Protein AF-0000000065900270 (afdb_homodimer)

InterPro domains:
  IPR000672 Tetrahydrofolate dehydrogenase/cyclohydrolase [MF_01576] (2-292)
  IPR000672 Tetrahydrofolate dehydrogenase/cyclohydrolase [PR00085] (33-55)
  IPR000672 Tetrahydrofolate dehydrogenase/cyclohydrolase [PR00085] (74-101)
  IPR000672 Tetrahydrofolate dehydrogenase/cyclohydrolase [PR00085] (109-130)
  IPR000672 Tetrahydrofolate dehydrogenase/cyclohydrolase [PR00085] (157-177)
  IPR000672 Tetrahydrofolate dehydrogenase/cyclohydrolase [PR00085] (206-235)
  IPR000672 Tetrahydrofolate dehydrogenase/cyclohydrolase [PR00085] (248-264)
  IPR000672 Tetrahydrofolate dehydrogenase/cyclohydrolase [PR00085] (265-283)
  IPR020630 Tetrahydrofolate dehydrogenase/cyclohydrolase, catalytic domain [PF00763] (5-120)
  IPR020631 Tetrahydrofolate dehydrogenase/cyclohydrolase, NAD(P)-binding domain [PF02882] (141-290)
  IPR020631 Tetrahydrofolate dehydrogenase/cyclohydrolase, NAD(P)-binding domain [cd01080] (115-288)
  IPR020867 Tetrahydrofolate dehydrogenase/cyclohydrolase, conserved site [PS00766] (75-100)
  IPR020867 Tetrahydrofolate dehydrogenase/cyclohydrolase, conserved site [PS00767] (269-277)
  IPR036291 NAD(P)-binding domain superfamily [SSF51735] (122-290)
  IPR046346 Aminoacid dehydrogenase-like, N-terminal domain superfamily [SSF53223] (1-121)

Organism: Brucella anthropi (strain ATCC 49188 / DSM 6882 / CCUG 24695 / JCM 21032 / LMG 3331 / NBRC 15819 / NCTC 12168 / Alc 37) (NCBI:txid439375)

Solvent-accessible surface area (backbone atoms only — not comparable to full-atom values): 29314 Å² total; per-residue (Å²): 122,32,43,73,45,57,17,49,62,54,18,50,52,44,40,52,50,43,30,55,52,40,52,51,42,28,74,75,68,67,54,58,33,8,37,36,40,36,38,53,38,78,56,64,71,55,49,52,54,51,49,51,51,46,52,50,32,46,71,37,62,32,49,62,46,78,43,83,39,58,62,80,58,48,54,65,60,52,50,52,50,42,50,53,47,64,70,32,88,64,42,23,13,47,42,72,53,74,76,59,52,88,91,37,61,59,69,61,54,45,61,60,40,43,65,74,24,23,24,54,17,71,19,35,48,21,36,11,27,32,63,61,58,38,57,89,80,24,40,59,27,20,50,33,50,30,45,48,53,56,49,27,74,76,64,43,74,64,34,59,54,36,35,32,29,32,37,18,72,41,74,68,40,25,41,52,36,50,38,54,43,41,66,28,35,25,23,36,31,43,34,47,94,49,36,72,58,57,52,67,57,42,39,64,14,47,33,35,36,35,45,68,70,42,69,40,65,46,47,28,88,23,49,20,76,55,13,36,37,42,32,61,14,77,31,82,39,84,26,62,91,80,31,87,90,31,68,42,61,34,16,15,41,28,58,80,52,28,36,71,35,23,40,26,34,37,42,49,72,49,8,40,65,48,14,25,57,30,32,36,52,46,35,19,45,37,28,31,23,55,75,69,73,43,84,58,84,86,124,121,31,44,72,45,58,17,50,61,52,19,50,52,45,41,50,49,42,28,54,51,39,53,51,43,28,74,75,69,67,55,58,35,8,37,37,40,36,37,53,39,78,56,64,70,55,48,54,53,50,50,50,50,46,52,51,34,46,71,37,62,32,49,62,45,78,44,84,38,57,64,81,56,50,54,64,59,52,50,52,51,44,50,52,46,64,70,31,87,65,42,23,15,47,42,72,54,74,76,58,52,88,90,36,61,60,69,62,53,45,60,59,41,43,66,74,24,24,26,53,18,74,18,36,48,22,37,10,26,33,62,61,58,38,56,90,80,23,39,58,26,20,50,32,50,31,46,48,53,56,48,27,74,76,63,43,74,65,34,56,53,36,34,32,28,32,36,18,70,42,71,66,39,25,42,52,35,50,36,54,43,42,65,28,36,24,25,37,32,43,35,47,93,48,36,74,58,57,52,67,56,41,40,63,14,47,32,34,36,36,46,69,70,41,68,40,64,46,47,29,88,23,50,20,77,56,12,36,36,43,33,61,15,77,30,83,38,82,26,62,92,79,31,87,89,30,68,42,60,34,17,16,43,29,58,79,51,27,37,72,36,24,39,24,34,37,42,49,72,49,8,42,64,48,15,24,58,30,32,37,52,45,35,19,46,36,28,30,24,56,75,68,73,43,84,58,84,84,127

Structure (mmCIF, N/CA/C/O backbone):
data_AF-0000000065900270-model_v1
#
loop_
_entity.id
_entity.type
_entity.pdbx_description
1 polymer 'Bifunctional protein FolD'
#
loop_
_atom_site.group_PDB
_atom_site.id
_atom_site.type_symbol
_atom_site.label_atom_id
_atom_site.label_alt_id
_atom_site.label_comp_id
_atom_site.label_asym_id
_atom_site.label_entity_id
_atom_site.label_seq_id
_atom_site.pdbx_PDB_ins_code
_atom_site.Cartn_x
_atom_site.Cartn_y
_atom_site.Cartn_z
_atom_site.occupancy
_atom_site.B_iso_or_equiv
_atom_site.auth_seq_id
_atom_site.auth_comp_id
_atom_site.auth_asym_id
_atom_site.auth_atom_id
_atom_site.pdbx_PDB_model_num
ATOM 1 N N . MET A 1 1 ? 25.969 22.781 11.133 1 85.12 1 MET A N 1
ATOM 2 C CA . MET A 1 1 ? 24.641 22.734 11.727 1 85.12 1 MET A CA 1
ATOM 3 C C . MET A 1 1 ? 23.578 22.422 10.672 1 85.12 1 MET A C 1
ATOM 5 O O . MET A 1 1 ? 23.703 22.859 9.523 1 85.12 1 MET A O 1
ATOM 9 N N . ALA A 1 2 ? 22.562 21.562 11.07 1 94.44 2 ALA A N 1
ATOM 10 C CA . ALA A 1 2 ? 21.562 21.125 10.102 1 94.44 2 ALA A CA 1
ATOM 11 C C . ALA A 1 2 ? 20.641 22.281 9.695 1 94.44 2 ALA A C 1
ATOM 13 O O . ALA A 1 2 ? 20.406 23.188 10.484 1 94.44 2 ALA A O 1
ATOM 14 N N . GLN A 1 3 ? 20.281 22.391 8.477 1 97.62 3 GLN A N 1
ATOM 15 C CA . GLN A 1 3 ? 19.203 23.266 8.055 1 97.62 3 GLN A CA 1
ATOM 16 C C . GLN A 1 3 ? 17.875 22.875 8.711 1 97.62 3 GLN A C 1
ATOM 18 O O . GLN A 1 3 ? 17.453 21.734 8.625 1 97.62 3 GLN A O 1
ATOM 23 N N . LEU A 1 4 ? 17.312 23.828 9.375 1 98 4 LEU A N 1
ATOM 24 C CA . LEU A 1 4 ? 16.016 23.578 10 1 98 4 LEU A CA 1
ATOM 25 C C . LEU A 1 4 ? 14.898 23.641 8.969 1 98 4 LEU A C 1
ATOM 27 O O . LEU A 1 4 ? 14.805 24.625 8.219 1 98 4 LEU A O 1
ATOM 31 N N . ILE A 1 5 ? 14.102 22.625 8.859 1 98.31 5 ILE A N 1
ATOM 32 C CA . ILE A 1 5 ? 12.914 22.641 8.016 1 98.31 5 ILE A CA 1
ATOM 33 C C . ILE A 1 5 ? 11.727 23.203 8.789 1 98.31 5 ILE A C 1
ATOM 35 O O . ILE A 1 5 ? 11.141 22.516 9.633 1 98.31 5 ILE A O 1
ATOM 39 N N . ASP A 1 6 ? 11.352 24.375 8.484 1 97.69 6 ASP A N 1
ATOM 40 C CA . ASP A 1 6 ? 10.344 25.125 9.227 1 97.69 6 ASP A CA 1
ATOM 41 C C . ASP A 1 6 ? 8.938 24.75 8.781 1 97.69 6 ASP A C 1
ATOM 43 O O . ASP A 1 6 ? 8.391 25.344 7.848 1 97.69 6 ASP A O 1
ATOM 47 N N . GLY A 1 7 ? 8.336 23.812 9.516 1 97.81 7 GLY A N 1
ATOM 48 C CA . GLY A 1 7 ? 7.016 23.328 9.156 1 97.81 7 GLY A CA 1
ATOM 49 C C . GLY A 1 7 ? 5.93 24.375 9.336 1 97.81 7 GLY A C 1
ATOM 50 O O . GLY A 1 7 ? 4.906 24.344 8.648 1 97.81 7 GLY A O 1
ATOM 51 N N . LYS A 1 8 ? 6.156 25.312 10.234 1 97.5 8 LYS A N 1
ATOM 52 C CA . LYS A 1 8 ? 5.191 26.375 10.445 1 97.5 8 LYS A CA 1
ATOM 53 C C . LYS A 1 8 ? 5.094 27.281 9.227 1 97.5 8 LYS A C 1
ATOM 55 O O . LYS A 1 8 ? 3.994 27.594 8.758 1 97.5 8 LYS A O 1
ATOM 60 N N . LYS A 1 9 ? 6.254 27.656 8.766 1 97.81 9 LYS A N 1
ATOM 61 C CA . LYS A 1 9 ? 6.285 28.516 7.586 1 97.81 9 LYS A CA 1
ATOM 62 C C . LYS A 1 9 ? 5.68 27.797 6.375 1 97.81 9 LYS A C 1
ATOM 64 O O . LYS A 1 9 ? 4.891 28.391 5.637 1 97.81 9 LYS A O 1
ATOM 69 N N . LEU A 1 10 ? 6.051 26.562 6.172 1 97.94 10 LEU A N 1
ATOM 70 C CA . LEU A 1 10 ? 5.527 25.797 5.047 1 97.94 10 LEU A CA 1
ATOM 71 C C . LEU A 1 10 ? 4.016 25.625 5.16 1 97.94 10 LEU A C 1
ATOM 73 O O . LEU A 1 10 ? 3.299 25.734 4.16 1 97.94 10 LEU A O 1
ATOM 77 N N . ALA A 1 11 ? 3.527 25.344 6.348 1 98 11 ALA A N 1
ATOM 78 C CA . ALA A 1 11 ? 2.092 25.219 6.59 1 98 11 ALA A CA 1
ATOM 79 C C . ALA A 1 11 ? 1.355 26.5 6.246 1 98 11 ALA A C 1
ATOM 81 O O . ALA A 1 11 ? 0.287 26.469 5.629 1 98 11 ALA A O 1
ATOM 82 N N . GLU A 1 12 ? 1.939 27.594 6.656 1 97.62 12 GLU A N 1
ATOM 83 C CA . GLU A 1 12 ? 1.35 28.891 6.355 1 97.62 12 GLU A CA 1
ATOM 84 C C . GLU A 1 12 ? 1.255 29.125 4.848 1 97.62 12 GLU A C 1
ATOM 86 O O . GLU A 1 12 ? 0.271 29.672 4.359 1 97.62 12 GLU A O 1
ATOM 91 N N . ASP A 1 13 ? 2.305 28.703 4.168 1 97.81 13 ASP A N 1
ATOM 92 C CA . ASP A 1 13 ? 2.293 28.828 2.715 1 97.81 13 ASP A CA 1
ATOM 93 C C . ASP A 1 13 ? 1.155 28 2.107 1 97.81 13 ASP A C 1
ATOM 95 O O . ASP A 1 13 ? 0.45 28.484 1.215 1 97.81 13 ASP A O 1
ATOM 99 N N . VAL A 1 14 ? 0.961 26.781 2.586 1 98 14 VAL A N 1
ATOM 100 C CA . VAL A 1 14 ? -0.102 25.906 2.086 1 98 14 VAL A CA 1
ATOM 101 C C . VAL A 1 14 ? -1.462 26.531 2.389 1 98 14 VAL A C 1
ATOM 103 O O . VAL A 1 14 ? -2.322 26.625 1.51 1 98 14 VAL A O 1
ATOM 106 N N . VAL A 1 15 ? -1.616 27.047 3.582 1 98.12 15 VAL A N 1
ATOM 107 C CA . VAL A 1 15 ? -2.889 27.609 4.012 1 98.12 15 VAL A CA 1
ATOM 108 C C . VAL A 1 15 ? -3.199 28.859 3.188 1 98.12 15 VAL A C 1
ATOM 110 O O . VAL A 1 15 ? -4.348 29.094 2.799 1 98.12 15 VAL A O 1
ATOM 113 N N . SER A 1 16 ? -2.172 29.641 2.938 1 98.19 16 SER A N 1
ATOM 114 C CA . SER A 1 16 ? -2.352 30.828 2.105 1 98.19 16 SER A CA 1
ATOM 115 C C . SER A 1 16 ? -2.844 30.453 0.711 1 98.19 16 SER A C 1
ATOM 117 O O . SER A 1 16 ? -3.752 31.094 0.175 1 98.19 16 SER A O 1
ATOM 119 N N . THR A 1 17 ? -2.254 29.438 0.19 1 98.31 17 THR A N 1
ATOM 120 C CA . THR A 1 17 ? -2.688 28.953 -1.114 1 98.31 17 THR A CA 1
ATOM 121 C C . THR A 1 17 ? -4.125 28.453 -1.052 1 98.31 17 THR A C 1
ATOM 123 O O . THR A 1 17 ? -4.93 28.734 -1.941 1 98.31 17 THR A O 1
ATOM 126 N N . VAL A 1 18 ? -4.465 27.703 -0.024 1 98.62 18 VAL A N 1
ATOM 127 C CA . VAL A 1 18 ? -5.816 27.172 0.154 1 98.62 18 VAL A CA 1
ATOM 128 C C . VAL A 1 18 ? -6.816 28.328 0.195 1 98.62 18 VAL A C 1
ATOM 130 O O . VAL A 1 18 ? -7.852 28.281 -0.474 1 98.62 18 VAL A O 1
ATOM 133 N N . LYS A 1 19 ? -6.492 29.391 0.938 1 98.38 19 LYS A N 1
ATOM 134 C CA . LYS A 1 19 ? -7.367 30.562 1.063 1 98.38 19 LYS A CA 1
ATOM 135 C C . LYS A 1 19 ? -7.621 31.203 -0.295 1 98.38 19 LYS A C 1
ATOM 137 O O . LYS A 1 19 ? -8.773 31.422 -0.676 1 98.38 19 LYS A O 1
ATOM 142 N N . THR A 1 20 ? -6.551 31.422 -0.982 1 98.44 20 THR A N 1
ATOM 143 C CA . THR A 1 20 ? -6.633 32.094 -2.279 1 98.44 20 THR A CA 1
ATOM 144 C C . THR A 1 20 ? -7.441 31.234 -3.264 1 98.44 20 THR A C 1
ATOM 146 O O . THR A 1 20 ? -8.328 31.766 -3.949 1 98.44 20 THR A O 1
ATOM 149 N N . GLU A 1 21 ? -7.133 29.969 -3.301 1 98.44 21 GLU A N 1
ATOM 150 C CA . GLU A 1 21 ? -7.793 29.078 -4.25 1 98.44 21 GLU A CA 1
ATOM 151 C C . GLU A 1 21 ? -9.25 28.844 -3.861 1 98.44 21 GLU A C 1
ATOM 153 O O . GLU A 1 21 ? -10.102 28.625 -4.727 1 98.44 21 GLU A O 1
ATOM 158 N N . THR A 1 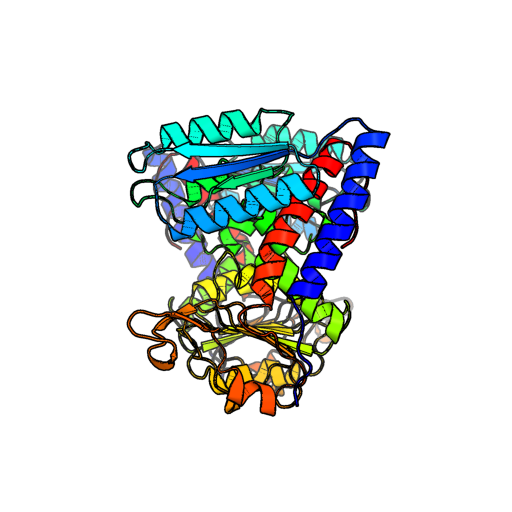22 ? -9.57 28.875 -2.559 1 98.62 22 THR A N 1
ATOM 159 C CA . THR A 1 22 ? -10.953 28.781 -2.098 1 98.62 22 THR A CA 1
ATOM 160 C C . THR A 1 22 ? -11.766 29.969 -2.6 1 98.62 22 THR A C 1
ATOM 162 O O . THR A 1 22 ? -12.875 29.797 -3.115 1 98.62 22 THR A O 1
ATOM 165 N N . GLU A 1 23 ? -11.211 31.141 -2.467 1 98.38 23 GLU A N 1
ATOM 166 C CA . GLU A 1 23 ? -11.883 32.344 -2.951 1 98.38 23 GLU A CA 1
ATOM 167 C C . GLU A 1 23 ? -12.188 32.25 -4.445 1 98.38 23 GLU A C 1
ATOM 169 O O . GLU A 1 23 ? -13.289 32.562 -4.887 1 98.38 23 GLU A O 1
ATOM 174 N N . LYS A 1 24 ? -11.203 31.781 -5.172 1 98.25 24 LYS A N 1
ATOM 175 C CA . LYS A 1 24 ? -11.375 31.625 -6.613 1 98.25 24 LYS A CA 1
ATOM 176 C C . LYS A 1 24 ? -12.477 30.625 -6.934 1 98.25 24 LYS A C 1
ATOM 178 O O . LYS A 1 24 ? -13.305 30.859 -7.816 1 98.25 24 LYS A O 1
ATOM 183 N N . LEU A 1 25 ? -12.461 29.5 -6.227 1 98.44 25 LEU A N 1
ATOM 184 C CA . LEU A 1 25 ? -13.461 28.453 -6.441 1 98.44 25 LEU A CA 1
ATOM 185 C C . LEU A 1 25 ? -14.867 28.984 -6.188 1 98.44 25 LEU A C 1
ATOM 187 O O . LEU A 1 25 ? -15.766 28.797 -7.012 1 98.44 25 LEU A O 1
ATOM 191 N N . VAL A 1 26 ? -15.008 29.688 -5.055 1 98.31 26 VAL A N 1
ATOM 192 C CA . VAL A 1 26 ? -16.312 30.203 -4.66 1 98.31 26 VAL A CA 1
ATOM 193 C C . VAL A 1 26 ? -16.781 31.234 -5.68 1 98.31 26 VAL A C 1
ATOM 195 O O . VAL A 1 26 ? -17.953 31.219 -6.09 1 98.31 26 VAL A O 1
ATOM 198 N N . ALA A 1 27 ? -15.93 32.094 -6.098 1 98.19 27 ALA A N 1
ATOM 199 C CA . ALA A 1 27 ? -16.281 33.125 -7.066 1 98.19 27 ALA A CA 1
ATOM 200 C C . ALA A 1 27 ? -16.719 32.5 -8.391 1 98.19 27 ALA A C 1
ATOM 202 O O . ALA A 1 27 ? -17.656 33 -9.023 1 98.19 27 ALA A O 1
ATOM 203 N N . ALA A 1 28 ? -16.062 31.438 -8.773 1 97.88 28 ALA A N 1
ATOM 204 C CA . ALA A 1 28 ? -16.266 30.844 -10.094 1 97.88 28 ALA A CA 1
ATOM 205 C C . ALA A 1 28 ? -17.484 29.922 -10.102 1 97.88 28 ALA A C 1
ATOM 207 O O . ALA A 1 28 ? -18.172 29.797 -11.117 1 97.88 28 ALA A O 1
ATOM 208 N N . THR A 1 29 ? -17.75 29.25 -8.953 1 97.62 29 THR A N 1
ATOM 209 C CA . THR A 1 29 ? -18.703 28.141 -9.016 1 97.62 29 THR A CA 1
ATOM 210 C C . THR A 1 29 ? -19.812 28.312 -7.98 1 97.62 29 THR A C 1
ATOM 212 O O . THR A 1 29 ? -20.844 27.641 -8.055 1 97.62 29 THR A O 1
ATOM 215 N N . GLY A 1 30 ? -19.547 29.125 -6.965 1 97.81 30 GLY A N 1
ATOM 216 C CA . GLY A 1 30 ? -20.469 29.25 -5.848 1 97.81 30 GLY A CA 1
ATOM 217 C C . GLY A 1 30 ? -20.312 28.141 -4.824 1 97.81 30 GLY A C 1
ATOM 218 O O . GLY A 1 30 ? -20.969 28.172 -3.775 1 97.81 30 GLY A O 1
ATOM 219 N N . ILE A 1 31 ? -19.438 27.219 -5.078 1 98.19 31 ILE A N 1
ATOM 220 C CA . ILE A 1 31 ? -19.25 26.094 -4.184 1 98.19 31 ILE A CA 1
ATOM 221 C C . ILE A 1 31 ? -18.266 26.469 -3.07 1 98.19 31 ILE A C 1
ATOM 223 O O . ILE A 1 31 ? -17.141 26.875 -3.342 1 98.19 31 ILE A O 1
ATOM 227 N N . VAL A 1 32 ? -18.734 26.391 -1.825 1 98.75 32 VAL A N 1
ATOM 228 C CA . VAL A 1 32 ? -17.906 26.609 -0.641 1 98.75 32 VAL A CA 1
ATOM 229 C C . VAL A 1 32 ? -17.422 25.266 -0.101 1 98.75 32 VAL A C 1
ATOM 231 O O . VAL A 1 32 ? -18.219 24.391 0.224 1 98.75 32 VAL A O 1
ATOM 234 N N . PRO A 1 33 ? -16.109 25.031 -0.039 1 98.88 33 PRO A N 1
ATOM 235 C CA . PRO A 1 33 ? -15.656 23.766 0.546 1 98.88 33 PRO A CA 1
ATOM 236 C C . PRO A 1 33 ? -16.234 23.516 1.937 1 98.88 33 PRO A C 1
ATOM 238 O O . PRO A 1 33 ? -16.266 24.438 2.766 1 98.88 33 PRO A O 1
ATOM 241 N N . GLY A 1 34 ? -16.719 22.359 2.158 1 98.81 34 GLY A N 1
ATOM 242 C CA . GLY A 1 34 ? -17.312 21.984 3.432 1 98.81 34 GLY A CA 1
ATOM 243 C C . GLY A 1 34 ? -16.578 20.828 4.109 1 98.81 34 GLY A C 1
ATOM 244 O O . GLY A 1 34 ? -16.234 19.844 3.467 1 98.81 34 GLY A O 1
ATOM 245 N N . ILE A 1 35 ? -16.312 21 5.418 1 98.75 35 ILE A N 1
ATOM 246 C CA . ILE A 1 35 ? -15.664 19.953 6.18 1 98.75 35 ILE A CA 1
ATOM 247 C C . ILE A 1 35 ? -16.453 19.672 7.461 1 98.75 35 ILE A C 1
ATOM 249 O O . ILE A 1 35 ? -16.891 20.609 8.141 1 98.75 35 ILE A O 1
ATOM 253 N N . ALA A 1 36 ? -16.719 18.406 7.688 1 98.56 36 ALA A N 1
ATOM 254 C CA . ALA A 1 36 ? -17.344 17.969 8.938 1 98.56 36 ALA A CA 1
ATOM 255 C C . ALA A 1 36 ? -16.344 17.203 9.805 1 98.56 36 ALA A C 1
ATOM 257 O O . ALA A 1 36 ? -15.703 16.25 9.352 1 98.56 36 ALA A O 1
ATOM 258 N N . VAL A 1 37 ? -16.203 17.641 11.023 1 97.38 37 VAL A N 1
ATOM 259 C CA . VAL A 1 37 ? -15.359 16.953 12 1 97.38 37 VAL A CA 1
ATOM 260 C C . VAL A 1 37 ? -16.234 16.312 13.078 1 97.38 37 VAL A C 1
ATOM 262 O O . VAL A 1 37 ? -17.062 16.984 13.688 1 97.38 37 VAL A O 1
ATOM 265 N N . VAL A 1 38 ? -16.031 15.031 13.258 1 97.12 38 VAL A N 1
ATOM 266 C CA . VAL A 1 38 ? -16.812 14.281 14.234 1 97.12 38 VAL A CA 1
ATOM 267 C C . VAL A 1 38 ? -15.914 13.836 15.383 1 97.12 38 VAL A C 1
ATOM 269 O O . VAL A 1 38 ? -14.852 13.25 15.156 1 97.12 38 VAL A O 1
ATOM 272 N N . ILE A 1 39 ? -16.312 14.109 16.547 1 96.31 39 ILE A N 1
ATOM 273 C CA . ILE A 1 39 ? -15.578 13.688 17.75 1 96.31 39 ILE A CA 1
ATOM 274 C C . ILE A 1 39 ? -16.5 12.875 18.656 1 96.31 39 ILE A C 1
ATOM 276 O O . ILE A 1 39 ? -17.672 13.203 18.812 1 96.31 39 ILE A O 1
ATOM 280 N N . VAL A 1 40 ? -15.984 11.758 19.094 1 96.06 40 VAL A N 1
ATOM 281 C CA . VAL A 1 40 ? -16.719 10.914 20.031 1 96.06 40 VAL A CA 1
ATOM 282 C C . VAL A 1 40 ? -16.016 10.93 21.391 1 96.06 40 VAL A C 1
ATOM 284 O O . VAL A 1 40 ? -14.883 10.453 21.516 1 96.06 40 VAL A O 1
ATOM 287 N N . GLY A 1 41 ? -16.703 11.406 22.359 1 91.81 41 GLY A N 1
ATOM 288 C CA . GLY A 1 41 ? -16.141 11.5 23.688 1 91.81 41 GLY A CA 1
ATOM 289 C C . GLY A 1 41 ? -15.523 12.852 23.984 1 91.81 41 GLY A C 1
ATOM 290 O O . GLY A 1 41 ? -15.609 13.773 23.172 1 91.81 41 GLY A O 1
ATOM 291 N N . GLU A 1 42 ? -14.898 12.969 25.203 1 84.31 42 GLU A N 1
ATOM 292 C CA . GLU A 1 42 ? -14.477 14.289 25.656 1 84.31 42 GLU A CA 1
ATOM 293 C C . GLU A 1 42 ? -12.984 14.312 25.969 1 84.31 42 GLU A C 1
ATOM 295 O O . GLU A 1 42 ? -12.531 15.086 26.828 1 84.31 42 GLU A O 1
ATOM 300 N N . ASP A 1 43 ? -12.258 13.461 25.266 1 83.69 43 ASP A N 1
ATOM 301 C CA . ASP A 1 43 ? -10.82 13.492 25.484 1 83.69 43 ASP A CA 1
ATOM 302 C C . ASP A 1 43 ? -10.25 14.891 25.219 1 83.69 43 ASP A C 1
ATOM 304 O O . ASP A 1 43 ? -10.398 15.43 24.125 1 83.69 43 ASP A O 1
ATOM 308 N N . PRO A 1 44 ? -9.625 15.492 26.25 1 79.88 44 PRO A N 1
ATOM 309 C CA . PRO A 1 44 ? -9.172 16.875 26.125 1 79.88 44 PRO A CA 1
ATOM 310 C C . PRO A 1 44 ? -8.203 17.078 24.969 1 79.88 44 PRO A C 1
ATOM 312 O O . PRO A 1 44 ? -8.266 18.094 24.281 1 79.88 44 PRO A O 1
ATOM 315 N N . ALA A 1 45 ? -7.254 16.219 24.781 1 76.75 45 ALA A N 1
ATOM 316 C CA . ALA A 1 45 ? -6.301 16.328 23.688 1 76.75 45 ALA A CA 1
ATOM 317 C C . ALA A 1 45 ? -7.02 16.344 22.328 1 76.75 45 ALA A C 1
ATOM 319 O O . ALA A 1 45 ? -6.707 17.172 21.469 1 76.75 45 ALA A O 1
ATOM 320 N N . SER A 1 46 ? -7.965 15.516 22.156 1 81.81 46 SER 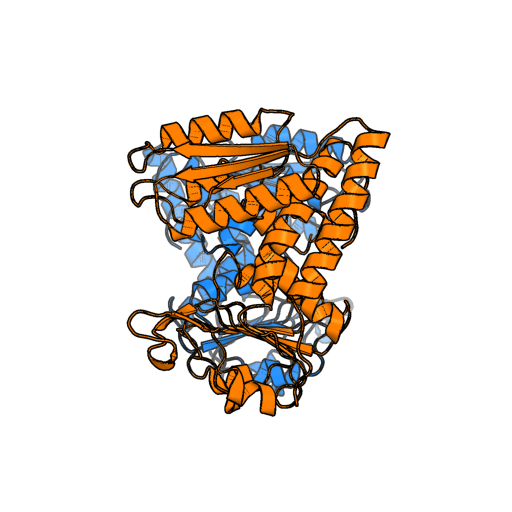A N 1
ATOM 321 C CA . SER A 1 46 ? -8.75 15.438 20.922 1 81.81 46 SER A CA 1
ATOM 322 C C . SER A 1 46 ? -9.547 16.719 20.703 1 81.81 46 SER A C 1
ATOM 324 O O . SER A 1 46 ? -9.641 17.203 19.578 1 81.81 46 SER A O 1
ATOM 326 N N . GLN A 1 47 ? -9.992 17.234 21.812 1 84.38 47 GLN A N 1
ATOM 327 C CA . GLN A 1 47 ? -10.789 18.453 21.703 1 84.38 47 GLN A CA 1
ATOM 328 C C . GLN A 1 47 ? -9.953 19.625 21.203 1 84.38 47 GLN A C 1
ATOM 330 O O . GLN A 1 47 ? -10.422 20.422 20.391 1 84.38 47 GLN A O 1
ATOM 335 N N . VAL A 1 48 ? -8.828 19.703 21.688 1 81.5 48 VAL A N 1
ATOM 336 C CA . VAL A 1 48 ? -7.934 20.781 21.266 1 81.5 48 VAL A CA 1
ATOM 337 C C . VAL A 1 48 ? -7.625 20.641 19.766 1 81.5 48 VAL A C 1
ATOM 339 O O . VAL A 1 48 ? -7.664 21.625 19.031 1 81.5 48 VAL A O 1
ATOM 342 N N . TYR A 1 49 ? -7.348 19.438 19.375 1 83.19 49 TYR A N 1
ATOM 343 C CA . TYR A 1 49 ? -7.004 19.203 17.969 1 83.19 49 TYR A CA 1
ATOM 344 C C . TYR A 1 49 ? -8.18 19.516 17.062 1 83.19 49 TYR A C 1
ATOM 346 O O . TYR A 1 49 ? -8.016 20.109 16 1 83.19 49 TYR A O 1
ATOM 354 N N . VAL A 1 50 ? -9.328 19.125 17.484 1 88.06 50 VAL A N 1
ATOM 355 C CA . VAL A 1 50 ? -10.539 19.359 16.703 1 88.06 50 VAL A CA 1
ATOM 356 C C . VAL A 1 50 ? -10.812 20.859 16.609 1 88.06 50 VAL A C 1
ATOM 358 O O . VAL A 1 50 ? -11.172 21.359 15.547 1 88.06 50 VAL A O 1
ATOM 361 N N . ALA A 1 51 ? -10.602 21.516 17.719 1 87.81 51 ALA A N 1
ATOM 362 C CA . ALA A 1 51 ? -10.797 22.953 17.734 1 87.81 51 ALA A CA 1
ATOM 363 C C . ALA A 1 51 ? -9.844 23.656 16.766 1 87.81 51 ALA A C 1
ATOM 365 O O . ALA A 1 51 ? -10.227 24.578 16.062 1 87.81 51 ALA A O 1
ATOM 366 N N . SER A 1 52 ? -8.688 23.203 16.75 1 89.19 52 SER A N 1
ATOM 367 C CA . SER A 1 52 ? -7.688 23.75 15.852 1 89.19 52 SER A CA 1
ATOM 368 C C . SER A 1 52 ? -8.078 23.547 14.391 1 89.19 52 SER A C 1
ATOM 370 O O . SER A 1 52 ? -7.941 24.453 13.57 1 89.19 52 SER A O 1
ATOM 372 N N . LYS A 1 53 ? -8.57 22.406 14.086 1 92 53 LYS A N 1
ATOM 373 C CA . LYS A 1 53 ? -9.016 22.094 12.727 1 92 53 LYS A CA 1
ATOM 374 C C . LYS A 1 53 ? -10.164 22.984 12.297 1 92 53 LYS A C 1
ATOM 376 O O . LYS A 1 53 ? -10.164 23.516 11.188 1 92 53 LYS A O 1
ATOM 381 N N . SER A 1 54 ? -11.062 23.172 13.227 1 93.38 54 SER A N 1
ATOM 382 C CA . SER A 1 54 ? -12.227 24 12.93 1 93.38 54 SER A CA 1
ATOM 383 C C . SER A 1 54 ? -11.82 25.453 12.703 1 93.38 54 SER A C 1
ATOM 385 O O . SER A 1 54 ? -12.312 26.109 11.773 1 93.38 54 SER A O 1
ATOM 387 N N . LYS A 1 55 ? -11.016 25.891 13.555 1 94.81 55 LYS A N 1
ATOM 388 C CA . LYS A 1 55 ? -10.531 27.266 13.422 1 94.81 55 LYS A CA 1
ATOM 389 C C . LYS A 1 55 ? -9.82 27.484 12.094 1 94.81 55 LYS A C 1
ATOM 391 O O . LYS A 1 55 ? -10.07 28.469 11.406 1 94.81 55 LYS A O 1
ATOM 396 N N . LYS A 1 56 ? -9 26.594 11.711 1 96.19 56 LYS A N 1
ATOM 397 C CA . LYS A 1 56 ? -8.258 26.703 10.461 1 96.19 56 LYS A CA 1
ATOM 398 C C . LYS A 1 56 ? -9.188 26.625 9.258 1 96.19 56 LYS A C 1
ATOM 400 O O . LYS A 1 56 ? -9 27.328 8.266 1 96.19 56 LYS A O 1
ATOM 405 N N . ALA A 1 57 ? -10.18 25.766 9.344 1 97.62 57 ALA A N 1
ATOM 406 C CA . ALA A 1 57 ? -11.156 25.625 8.273 1 97.62 57 ALA A CA 1
ATOM 407 C C . ALA A 1 57 ? -11.891 26.953 8.031 1 97.62 57 ALA A C 1
ATOM 409 O O . ALA A 1 57 ? -12.039 27.391 6.891 1 97.62 57 ALA A O 1
ATOM 410 N N . LYS A 1 58 ? -12.25 27.578 9.102 1 96.75 58 LYS A N 1
ATOM 411 C CA . LYS A 1 58 ? -12.938 28.859 8.992 1 96.75 58 LYS A CA 1
ATOM 412 C C . LYS A 1 58 ? -12.023 29.938 8.422 1 96.75 58 LYS A C 1
ATOM 414 O O . LYS A 1 58 ? -12.445 30.734 7.594 1 96.75 58 LYS A O 1
ATOM 419 N N . GLU A 1 59 ? -10.836 29.844 8.867 1 97.06 59 GLU A N 1
ATOM 420 C CA . GLU A 1 59 ? -9.836 30.766 8.336 1 97.06 59 GLU A CA 1
ATOM 421 C C . GLU A 1 59 ? -9.68 30.609 6.828 1 97.06 59 GLU A C 1
ATOM 423 O O . GLU A 1 59 ? -9.406 31.594 6.125 1 97.06 59 GLU A O 1
ATOM 428 N N . CYS A 1 60 ? -9.852 29.469 6.285 1 98.31 60 CYS A N 1
ATOM 429 C CA . CYS A 1 60 ? -9.688 29.156 4.871 1 98.31 60 CYS A CA 1
ATOM 430 C C . CYS A 1 60 ? -10.945 29.484 4.086 1 98.31 60 CYS A C 1
ATOM 432 O O . CYS A 1 60 ? -10.992 29.297 2.867 1 98.31 60 CYS A O 1
ATOM 434 N N . GLY A 1 61 ? -12.008 29.891 4.805 1 98.38 61 GLY A N 1
ATOM 435 C CA . GLY A 1 61 ? -13.266 30.219 4.141 1 98.38 61 GLY A CA 1
ATOM 436 C C . GLY A 1 61 ? -14.164 29.016 3.947 1 98.38 61 GLY A C 1
ATOM 437 O O . GLY A 1 61 ? -15.039 29.016 3.084 1 98.38 61 GLY A O 1
ATOM 438 N N . PHE A 1 62 ? -13.922 27.938 4.719 1 98.81 62 PHE A N 1
ATOM 439 C CA . PHE A 1 62 ? -14.695 26.719 4.57 1 98.81 62 PHE A CA 1
ATOM 440 C C . PHE A 1 62 ? -15.984 26.781 5.379 1 98.81 62 PHE A C 1
ATOM 442 O O . PHE A 1 62 ? -16.078 27.531 6.352 1 98.81 62 PHE A O 1
ATOM 449 N N . HIS A 1 63 ? -17.016 26.094 4.922 1 98.5 63 HIS A N 1
ATOM 450 C CA . HIS A 1 63 ? -18.109 25.688 5.789 1 98.5 63 HIS A CA 1
ATOM 451 C C . HIS A 1 63 ? -17.672 24.578 6.738 1 98.5 63 HIS A C 1
ATOM 453 O O . HIS A 1 63 ? -17.422 23.438 6.305 1 98.5 63 HIS A O 1
ATOM 459 N N . SER A 1 64 ? -17.484 24.891 7.996 1 97.94 64 SER A N 1
ATOM 460 C CA . SER A 1 64 ? -16.969 23.938 8.977 1 97.94 64 SER A CA 1
ATOM 461 C C . SER A 1 64 ? -18.047 23.562 9.984 1 97.94 64 SER A C 1
ATOM 463 O O . SER A 1 64 ? -18.656 24.422 10.625 1 97.94 64 SER A O 1
ATOM 465 N N . VAL A 1 65 ? -18.312 22.281 10.094 1 97.25 65 VAL A N 1
ATOM 466 C CA . VAL A 1 65 ? -19.297 21.766 11.047 1 97.25 65 VAL A CA 1
ATOM 467 C C . VAL A 1 65 ? -18.625 20.781 11.992 1 97.25 65 VAL A C 1
ATOM 469 O O . VAL A 1 65 ? -17.797 19.969 11.57 1 97.25 65 VAL A O 1
ATOM 472 N N . GLN A 1 66 ? -18.922 20.906 13.234 1 96.19 66 GLN A N 1
ATOM 473 C CA . GLN A 1 66 ? -18.422 19.984 14.242 1 96.19 66 GLN A CA 1
ATOM 474 C C . GLN A 1 66 ? -19.547 19.203 14.883 1 96.19 66 GLN A C 1
ATOM 476 O O . GLN A 1 66 ? -20.594 19.766 15.219 1 96.19 66 GLN A O 1
ATOM 481 N N . HIS A 1 67 ? -19.391 17.906 14.938 1 96.56 67 HIS A N 1
ATOM 482 C CA . HIS A 1 67 ? -20.344 17.031 15.602 1 96.56 67 HIS A CA 1
ATOM 483 C C . HIS A 1 67 ? -19.703 16.359 16.828 1 96.56 67 HIS A C 1
ATOM 485 O O . HIS A 1 67 ? -18.719 15.641 16.703 1 96.56 67 HIS A O 1
ATOM 491 N N . ASP A 1 68 ? -20.375 16.594 17.938 1 95.62 68 ASP A N 1
ATOM 492 C CA . ASP A 1 68 ? -19.922 15.977 19.188 1 95.62 68 ASP A CA 1
ATOM 493 C C . ASP A 1 68 ? -20.891 14.883 19.641 1 95.62 68 ASP A C 1
ATOM 495 O O . ASP A 1 68 ? -22.062 15.141 19.875 1 95.62 68 ASP A O 1
ATOM 499 N N . LEU A 1 69 ? -20.359 13.711 19.688 1 97.19 69 LEU A N 1
ATOM 500 C CA . LEU A 1 69 ? -21.125 12.594 20.234 1 97.19 69 LEU A CA 1
ATOM 501 C C . LEU A 1 69 ? -20.578 12.172 21.594 1 97.19 69 LEU A C 1
ATOM 503 O O . LEU A 1 69 ? -19.375 12.273 21.844 1 97.19 69 LEU A O 1
ATOM 507 N N . PRO A 1 70 ? -21.484 11.797 22.5 1 96.5 70 PRO A N 1
ATOM 508 C CA . PRO A 1 70 ? -21 11.32 23.797 1 96.5 70 PRO A CA 1
ATOM 509 C C . PRO A 1 70 ? -20.188 10.031 23.672 1 96.5 70 PRO A C 1
ATOM 511 O O . PRO A 1 70 ? -20.312 9.297 22.688 1 96.5 70 PRO A O 1
ATOM 514 N N . GLU A 1 71 ? -19.344 9.781 24.625 1 95.62 71 GLU A N 1
ATOM 515 C CA . GLU A 1 71 ? -18.5 8.586 24.656 1 95.62 71 GLU A CA 1
ATOM 516 C C . GLU A 1 71 ? -19.359 7.316 24.594 1 95.62 71 GLU A C 1
ATOM 518 O O . GLU A 1 71 ? -18.891 6.273 24.141 1 95.62 71 GLU A O 1
ATOM 523 N N . THR A 1 72 ? -20.625 7.457 25.016 1 96.75 72 THR A N 1
ATOM 524 C CA . THR A 1 72 ? -21.516 6.312 25.109 1 96.75 72 THR A CA 1
ATOM 525 C C . THR A 1 72 ? -22.25 6.082 23.781 1 96.75 72 THR A C 1
ATOM 527 O O . THR A 1 72 ? -23.016 5.125 23.641 1 96.75 72 THR A O 1
ATOM 530 N N . ALA A 1 73 ? -21.969 6.957 22.859 1 97.44 73 ALA A N 1
ATOM 531 C CA . ALA A 1 73 ? -22.641 6.801 21.562 1 97.44 73 ALA A CA 1
ATOM 532 C C . ALA A 1 73 ? -22.375 5.418 20.984 1 97.44 73 ALA A C 1
ATOM 534 O O . ALA A 1 73 ? -21.266 4.895 21.094 1 97.44 73 ALA A O 1
ATOM 535 N N . SER A 1 74 ? -23.391 4.852 20.344 1 98 74 SER A N 1
ATOM 536 C CA . SER A 1 74 ? -23.234 3.551 19.703 1 98 74 SER A CA 1
ATOM 537 C C . SER A 1 74 ? -22.516 3.678 18.359 1 98 74 SER A C 1
ATOM 539 O O . SER A 1 74 ? -22.516 4.754 17.766 1 98 74 SER A O 1
ATOM 541 N N . GLU A 1 75 ? -21.938 2.596 17.953 1 98.12 75 GLU A N 1
ATOM 542 C CA . GLU A 1 75 ? -21.344 2.562 16.625 1 98.12 75 GLU A CA 1
ATOM 543 C C . GLU A 1 75 ? -22.359 2.941 15.555 1 98.12 75 GLU A C 1
ATOM 545 O O . GLU A 1 75 ? -22.062 3.707 14.641 1 98.12 75 GLU A O 1
ATOM 550 N N . GLN A 1 76 ? -23.578 2.393 15.703 1 98.5 76 GLN A N 1
ATOM 551 C CA . GLN A 1 76 ? -24.625 2.648 14.719 1 98.5 76 GLN A CA 1
ATOM 552 C C . GLN A 1 76 ? -24.969 4.133 14.656 1 98.5 76 GLN A C 1
ATOM 554 O O . GLN A 1 76 ? -25.203 4.68 13.57 1 98.5 76 GLN A O 1
ATOM 559 N N . GLU A 1 77 ? -25.047 4.793 15.789 1 98.5 77 GLU A N 1
ATOM 560 C CA . GLU A 1 77 ? -25.297 6.23 15.828 1 98.5 77 GLU A CA 1
ATOM 561 C C . GLU A 1 77 ? -24.234 6.996 15.047 1 98.5 77 GLU A C 1
ATOM 563 O O . GLU A 1 77 ? -24.547 7.91 14.289 1 98.5 77 GLU A O 1
ATOM 568 N N . LEU A 1 78 ? -23.016 6.598 15.273 1 98.5 78 LEU A N 1
ATOM 569 C CA . LEU A 1 78 ? -21.906 7.23 14.562 1 98.5 78 LEU A CA 1
ATOM 570 C C . LEU A 1 78 ? -21.984 6.953 13.07 1 98.5 78 LEU A C 1
ATOM 572 O O . LEU A 1 78 ? -21.812 7.863 12.25 1 98.5 78 LEU A O 1
ATOM 576 N N . LEU A 1 79 ? -22.281 5.711 12.664 1 98.75 79 LEU A N 1
ATOM 577 C CA . LEU A 1 79 ? -22.391 5.344 11.258 1 98.75 79 LEU A CA 1
ATOM 578 C C . LEU A 1 79 ? -23.516 6.113 10.578 1 98.75 79 LEU A C 1
ATOM 580 O O . LEU A 1 79 ? -23.375 6.57 9.445 1 98.75 79 LEU A O 1
ATOM 584 N N . ASP A 1 80 ? -24.641 6.301 11.281 1 98.75 80 ASP A N 1
ATOM 585 C CA . ASP A 1 80 ? -25.766 7.051 10.742 1 98.75 80 ASP A CA 1
ATOM 586 C C . ASP A 1 80 ? -25.391 8.508 10.492 1 98.75 80 ASP A C 1
ATOM 588 O O . ASP A 1 80 ? -25.781 9.086 9.469 1 98.75 80 ASP A O 1
ATOM 592 N N . LEU A 1 81 ? -24.688 9.031 11.43 1 98.75 81 LEU A N 1
ATOM 593 C CA . LEU A 1 81 ? -24.219 10.406 11.266 1 98.75 81 LEU A CA 1
ATOM 594 C C . LEU A 1 81 ? -23.297 10.531 10.047 1 98.75 81 LEU A C 1
ATOM 596 O O . LEU A 1 81 ? -23.469 11.43 9.227 1 98.75 81 LEU A O 1
ATOM 600 N N . ILE A 1 82 ? -22.359 9.625 9.883 1 98.81 82 ILE A N 1
ATOM 601 C CA . ILE A 1 82 ? -21.422 9.648 8.766 1 98.81 82 ILE A CA 1
ATOM 602 C C . ILE A 1 82 ? -22.172 9.508 7.449 1 98.81 82 ILE A C 1
ATOM 604 O O . ILE A 1 82 ? -21.875 10.203 6.48 1 98.81 82 ILE A O 1
ATOM 608 N N . GLU A 1 83 ? -23.156 8.625 7.43 1 98.81 83 GLU A N 1
ATOM 609 C CA . GLU A 1 83 ? -23.953 8.445 6.223 1 98.81 83 GLU A CA 1
ATOM 610 C C . GLU A 1 83 ? -24.688 9.727 5.852 1 98.81 83 GLU A C 1
ATOM 612 O O . GLU A 1 83 ? -24.781 10.078 4.672 1 98.81 83 GLU A O 1
ATOM 617 N N . SER A 1 84 ? -25.219 10.375 6.922 1 98.75 84 SER A N 1
ATOM 618 C CA . SER A 1 84 ? -25.859 11.656 6.672 1 98.75 84 SER A CA 1
ATOM 619 C C . SER A 1 84 ? -24.891 12.664 6.078 1 98.75 84 SER A C 1
ATOM 621 O O . SER A 1 84 ? -25.234 13.414 5.164 1 98.75 84 SER A O 1
ATOM 623 N N . LEU A 1 85 ? -23.688 12.664 6.535 1 98.81 85 LEU A N 1
ATOM 624 C CA . LEU A 1 85 ? -22.656 13.578 6.059 1 98.81 85 LEU A CA 1
ATOM 625 C C . LEU A 1 85 ? -22.203 13.195 4.652 1 98.81 85 LEU A C 1
ATOM 627 O O . LEU A 1 85 ? -21.938 14.07 3.824 1 98.81 85 LEU A O 1
ATOM 631 N N . ASN A 1 86 ? -22.109 11.93 4.355 1 98.81 86 ASN A N 1
ATOM 632 C CA . ASN A 1 86 ? -21.812 11.453 3.012 1 98.81 86 ASN A CA 1
ATOM 633 C C . ASN A 1 86 ? -22.781 12.016 1.983 1 98.81 86 ASN A C 1
ATOM 635 O O . ASN A 1 86 ? -22.391 12.32 0.853 1 98.81 86 ASN A O 1
ATOM 639 N N . ASN A 1 87 ? -23.984 12.188 2.396 1 98.56 87 ASN A N 1
ATOM 640 C CA . ASN A 1 87 ? -25.047 12.562 1.474 1 98.56 87 ASN A CA 1
ATOM 641 C C . ASN A 1 87 ? -25.312 14.062 1.502 1 98.56 87 ASN A C 1
ATOM 643 O O . ASN A 1 87 ? -26.188 14.555 0.797 1 98.56 87 ASN A O 1
ATOM 647 N N . ASP A 1 88 ? -24.625 14.812 2.35 1 98.56 88 ASP A N 1
ATOM 648 C CA . ASP A 1 88 ? -24.781 16.266 2.438 1 98.56 88 ASP A CA 1
ATOM 649 C C . ASP A 1 88 ? -23.953 16.969 1.377 1 98.56 88 ASP A C 1
ATOM 651 O O . ASP A 1 88 ? -22.719 16.953 1.438 1 98.56 88 ASP A O 1
ATOM 655 N N . PRO A 1 89 ? -24.547 17.609 0.422 1 98.06 89 PRO A N 1
ATOM 656 C CA . PRO A 1 89 ? -23.797 18.25 -0.667 1 98.06 89 PRO A CA 1
ATOM 657 C C . PRO A 1 89 ? -22.953 19.422 -0.193 1 98.06 89 PRO A C 1
ATOM 659 O O . PRO A 1 89 ? -22.078 19.891 -0.922 1 98.06 89 PRO A O 1
ATOM 662 N N . ALA A 1 90 ? -23.25 19.891 1.033 1 98.38 90 ALA A N 1
ATOM 663 C CA . ALA A 1 90 ? -22.5 21.016 1.563 1 98.38 90 ALA A CA 1
ATOM 664 C C . ALA A 1 90 ? -21.188 20.547 2.211 1 98.38 90 ALA A C 1
ATOM 666 O O . ALA A 1 90 ? -20.328 21.359 2.547 1 98.38 90 ALA A O 1
ATOM 667 N N . ILE A 1 91 ? -21.047 19.219 2.336 1 98.81 91 ILE A N 1
ATOM 668 C CA . ILE A 1 91 ? -19.859 18.641 2.971 1 98.81 91 ILE A CA 1
ATOM 669 C C . ILE A 1 91 ? -19 17.938 1.919 1 98.81 91 ILE A C 1
ATOM 671 O O . ILE A 1 91 ? -19.5 17.094 1.168 1 98.81 91 ILE A O 1
ATOM 675 N N . HIS A 1 92 ? -17.734 18.312 1.896 1 98.88 92 HIS A N 1
ATOM 676 C CA . HIS A 1 92 ? -16.812 17.734 0.922 1 98.88 92 HIS A CA 1
ATOM 677 C C . HIS A 1 92 ? -15.766 16.859 1.604 1 98.88 92 HIS A C 1
ATOM 679 O O . HIS A 1 92 ? -15.188 15.977 0.974 1 98.88 92 HIS A O 1
ATOM 685 N N . GLY A 1 93 ? -15.469 17.141 2.791 1 98.75 93 GLY A N 1
ATOM 686 C CA . GLY A 1 93 ? -14.547 16.359 3.594 1 98.75 93 GLY A CA 1
ATOM 687 C C . GLY A 1 93 ? -15.125 15.93 4.926 1 98.75 93 GLY A C 1
ATOM 688 O O . GLY A 1 93 ? -15.844 16.703 5.574 1 98.75 93 GLY A O 1
ATOM 689 N N . ILE A 1 94 ? -14.875 14.727 5.316 1 98.75 94 ILE A N 1
ATOM 690 C CA . ILE A 1 94 ? -15.312 14.195 6.602 1 98.75 94 ILE A CA 1
ATOM 691 C C . ILE A 1 94 ? -14.109 13.672 7.383 1 98.75 94 ILE A C 1
ATOM 693 O O . ILE A 1 94 ? -13.297 12.914 6.848 1 98.75 94 ILE A O 1
ATOM 697 N N . LEU A 1 95 ? -13.977 14.133 8.562 1 97 95 LEU A N 1
ATOM 698 C CA . LEU A 1 95 ? -12.93 13.664 9.461 1 97 95 LEU A CA 1
ATOM 699 C C . LEU A 1 95 ? -13.523 13.164 10.773 1 97 95 LEU A C 1
ATOM 701 O O . LEU A 1 95 ? -14.281 13.875 11.438 1 97 95 LEU A O 1
ATOM 705 N N . VAL A 1 96 ? -13.273 11.922 11.086 1 96.38 96 VAL A N 1
ATOM 706 C CA . VAL A 1 96 ? -13.594 11.391 12.398 1 96.38 96 VAL A CA 1
ATOM 707 C C . VAL A 1 96 ? -12.344 11.336 13.266 1 96.38 96 VAL A C 1
ATOM 709 O O . VAL A 1 96 ? -11.367 10.664 12.922 1 96.38 96 VAL A O 1
ATOM 712 N N . GLN A 1 97 ? -12.398 12.07 14.305 1 93.62 97 GLN A N 1
ATOM 713 C CA . GLN A 1 97 ? -11.234 12.172 15.18 1 93.62 97 GLN A CA 1
ATOM 714 C C . GLN A 1 97 ? -10.969 10.852 15.891 1 93.62 97 GLN A C 1
ATOM 716 O O . GLN A 1 97 ? -11.875 10.266 16.484 1 93.62 97 GLN A O 1
ATOM 721 N N . LEU A 1 98 ? -9.758 10.398 15.789 1 89.62 98 LEU A N 1
ATOM 722 C CA . LEU A 1 98 ? -9.312 9.195 16.484 1 89.62 98 LEU A CA 1
ATOM 723 C C . LEU A 1 98 ? -8.508 9.562 17.734 1 89.62 98 LEU A C 1
ATOM 725 O O . LEU A 1 98 ? -7.91 10.641 17.797 1 89.62 98 LEU A O 1
ATOM 729 N N . PRO A 1 99 ? -8.461 8.648 18.75 1 89.81 99 PRO A N 1
ATOM 730 C CA . PRO A 1 99 ? -9.07 7.316 18.766 1 89.81 99 PRO A CA 1
ATOM 731 C C . PRO A 1 99 ? -10.555 7.352 19.109 1 89.81 99 PRO A C 1
ATOM 733 O O . PRO A 1 99 ? -11.039 8.32 19.703 1 89.81 99 PRO A O 1
ATOM 736 N N . LEU A 1 100 ? -11.242 6.355 18.734 1 95.06 100 LEU A N 1
ATOM 737 C CA . LEU A 1 100 ? -12.641 6.148 19.094 1 95.06 100 LEU A CA 1
ATOM 738 C C . LEU A 1 100 ? -12.758 5.277 20.344 1 95.06 100 LEU A C 1
ATOM 740 O O . LEU A 1 100 ? -11.805 4.586 20.719 1 95.06 100 LEU A O 1
ATOM 744 N N . PRO A 1 101 ? -13.875 5.461 21.016 1 95 101 PRO A N 1
ATOM 745 C CA . PRO A 1 101 ? -14.094 4.547 22.141 1 95 101 PRO A CA 1
ATOM 746 C C . PRO A 1 101 ? -13.922 3.078 21.734 1 95 101 PRO A C 1
ATOM 748 O O . PRO A 1 101 ? -14.156 2.713 20.594 1 95 101 PRO A O 1
ATOM 751 N N . LYS A 1 102 ? -13.578 2.182 22.703 1 94.75 102 LYS A N 1
ATOM 752 C CA . LYS A 1 102 ? -13.164 0.798 22.484 1 94.75 102 LYS A CA 1
ATOM 753 C C . LYS A 1 102 ? -14.281 -0.011 21.828 1 94.75 102 LYS A C 1
ATOM 755 O O . LYS A 1 102 ? -14.023 -0.956 21.078 1 94.75 102 LYS A O 1
ATOM 760 N N . HIS A 1 103 ? -15.523 0.376 22.188 1 96.88 103 HIS A N 1
ATOM 761 C CA . HIS A 1 103 ? -16.641 -0.435 21.719 1 96.88 103 HIS A CA 1
ATOM 762 C C . HIS A 1 103 ? -17 -0.108 20.281 1 96.88 103 HIS A C 1
ATOM 764 O O . HIS A 1 103 ? -17.875 -0.747 19.688 1 96.88 103 HIS A O 1
ATOM 770 N N . ILE A 1 104 ? -16.328 0.892 19.672 1 97.5 104 ILE A N 1
ATOM 771 C CA . ILE A 1 104 ? -16.578 1.288 18.297 1 97.5 104 ILE A CA 1
ATOM 772 C C . ILE A 1 104 ? -15.414 0.844 17.406 1 97.5 104 ILE A C 1
ATOM 774 O O . ILE A 1 104 ? -14.25 1.11 17.719 1 97.5 104 ILE A O 1
ATOM 778 N N . ASP A 1 105 ? -15.719 0.167 16.312 1 97.06 105 ASP A N 1
ATOM 779 C CA . ASP A 1 105 ? -14.711 -0.287 15.359 1 97.06 105 ASP A CA 1
ATOM 780 C C . ASP A 1 105 ? -14.25 0.856 14.453 1 97.06 105 ASP A C 1
ATOM 782 O O . ASP A 1 105 ? -14.945 1.22 13.508 1 97.06 105 ASP A O 1
ATOM 786 N N . SER A 1 106 ? -13.086 1.385 14.688 1 96.38 106 SER A N 1
ATOM 787 C CA . SER A 1 106 ? -12.555 2.514 13.922 1 96.38 106 SER A CA 1
ATOM 788 C C . SER A 1 106 ? -12.445 2.176 12.445 1 96.38 106 SER A C 1
ATOM 790 O O . SER A 1 106 ? -12.68 3.033 11.586 1 96.38 106 SER A O 1
ATOM 792 N N . GLY A 1 107 ? -12.016 0.941 12.172 1 96.44 107 GLY A N 1
ATOM 793 C CA . GLY A 1 107 ? -11.906 0.525 10.781 1 96.44 107 GLY A CA 1
ATOM 794 C C . GLY A 1 107 ? -13.219 0.63 10.031 1 96.44 107 GLY A C 1
ATOM 795 O O . GLY A 1 107 ? -13.266 1.164 8.922 1 96.44 107 GLY A O 1
ATOM 796 N N . ARG A 1 108 ? -14.289 0.067 10.648 1 96.69 108 ARG A N 1
ATOM 797 C CA . ARG A 1 108 ? -15.617 0.133 10.039 1 96.69 108 ARG A CA 1
ATOM 798 C C . ARG A 1 108 ? -16.047 1.58 9.836 1 96.69 108 ARG A C 1
ATOM 800 O O . ARG A 1 108 ? -16.609 1.921 8.789 1 96.69 108 ARG A O 1
ATOM 807 N N . VAL A 1 109 ? -15.773 2.426 10.797 1 98.12 109 VAL A N 1
ATOM 808 C CA . VAL A 1 109 ? -16.141 3.836 10.734 1 98.12 109 VAL A CA 1
ATOM 809 C C . VAL A 1 109 ? -15.43 4.504 9.562 1 98.12 109 VAL A C 1
ATOM 811 O O . VAL A 1 109 ? -16.062 5.18 8.742 1 98.12 109 VAL A O 1
ATOM 814 N N . ILE A 1 110 ? -14.164 4.305 9.406 1 97.62 110 ILE A N 1
ATOM 815 C CA . ILE A 1 110 ? -13.352 4.887 8.344 1 97.62 110 ILE A CA 1
ATOM 816 C C . ILE A 1 110 ? -13.875 4.438 6.98 1 97.62 110 ILE A C 1
ATOM 818 O O . ILE A 1 110 ? -14 5.246 6.059 1 97.62 110 ILE A O 1
ATOM 822 N N . GLN A 1 111 ? -14.258 3.18 6.887 1 98.19 111 GLN A N 1
ATOM 823 C CA . GLN A 1 111 ? -14.695 2.619 5.613 1 98.19 111 GLN A CA 1
ATOM 824 C C . GLN A 1 111 ? -16.125 3.049 5.281 1 98.19 111 GLN A C 1
ATOM 826 O O . GLN A 1 111 ? -16.578 2.857 4.152 1 98.19 111 GLN A O 1
ATOM 831 N N . THR A 1 112 ? -16.844 3.625 6.25 1 98.56 112 THR A N 1
ATOM 832 C CA . THR A 1 112 ? -18.172 4.16 6.012 1 98.56 112 THR A CA 1
ATOM 833 C C . THR A 1 112 ? -18.094 5.535 5.348 1 98.56 112 THR A C 1
ATOM 835 O O . THR A 1 112 ? -19.016 5.941 4.637 1 98.56 112 THR A O 1
ATOM 838 N N . ILE A 1 113 ? -16.984 6.219 5.594 1 98.81 113 ILE A N 1
ATOM 839 C CA . ILE A 1 113 ? -16.797 7.516 4.957 1 98.81 113 ILE A CA 1
ATOM 840 C C . ILE A 1 113 ? -16.625 7.332 3.451 1 98.81 113 ILE A C 1
ATOM 842 O O . ILE A 1 113 ? -15.844 6.492 3.004 1 98.81 113 ILE A O 1
ATOM 846 N N . SER A 1 114 ? -17.391 8.109 2.67 1 98.75 114 SER A N 1
ATOM 847 C CA . SER A 1 114 ? -17.203 8.07 1.223 1 98.75 114 SER A CA 1
ATOM 848 C C . SER A 1 114 ? -15.75 8.305 0.84 1 98.75 114 SER A C 1
ATOM 850 O O . SER A 1 114 ? -15.117 9.242 1.341 1 98.75 114 SER A O 1
ATOM 852 N N . PRO A 1 115 ? -15.211 7.477 -0.082 1 98.62 115 PRO A N 1
ATOM 853 C CA . PRO A 1 115 ? -13.828 7.707 -0.506 1 98.62 115 PRO A CA 1
ATOM 854 C C . PRO A 1 115 ? -13.609 9.117 -1.049 1 98.62 115 PRO A C 1
ATOM 856 O O . PRO A 1 115 ? -12.508 9.664 -0.934 1 98.62 115 PRO A O 1
ATOM 859 N N . ASP A 1 116 ? -14.633 9.695 -1.599 1 98.44 116 ASP A N 1
ATOM 860 C CA . ASP A 1 116 ? -14.531 11.023 -2.201 1 98.44 116 ASP A CA 1
ATOM 861 C C . ASP A 1 116 ? -14.555 12.117 -1.135 1 98.44 116 ASP A C 1
ATOM 863 O O . ASP A 1 116 ? -14.266 13.273 -1.424 1 98.44 116 ASP A O 1
ATOM 867 N N . LYS A 1 117 ? -14.867 11.758 0.113 1 98.81 117 LYS A N 1
ATOM 868 C CA . LYS A 1 117 ? -14.906 12.727 1.205 1 98.81 117 LYS A CA 1
ATOM 869 C C . LYS A 1 117 ? -13.898 12.359 2.293 1 98.81 117 LYS A C 1
ATOM 871 O O . LYS A 1 117 ? -13.859 13 3.346 1 98.81 117 LYS A O 1
ATOM 876 N N . ASP A 1 118 ? -13.148 11.336 2.061 1 98.75 118 ASP A N 1
ATOM 877 C CA . ASP A 1 118 ? -12.125 10.844 2.979 1 98.75 118 ASP A CA 1
ATOM 878 C C . ASP A 1 118 ? -10.875 11.727 2.938 1 98.75 118 ASP A C 1
ATOM 880 O O . ASP A 1 118 ? -9.82 11.289 2.475 1 98.75 118 ASP A O 1
ATOM 884 N N . VAL A 1 119 ? -10.906 12.836 3.52 1 98.44 119 VAL A N 1
ATOM 885 C CA . VAL A 1 119 ? -9.875 13.844 3.336 1 98.44 119 VAL A CA 1
ATOM 886 C C . VAL A 1 119 ? -8.68 13.539 4.242 1 98.44 119 VAL A C 1
ATOM 888 O O . VAL A 1 119 ? -7.633 14.172 4.133 1 98.44 119 VAL A O 1
ATOM 891 N N . ASP A 1 120 ? -8.844 12.484 5.07 1 96.69 120 ASP A N 1
ATOM 892 C CA . ASP A 1 120 ? -7.691 11.992 5.82 1 96.69 120 ASP A CA 1
ATOM 893 C C . ASP A 1 120 ? -6.953 10.898 5.043 1 96.69 120 ASP A C 1
ATOM 895 O O . ASP A 1 120 ? -5.82 10.555 5.371 1 96.69 120 ASP A O 1
ATOM 899 N N . GLY A 1 121 ? -7.586 10.32 4.078 1 97.94 121 GLY A N 1
ATOM 900 C CA . GLY A 1 121 ? -6.965 9.391 3.15 1 97.94 121 GLY A CA 1
ATOM 901 C C . GLY A 1 121 ? -6.836 7.988 3.711 1 97.94 121 GLY A C 1
ATOM 902 O O . GLY A 1 121 ? -5.863 7.285 3.424 1 97.94 121 GLY A O 1
ATOM 903 N N . PHE A 1 122 ? -7.84 7.594 4.566 1 97.75 122 PHE A N 1
ATOM 904 C CA . PHE A 1 122 ? -7.656 6.328 5.262 1 97.75 122 PHE A CA 1
ATOM 905 C C . PHE A 1 122 ? -8.547 5.246 4.664 1 97.75 122 PHE A C 1
ATOM 907 O O . PHE A 1 122 ? -8.383 4.062 4.953 1 97.75 122 PHE A O 1
ATOM 914 N N . HIS A 1 123 ? -9.523 5.672 3.787 1 98.5 123 HIS A N 1
ATOM 915 C CA . HIS A 1 123 ? -10.375 4.688 3.135 1 98.5 123 HIS A CA 1
ATOM 916 C C . HIS A 1 123 ? -9.562 3.752 2.248 1 98.5 123 HIS A C 1
ATOM 918 O O . HIS A 1 123 ? -8.641 4.188 1.559 1 98.5 123 HIS A O 1
ATOM 924 N N . PHE A 1 124 ? -9.945 2.496 2.158 1 98.56 124 PHE A N 1
ATOM 925 C CA . PHE A 1 124 ? -9.195 1.5 1.4 1 98.56 124 PHE A CA 1
ATOM 926 C C . PHE A 1 124 ? -9 1.953 -0.041 1 98.56 124 PHE A C 1
ATOM 928 O O . PHE A 1 124 ? -7.953 1.694 -0.641 1 98.56 124 PHE A O 1
ATOM 935 N N . ILE A 1 125 ? -9.938 2.619 -0.585 1 98.69 125 ILE A N 1
ATOM 936 C CA . ILE A 1 125 ? -9.852 3.088 -1.965 1 98.69 125 ILE A CA 1
ATOM 937 C C . ILE A 1 125 ? -8.688 4.062 -2.105 1 98.69 125 ILE A C 1
ATOM 939 O O . ILE A 1 125 ? -7.871 3.941 -3.025 1 98.69 125 ILE A O 1
ATOM 943 N N . ASN A 1 126 ? -8.578 4.992 -1.169 1 98.75 126 ASN A N 1
ATOM 944 C CA . ASN A 1 126 ? -7.492 5.969 -1.258 1 98.75 126 ASN A CA 1
ATOM 945 C C . ASN A 1 126 ? -6.145 5.348 -0.903 1 98.75 126 ASN A C 1
ATOM 947 O O . ASN A 1 126 ? -5.125 5.684 -1.506 1 98.75 126 ASN A O 1
ATOM 951 N N . VAL A 1 127 ? -6.184 4.449 0.062 1 98.62 127 VAL A N 1
ATOM 952 C CA . VAL A 1 127 ? -4.977 3.691 0.367 1 98.62 127 VAL A CA 1
ATOM 953 C C . VAL A 1 127 ? -4.527 2.912 -0.867 1 98.62 127 VAL A C 1
ATOM 955 O O . VAL A 1 127 ? -3.34 2.887 -1.195 1 98.62 127 VAL A O 1
ATOM 958 N N . GLY A 1 128 ? -5.488 2.277 -1.528 1 98.69 128 GLY A N 1
ATOM 959 C CA . GLY A 1 128 ? -5.188 1.527 -2.738 1 98.69 128 GLY A CA 1
ATOM 960 C C . GLY A 1 128 ? -4.656 2.396 -3.861 1 98.69 128 GLY A C 1
ATOM 961 O O . GLY A 1 128 ? -3.705 2.018 -4.547 1 98.69 128 GLY A O 1
ATOM 962 N N . LYS A 1 129 ? -5.293 3.557 -4.062 1 98.44 129 LYS A N 1
ATOM 963 C CA . LYS A 1 129 ? -4.801 4.5 -5.062 1 98.44 129 LYS A CA 1
ATOM 964 C C . LYS A 1 129 ? -3.35 4.887 -4.781 1 98.44 129 LYS A C 1
ATOM 966 O O . LYS A 1 129 ? -2.5 4.812 -5.672 1 98.44 129 LYS A O 1
ATOM 971 N N . LEU A 1 130 ? -3.115 5.211 -3.537 1 98.38 130 LEU A N 1
ATOM 972 C CA . LEU A 1 130 ? -1.755 5.574 -3.152 1 98.38 130 LEU A CA 1
ATOM 973 C C . LEU A 1 130 ? -0.805 4.395 -3.336 1 98.38 130 LEU A C 1
ATOM 975 O O . LEU A 1 130 ? 0.304 4.559 -3.85 1 98.38 130 LEU A O 1
ATOM 979 N N . GLY A 1 131 ? -1.227 3.232 -3.018 1 98 131 GLY A N 1
ATOM 980 C CA . GLY A 1 131 ? -0.427 2.021 -3.098 1 98 131 GLY A CA 1
ATOM 981 C C . GLY A 1 131 ? -0.08 1.629 -4.523 1 98 131 GLY A C 1
ATOM 982 O O . GLY A 1 131 ? 0.9 0.919 -4.754 1 98 131 GLY A O 1
ATOM 983 N N . THR A 1 132 ? -0.869 2.078 -5.453 1 97.38 132 THR A N 1
ATOM 984 C CA . THR A 1 132 ? -0.611 1.744 -6.848 1 97.38 132 THR A CA 1
ATOM 985 C C . THR A 1 132 ? 0.055 2.912 -7.57 1 97.38 132 THR A C 1
ATOM 987 O O . THR A 1 132 ? 0.193 2.895 -8.797 1 97.38 132 THR A O 1
ATOM 990 N N . GLY A 1 133 ? 0.37 3.961 -6.832 1 96.19 133 GLY A N 1
ATOM 991 C CA . GLY A 1 133 ? 1.117 5.078 -7.387 1 96.19 133 GLY A CA 1
ATOM 992 C C . GLY A 1 133 ? 0.229 6.141 -8.008 1 96.19 133 GLY A C 1
ATOM 993 O O . GLY A 1 133 ? 0.717 7.043 -8.688 1 96.19 133 GLY A O 1
ATOM 994 N N . GLU A 1 134 ? -1.085 5.98 -7.809 1 95.88 134 GLU A N 1
ATOM 995 C CA . GLU A 1 134 ? -2.012 6.992 -8.305 1 95.88 134 GLU A CA 1
ATOM 996 C C . GLU A 1 134 ? -2.162 8.141 -7.312 1 95.88 134 GLU A C 1
ATOM 998 O O . GLU A 1 134 ? -3.27 8.445 -6.863 1 95.88 134 GLU A O 1
ATOM 1003 N N . VAL A 1 135 ? -1.116 8.844 -7.094 1 95.62 135 VAL A N 1
ATOM 1004 C CA . VAL A 1 135 ? -1.021 9.883 -6.066 1 95.62 135 VAL A CA 1
ATOM 1005 C C . VAL A 1 135 ? -1.941 11.047 -6.418 1 95.62 135 VAL A C 1
ATOM 1007 O O . VAL A 1 135 ? -2.58 11.625 -5.539 1 95.62 135 VAL A O 1
ATOM 1010 N N . GLU A 1 136 ? -2.129 11.312 -7.684 1 94.56 136 GLU A N 1
ATOM 1011 C CA . GLU A 1 136 ? -2.877 12.477 -8.141 1 94.56 136 GLU A CA 1
ATOM 1012 C C . GLU A 1 136 ? -4.371 12.312 -7.887 1 94.56 136 GLU A C 1
ATOM 1014 O O . GLU A 1 136 ? -5.098 13.297 -7.738 1 94.56 136 GLU A O 1
ATOM 1019 N N . THR A 1 137 ? -4.824 11.07 -7.82 1 96 137 THR A N 1
ATOM 1020 C CA . THR A 1 137 ? -6.262 10.852 -7.676 1 96 137 THR A CA 1
ATOM 1021 C C . THR A 1 137 ? -6.598 10.375 -6.266 1 96 137 THR A C 1
ATOM 1023 O O . THR A 1 137 ? -7.77 10.242 -5.914 1 96 137 THR A O 1
ATOM 1026 N N . ALA A 1 138 ? -5.582 10.18 -5.461 1 97.81 138 ALA A N 1
ATOM 1027 C CA . ALA A 1 138 ? -5.777 9.734 -4.086 1 97.81 138 ALA A CA 1
ATOM 1028 C C . ALA A 1 138 ? -5.914 10.922 -3.137 1 97.81 138 ALA A C 1
ATOM 1030 O O . ALA A 1 138 ? -5.297 11.969 -3.346 1 97.81 138 ALA A O 1
ATOM 1031 N N . PHE A 1 139 ? -6.793 10.789 -2.17 1 98.44 139 PHE A N 1
ATOM 1032 C CA . PHE A 1 139 ? -6.543 11.594 -0.979 1 98.44 139 PHE A CA 1
ATOM 1033 C C . PHE A 1 139 ? -5.398 11.008 -0.161 1 98.44 139 PHE A C 1
ATOM 1035 O O . PHE A 1 139 ? -5.535 9.93 0.42 1 98.44 139 PHE A O 1
ATOM 1042 N N . VAL A 1 140 ? -4.285 11.719 -0.147 1 98.19 140 VAL A N 1
ATOM 1043 C CA . VAL A 1 140 ? -3.086 11.289 0.561 1 98.19 140 VAL A CA 1
ATOM 1044 C C . VAL A 1 140 ? -3.207 11.633 2.043 1 98.19 140 VAL A C 1
ATOM 1046 O O . VAL A 1 140 ? -3.674 12.711 2.4 1 98.19 140 VAL A O 1
ATOM 1049 N N . PRO A 1 141 ? -2.846 10.672 2.908 1 98.38 141 PRO A N 1
ATOM 1050 C CA . PRO A 1 141 ? -2.869 11 4.336 1 98.38 141 PRO A CA 1
ATOM 1051 C C . PRO A 1 141 ? -2.137 12.305 4.652 1 98.38 141 PRO A C 1
ATOM 1053 O O . PRO A 1 141 ? -1.065 12.562 4.094 1 98.38 141 PRO A O 1
ATOM 1056 N N . CYS A 1 142 ? -2.674 13.078 5.531 1 97.88 142 CYS A N 1
ATOM 1057 C CA . CYS A 1 142 ? -2.275 14.469 5.719 1 97.88 142 CYS A CA 1
ATOM 1058 C C . CYS A 1 142 ? -0.837 14.562 6.211 1 97.88 142 CYS A C 1
ATOM 1060 O O . CYS A 1 142 ? -0.045 15.344 5.684 1 97.88 142 CYS A O 1
ATOM 1062 N N . THR A 1 143 ? -0.476 13.734 7.219 1 97.62 143 THR A N 1
ATOM 1063 C CA . THR A 1 143 ? 0.849 13.82 7.824 1 97.62 143 THR A CA 1
ATOM 1064 C C . THR A 1 143 ? 1.929 13.43 6.816 1 97.62 143 THR A C 1
ATOM 1066 O O . THR A 1 143 ? 2.848 14.211 6.555 1 97.62 143 THR A O 1
ATOM 1069 N N . PRO A 1 144 ? 1.808 12.32 6.105 1 98.56 144 PRO A N 1
ATOM 1070 C CA . PRO A 1 144 ? 2.795 11.977 5.078 1 98.56 144 PRO A CA 1
ATOM 1071 C C . PRO A 1 144 ? 2.83 12.992 3.936 1 98.56 144 PRO A C 1
ATOM 1073 O O . PRO A 1 144 ? 3.895 13.258 3.375 1 98.56 144 PRO A O 1
ATOM 1076 N N . ALA A 1 145 ? 1.688 13.477 3.57 1 98.31 145 ALA A N 1
ATOM 1077 C CA . ALA A 1 145 ? 1.65 14.484 2.51 1 98.31 145 ALA A CA 1
ATOM 1078 C C . ALA A 1 145 ? 2.482 15.703 2.881 1 98.31 145 ALA A C 1
ATOM 1080 O O . ALA A 1 145 ? 3.25 16.219 2.061 1 98.31 145 ALA A O 1
ATOM 1081 N N . GLY A 1 146 ? 2.287 16.172 4.102 1 98.5 146 GLY A N 1
ATOM 1082 C CA . GLY A 1 146 ? 3.088 17.281 4.594 1 98.5 146 GLY A CA 1
ATOM 1083 C C . GLY A 1 146 ? 4.574 16.984 4.629 1 98.5 146 GLY A C 1
ATOM 1084 O O . GLY A 1 146 ? 5.391 17.812 4.219 1 98.5 146 GLY A O 1
ATOM 1085 N N . ALA A 1 147 ? 4.922 15.812 5.117 1 98.69 147 ALA A N 1
ATOM 1086 C CA . ALA A 1 147 ? 6.316 15.383 5.168 1 98.69 147 ALA A CA 1
ATOM 1087 C C . ALA A 1 147 ? 6.938 15.375 3.773 1 98.69 147 ALA A C 1
ATOM 1089 O O . ALA A 1 147 ? 8.102 15.758 3.602 1 98.69 147 ALA A O 1
ATOM 1090 N N . MET A 1 148 ? 6.18 14.984 2.787 1 98.56 148 MET A N 1
ATOM 1091 C CA . MET A 1 148 ? 6.695 14.914 1.424 1 98.56 148 MET A CA 1
ATOM 1092 C C . MET A 1 148 ? 7.012 16.297 0.884 1 98.56 148 MET A C 1
ATOM 1094 O O . MET A 1 148 ? 8.008 16.484 0.183 1 98.56 148 MET A O 1
ATOM 1098 N N . ILE A 1 149 ? 6.125 17.266 1.2 1 98.25 149 ILE A N 1
ATOM 1099 C CA . ILE A 1 149 ? 6.387 18.641 0.78 1 98.25 149 ILE A CA 1
ATOM 1100 C C . ILE A 1 149 ? 7.715 19.109 1.364 1 98.25 149 ILE A C 1
ATOM 1102 O O . ILE A 1 149 ? 8.516 19.734 0.671 1 98.25 149 ILE A O 1
ATOM 1106 N N . MET A 1 150 ? 7.965 18.766 2.604 1 98.62 150 MET A N 1
ATOM 1107 C CA . MET A 1 150 ? 9.211 19.141 3.27 1 98.62 150 MET A CA 1
ATOM 1108 C C . MET A 1 150 ? 10.414 18.5 2.586 1 98.62 150 MET A C 1
ATOM 1110 O O . MET A 1 150 ? 11.422 19.156 2.336 1 98.62 150 MET A O 1
ATOM 1114 N N . ILE A 1 151 ? 10.312 17.234 2.258 1 98.81 151 ILE A N 1
ATOM 1115 C CA . ILE A 1 151 ? 11.383 16.5 1.599 1 98.81 151 ILE A CA 1
ATOM 1116 C C . ILE A 1 151 ? 11.656 17.094 0.224 1 98.81 151 ILE A C 1
ATOM 1118 O O . ILE A 1 151 ? 12.812 17.297 -0.154 1 98.81 151 ILE A O 1
ATOM 1122 N N . GLU A 1 152 ? 10.586 17.422 -0.469 1 98.06 152 GLU A N 1
ATOM 1123 C CA . GLU A 1 152 ? 10.703 17.984 -1.816 1 98.06 152 GLU A CA 1
ATOM 1124 C C . GLU A 1 152 ? 11.398 19.344 -1.797 1 98.06 152 GLU A C 1
ATOM 1126 O O . GLU A 1 152 ? 12.086 19.703 -2.748 1 98.06 152 GLU A O 1
ATOM 1131 N N . ARG A 1 153 ? 11.164 20.109 -0.73 1 97.19 153 ARG A N 1
ATOM 1132 C CA . ARG A 1 153 ? 11.812 21.406 -0.601 1 97.19 153 ARG A CA 1
ATOM 1133 C C . ARG A 1 153 ? 13.328 21.266 -0.527 1 97.19 153 ARG A C 1
ATOM 1135 O O . ARG A 1 153 ? 14.07 22.156 -0.959 1 97.19 153 ARG A O 1
ATOM 1142 N N . ILE A 1 154 ? 13.781 20.125 0.027 1 98.31 154 ILE A N 1
ATOM 1143 C CA . ILE A 1 154 ? 15.211 19.891 0.227 1 98.31 154 ILE A CA 1
ATOM 1144 C C . ILE A 1 154 ? 15.805 19.203 -1.003 1 98.31 154 ILE A C 1
ATOM 1146 O O . ILE A 1 154 ? 16.875 19.578 -1.471 1 98.31 154 ILE A O 1
ATOM 1150 N N . HIS A 1 155 ? 15.07 18.234 -1.599 1 98.5 155 HIS A N 1
ATOM 1151 C CA . HIS A 1 155 ? 15.68 17.328 -2.566 1 98.5 155 HIS A CA 1
ATOM 1152 C C . HIS A 1 155 ? 15.039 17.469 -3.941 1 98.5 155 HIS A C 1
ATOM 1154 O O . HIS A 1 155 ? 15.508 16.875 -4.918 1 98.5 155 HIS A O 1
ATOM 1160 N N . GLY A 1 156 ? 13.875 18.203 -4.059 1 97.94 156 GLY A N 1
ATOM 1161 C CA . GLY A 1 156 ? 13.086 18.219 -5.277 1 97.94 156 GLY A CA 1
ATOM 1162 C C . GLY A 1 156 ? 12.086 17.078 -5.355 1 97.94 156 GLY A C 1
ATOM 1163 O O . GLY A 1 156 ? 11.977 16.281 -4.426 1 97.94 156 GLY A O 1
ATOM 1164 N N . ARG A 1 157 ? 11.406 17.016 -6.477 1 97.31 157 ARG A N 1
ATOM 1165 C CA . ARG A 1 157 ? 10.289 16.078 -6.609 1 97.31 157 ARG A CA 1
ATOM 1166 C C . ARG A 1 157 ? 10.773 14.703 -7.047 1 97.31 157 ARG A C 1
ATOM 1168 O O . ARG A 1 157 ? 10.07 13.711 -6.867 1 97.31 157 ARG A O 1
ATOM 1175 N N . ASP A 1 158 ? 11.891 14.633 -7.754 1 98.62 158 ASP A N 1
ATOM 1176 C CA . ASP A 1 158 ? 12.477 13.359 -8.164 1 98.62 158 ASP A CA 1
ATOM 1177 C C . ASP A 1 158 ? 13.57 12.922 -7.199 1 98.62 158 ASP A C 1
ATOM 1179 O O . ASP A 1 158 ? 14.633 13.547 -7.125 1 98.62 158 ASP A O 1
ATOM 1183 N N . LEU A 1 159 ? 13.367 11.82 -6.492 1 98.81 159 LEU A N 1
ATOM 1184 C CA . LEU A 1 159 ? 14.281 11.367 -5.449 1 98.81 159 LEU A CA 1
ATOM 1185 C C . LEU A 1 159 ? 15.141 10.211 -5.945 1 98.81 159 LEU A C 1
ATOM 1187 O O . LEU A 1 159 ? 15.664 9.43 -5.148 1 98.81 159 LEU A O 1
ATOM 1191 N N . SER A 1 160 ? 15.273 10.125 -7.27 1 98.69 160 SER A N 1
ATOM 1192 C CA . SER A 1 160 ? 16.078 9.07 -7.875 1 98.69 160 SER A CA 1
ATOM 1193 C C . SER A 1 160 ? 17.484 9.031 -7.281 1 98.69 160 SER A C 1
ATOM 1195 O O . SER A 1 160 ? 18.125 10.07 -7.109 1 98.69 160 SER A O 1
ATOM 1197 N N . GLY A 1 161 ? 17.891 7.832 -6.91 1 98.44 161 GLY A N 1
ATOM 1198 C CA . GLY A 1 161 ? 19.234 7.625 -6.43 1 98.44 161 GLY A CA 1
ATOM 1199 C C . GLY A 1 161 ? 19.375 7.766 -4.926 1 98.44 161 GLY A C 1
ATOM 1200 O O . GLY A 1 161 ? 20.406 7.438 -4.355 1 98.44 161 GLY A O 1
ATOM 1201 N N . LEU A 1 162 ? 18.312 8.234 -4.23 1 98.81 162 LEU A N 1
ATOM 1202 C CA . LEU A 1 162 ? 18.375 8.43 -2.783 1 98.81 162 LEU A CA 1
ATOM 1203 C C . LEU A 1 162 ? 17.797 7.219 -2.053 1 98.81 162 LEU A C 1
ATOM 1205 O O . LEU A 1 162 ? 16.812 6.633 -2.5 1 98.81 162 LEU A O 1
ATOM 1209 N N . ASN A 1 163 ? 18.391 6.855 -0.948 1 98.75 163 ASN A N 1
ATOM 1210 C CA . ASN A 1 163 ? 17.875 5.852 -0.025 1 98.75 163 ASN A CA 1
ATOM 1211 C C . ASN A 1 163 ? 17.047 6.488 1.085 1 98.75 163 ASN A C 1
ATOM 1213 O O . ASN A 1 163 ? 17.547 7.316 1.846 1 98.75 163 ASN A O 1
ATOM 1217 N N . ALA A 1 164 ? 15.828 6.125 1.113 1 98.94 164 ALA A N 1
ATOM 1218 C CA . ALA A 1 164 ? 14.953 6.582 2.193 1 98.94 164 ALA A CA 1
ATOM 1219 C C . ALA A 1 164 ? 14.633 5.441 3.156 1 98.94 164 ALA A C 1
ATOM 1221 O O . ALA A 1 164 ? 14.406 4.309 2.732 1 98.94 164 ALA A O 1
ATOM 1222 N N . VAL A 1 165 ? 14.68 5.723 4.453 1 98.94 165 VAL A N 1
ATOM 1223 C CA . VAL A 1 165 ? 14.305 4.766 5.484 1 98.94 165 VAL A CA 1
ATOM 1224 C C . VAL A 1 165 ? 13.148 5.328 6.312 1 98.94 165 VAL A C 1
ATOM 1226 O O . VAL A 1 165 ? 13.227 6.453 6.812 1 98.94 165 VAL A O 1
ATOM 1229 N N . VAL A 1 166 ? 12.094 4.609 6.363 1 98.94 166 VAL A N 1
ATOM 1230 C CA . VAL A 1 166 ? 10.969 4.914 7.238 1 98.94 166 VAL A CA 1
ATOM 1231 C C . VAL A 1 166 ? 11 4.004 8.461 1 98.94 166 VAL A C 1
ATOM 1233 O O . VAL A 1 166 ? 10.945 2.777 8.328 1 98.94 166 VAL A O 1
ATOM 1236 N N . ILE A 1 167 ? 11.141 4.566 9.617 1 98.94 167 ILE A N 1
ATOM 1237 C CA . ILE A 1 167 ? 11.023 3.787 10.844 1 98.94 167 ILE A CA 1
ATOM 1238 C C . ILE A 1 167 ? 9.602 3.902 11.398 1 98.94 167 ILE A C 1
ATOM 1240 O O . ILE A 1 167 ? 9.195 4.973 11.859 1 98.94 167 ILE A O 1
ATOM 1244 N N . GLY A 1 168 ? 8.898 2.822 11.391 1 98.62 168 GLY A N 1
ATOM 1245 C CA . GLY A 1 168 ? 7.477 2.768 11.703 1 98.62 168 GLY A CA 1
ATOM 1246 C C . GLY A 1 168 ? 6.625 2.318 10.523 1 98.62 168 GLY A C 1
ATOM 1247 O O . GLY A 1 168 ? 6.852 2.744 9.391 1 98.62 168 GLY A O 1
ATOM 1248 N N . ARG A 1 169 ? 5.695 1.489 10.742 1 98.56 169 ARG A N 1
ATOM 1249 C CA . ARG A 1 169 ? 4.891 0.953 9.656 1 98.56 169 ARG A CA 1
ATOM 1250 C C . ARG A 1 169 ? 3.4 1.103 9.945 1 98.56 169 ARG A C 1
ATOM 1252 O O . ARG A 1 169 ? 2.611 0.204 9.648 1 98.56 169 ARG A O 1
ATOM 1259 N N . SER A 1 170 ? 2.998 2.189 10.547 1 97.25 170 SER A N 1
ATOM 1260 C CA . SER A 1 170 ? 1.586 2.463 10.797 1 97.25 170 SER A CA 1
ATOM 1261 C C . SER A 1 170 ? 0.829 2.689 9.492 1 97.25 170 SER A C 1
ATOM 1263 O O . SER A 1 170 ? 1.429 3.033 8.469 1 97.25 170 SER A O 1
ATOM 1265 N N . ASN A 1 171 ? -0.456 2.549 9.57 1 96.38 171 ASN A N 1
ATOM 1266 C CA . ASN A 1 171 ? -1.307 2.701 8.398 1 96.38 171 ASN A CA 1
ATOM 1267 C C . ASN A 1 171 ? -1.503 4.172 8.039 1 96.38 171 ASN A C 1
ATOM 1269 O O . ASN A 1 171 ? -1.86 4.492 6.902 1 96.38 171 ASN A O 1
ATOM 1273 N N . ILE A 1 172 ? -1.259 5.039 9.008 1 94.25 172 ILE A N 1
ATOM 1274 C CA . ILE A 1 172 ? -1.654 6.426 8.781 1 94.25 172 ILE A CA 1
ATOM 1275 C C . ILE A 1 172 ? -0.427 7.258 8.422 1 94.25 172 ILE A C 1
ATOM 1277 O O . ILE A 1 172 ? -0.556 8.383 7.922 1 94.25 172 ILE A O 1
ATOM 1281 N N . VAL A 1 173 ? 0.813 6.703 8.766 1 97.75 173 VAL A N 1
ATOM 1282 C CA . VAL A 1 173 ? 2.002 7.492 8.469 1 97.75 173 VAL A CA 1
ATOM 1283 C C . VAL A 1 173 ? 3.035 6.621 7.754 1 97.75 173 VAL A C 1
ATOM 1285 O O . VAL A 1 173 ? 3.357 6.863 6.586 1 97.75 173 VAL A O 1
ATOM 1288 N N . GLY A 1 174 ? 3.463 5.539 8.398 1 98.44 174 GLY A N 1
ATOM 1289 C CA . GLY A 1 174 ? 4.578 4.746 7.906 1 98.44 174 GLY A CA 1
ATOM 1290 C C . GLY A 1 174 ? 4.359 4.223 6.5 1 98.44 174 GLY A C 1
ATOM 1291 O O . GLY A 1 174 ? 5.129 4.535 5.59 1 98.44 174 GLY A O 1
ATOM 1292 N N . LYS A 1 175 ? 3.328 3.504 6.32 1 98.69 175 LYS A N 1
ATOM 1293 C CA . LYS A 1 175 ? 3.062 2.846 5.047 1 98.69 175 LYS A CA 1
ATOM 1294 C C . LYS A 1 175 ? 2.738 3.865 3.957 1 98.69 175 LYS A C 1
ATOM 1296 O O . LYS A 1 175 ? 3.281 3.795 2.852 1 98.69 175 LYS A O 1
ATOM 1301 N N . PRO A 1 176 ? 1.923 4.883 4.262 1 98.69 176 PRO A N 1
ATOM 1302 C CA . PRO A 1 176 ? 1.73 5.914 3.238 1 98.69 176 PRO A CA 1
ATOM 1303 C C . PRO A 1 176 ? 3.025 6.645 2.887 1 98.69 176 PRO A C 1
ATOM 1305 O O . PRO A 1 176 ? 3.232 7.016 1.729 1 98.69 176 PRO A O 1
ATOM 1308 N N . MET A 1 177 ? 3.896 6.879 3.867 1 98.81 177 MET A N 1
ATOM 1309 C CA . MET A 1 177 ? 5.188 7.5 3.594 1 98.81 177 MET A CA 1
ATOM 1310 C C . MET A 1 177 ? 6.012 6.648 2.635 1 98.81 177 MET A C 1
ATOM 1312 O O . MET A 1 177 ? 6.609 7.172 1.693 1 98.81 177 MET A O 1
ATOM 1316 N N . PHE A 1 178 ? 6.016 5.363 2.896 1 98.88 178 PHE A N 1
ATOM 1317 C CA . PHE A 1 178 ? 6.676 4.445 1.976 1 98.88 178 PHE A CA 1
ATOM 1318 C C . PHE A 1 178 ? 6.176 4.656 0.551 1 98.88 178 PHE A C 1
ATOM 1320 O O . PHE A 1 178 ? 6.973 4.812 -0.375 1 98.88 178 PHE A O 1
ATOM 1327 N N . ASN A 1 179 ? 4.867 4.641 0.341 1 98.81 179 ASN A N 1
ATOM 1328 C CA . ASN A 1 179 ? 4.277 4.73 -0.991 1 98.81 179 ASN A CA 1
ATOM 1329 C C . ASN A 1 179 ? 4.641 6.047 -1.675 1 98.81 179 ASN A C 1
ATOM 1331 O O . ASN A 1 179 ? 4.922 6.07 -2.873 1 98.81 179 ASN A O 1
ATOM 1335 N N . LEU A 1 180 ? 4.621 7.164 -0.907 1 98.81 180 LEU A N 1
ATOM 1336 C CA . LEU A 1 180 ? 4.93 8.469 -1.478 1 98.81 180 LEU A CA 1
ATOM 1337 C C . LEU A 1 180 ? 6.391 8.539 -1.909 1 98.81 180 LEU A C 1
ATOM 1339 O O . LEU A 1 180 ? 6.699 9.023 -3.002 1 98.81 180 LEU A O 1
ATOM 1343 N N . LEU A 1 181 ? 7.293 8.055 -1.044 1 98.94 181 LEU A N 1
ATOM 1344 C CA . LEU A 1 181 ? 8.719 8.062 -1.351 1 98.94 181 LEU A CA 1
ATOM 1345 C C . LEU A 1 181 ? 9.016 7.184 -2.562 1 98.94 181 LEU A C 1
ATOM 1347 O O . LEU A 1 181 ? 9.805 7.57 -3.43 1 98.94 181 LEU A O 1
ATOM 1351 N N . LEU A 1 182 ? 8.367 6.039 -2.586 1 98.88 182 LEU A N 1
ATOM 1352 C CA . LEU A 1 182 ? 8.555 5.121 -3.707 1 98.88 182 LEU A CA 1
ATOM 1353 C C . LEU A 1 182 ? 8.078 5.754 -5.008 1 98.88 182 LEU A C 1
ATOM 1355 O O . LEU A 1 182 ? 8.75 5.656 -6.035 1 98.88 182 LEU A O 1
ATOM 1359 N N . ALA A 1 183 ? 6.91 6.406 -4.949 1 98.44 183 ALA A N 1
ATOM 1360 C CA . ALA A 1 183 ? 6.355 7.066 -6.129 1 98.44 183 ALA A CA 1
ATOM 1361 C C . ALA A 1 183 ? 7.285 8.172 -6.625 1 98.44 183 ALA A C 1
ATOM 1363 O O . ALA A 1 183 ? 7.297 8.492 -7.816 1 98.44 183 ALA A O 1
ATOM 1364 N N . ALA A 1 184 ? 8.086 8.758 -5.723 1 98.62 184 ALA A N 1
ATOM 1365 C CA . ALA A 1 184 ? 9.047 9.797 -6.078 1 98.62 184 ALA A CA 1
ATOM 1366 C C . ALA A 1 184 ? 10.391 9.188 -6.477 1 98.62 184 ALA A C 1
ATOM 1368 O O . ALA A 1 184 ? 11.383 9.906 -6.629 1 98.62 184 ALA A O 1
ATOM 1369 N N . ASN A 1 185 ? 10.469 7.891 -6.582 1 98.69 185 ASN A N 1
ATOM 1370 C CA . ASN A 1 185 ? 11.57 7.121 -7.16 1 98.69 185 ASN A CA 1
ATOM 1371 C C . ASN A 1 185 ? 12.703 6.934 -6.16 1 98.69 185 ASN A C 1
ATOM 1373 O O . ASN A 1 185 ? 13.844 6.684 -6.551 1 98.69 185 ASN A O 1
ATOM 1377 N N . ALA A 1 186 ? 12.438 7.082 -4.871 1 98.88 186 ALA A N 1
ATOM 1378 C CA . ALA A 1 186 ? 13.438 6.695 -3.881 1 98.88 186 ALA A CA 1
ATOM 1379 C C . ALA A 1 186 ? 13.516 5.176 -3.746 1 98.88 186 ALA A C 1
ATOM 1381 O O . ALA A 1 186 ? 12.562 4.469 -4.078 1 98.88 186 ALA A O 1
ATOM 1382 N N . THR A 1 187 ? 14.703 4.688 -3.396 1 98.88 187 THR A N 1
ATOM 1383 C CA . THR A 1 187 ? 14.797 3.354 -2.811 1 98.88 187 THR A CA 1
ATOM 1384 C C . THR A 1 187 ? 14.359 3.377 -1.348 1 98.88 187 THR A C 1
ATOM 1386 O O . THR A 1 187 ? 14.891 4.152 -0.548 1 98.88 187 THR A O 1
ATOM 1389 N N . VAL A 1 188 ? 13.367 2.574 -0.979 1 98.94 188 VAL A N 1
ATOM 1390 C CA . VAL A 1 188 ? 12.758 2.801 0.325 1 98.94 188 VAL A CA 1
ATOM 1391 C C . VAL A 1 188 ? 12.875 1.539 1.178 1 98.94 188 VAL A C 1
ATOM 1393 O O . VAL A 1 188 ? 12.586 0.435 0.707 1 98.94 188 VAL A O 1
ATOM 1396 N N . THR A 1 189 ? 13.328 1.665 2.371 1 98.94 189 THR A N 1
ATOM 1397 C CA . THR A 1 189 ? 13.32 0.631 3.402 1 98.94 189 THR A CA 1
ATOM 1398 C C . THR A 1 189 ? 12.328 0.98 4.508 1 98.94 189 THR A C 1
ATOM 1400 O O . THR A 1 189 ? 12.312 2.113 4.996 1 98.94 189 THR A O 1
ATOM 1403 N N . VAL A 1 190 ? 11.5 0.058 4.848 1 98.94 190 VAL A N 1
ATOM 1404 C CA . VAL A 1 190 ? 10.625 0.227 6 1 98.94 190 VAL A CA 1
ATOM 1405 C C . VAL A 1 190 ? 11.102 -0.652 7.152 1 98.94 190 VAL A C 1
ATOM 1407 O O . VAL A 1 190 ? 11.172 -1.877 7.023 1 98.94 190 VAL A O 1
ATOM 1410 N N . ALA A 1 191 ? 11.484 -0.026 8.242 1 98.88 191 ALA A N 1
ATOM 1411 C CA . ALA A 1 191 ? 11.922 -0.69 9.469 1 98.88 191 ALA A CA 1
ATOM 1412 C C . ALA A 1 191 ? 10.906 -0.497 10.586 1 98.88 191 ALA A C 1
ATOM 1414 O O . ALA A 1 191 ? 10.031 0.365 10.5 1 98.88 191 ALA A O 1
ATOM 1415 N N . HIS A 1 192 ? 10.984 -1.314 11.562 1 98.69 192 HIS A N 1
ATOM 1416 C CA . HIS A 1 192 ? 10.016 -1.31 12.656 1 98.69 192 HIS A CA 1
ATOM 1417 C C . HIS A 1 192 ? 10.555 -2.061 13.867 1 98.69 192 HIS A C 1
ATOM 1419 O O . HIS A 1 192 ? 11.75 -2.361 13.938 1 98.69 192 HIS A O 1
ATOM 1425 N N . SER A 1 193 ? 9.719 -2.328 14.852 1 98.06 193 SER A N 1
ATOM 1426 C CA . SER A 1 193 ? 10.117 -2.834 16.156 1 98.06 193 SER A CA 1
ATOM 1427 C C . SER A 1 193 ? 10.734 -4.227 16.047 1 98.06 193 SER A C 1
ATOM 1429 O O . SER A 1 193 ? 11.5 -4.641 16.922 1 98.06 193 SER A O 1
ATOM 1431 N N . ARG A 1 194 ? 10.461 -5 15 1 98.12 194 ARG A N 1
ATOM 1432 C CA . ARG A 1 194 ? 10.969 -6.359 14.836 1 98.12 194 ARG A CA 1
ATOM 1433 C C . ARG A 1 194 ? 12.234 -6.375 13.984 1 98.12 194 ARG A C 1
ATOM 1435 O O . ARG A 1 194 ? 12.789 -7.441 13.719 1 98.12 194 ARG A O 1
ATOM 1442 N N . THR A 1 195 ? 12.656 -5.184 13.594 1 98.31 195 THR A N 1
ATOM 1443 C CA . THR A 1 195 ? 13.906 -5.07 12.859 1 98.31 195 THR A CA 1
ATOM 1444 C C . THR A 1 195 ? 15.102 -5.301 13.773 1 98.31 195 THR A C 1
ATOM 1446 O O . THR A 1 195 ? 15.172 -4.723 14.867 1 98.31 195 THR A O 1
ATOM 1449 N N . LYS A 1 196 ? 16.047 -6.145 13.5 1 96.12 196 LYS A N 1
ATOM 1450 C CA . LYS A 1 196 ? 17.156 -6.551 14.344 1 96.12 196 LYS A CA 1
ATOM 1451 C C . LYS A 1 196 ? 18.156 -5.406 14.531 1 96.12 196 LYS A C 1
ATOM 1453 O O . LYS A 1 196 ? 18.578 -5.125 15.656 1 96.12 196 LYS A O 1
ATOM 1458 N N . ASP A 1 197 ? 18.641 -4.672 13.555 1 96.69 197 ASP A N 1
ATOM 1459 C CA . ASP A 1 197 ? 19.672 -3.633 13.641 1 96.69 197 ASP A CA 1
ATOM 1460 C C . ASP A 1 197 ? 19.156 -2.312 13.062 1 96.69 197 ASP A C 1
ATOM 1462 O O . ASP A 1 197 ? 19.625 -1.861 12.016 1 96.69 197 ASP A O 1
ATOM 1466 N N . LEU A 1 198 ? 18.344 -1.652 13.914 1 97.94 198 LEU A N 1
ATOM 1467 C CA . LEU A 1 198 ? 17.703 -0.423 13.469 1 97.94 198 LEU A CA 1
ATOM 1468 C C . LEU A 1 198 ? 18.719 0.679 13.234 1 97.94 198 LEU A C 1
ATOM 1470 O O . LEU A 1 198 ? 18.688 1.353 12.203 1 97.94 198 LEU A O 1
ATOM 1474 N N . PRO A 1 199 ? 19.766 0.818 14.148 1 98.56 199 PRO A N 1
ATOM 1475 C CA . PRO A 1 199 ? 20.75 1.871 13.914 1 98.56 199 PRO A CA 1
ATOM 1476 C C . PRO A 1 199 ? 21.516 1.692 12.594 1 98.56 199 PRO A C 1
ATOM 1478 O O . PRO A 1 199 ? 21.703 2.66 11.859 1 98.56 199 PRO A O 1
ATOM 1481 N N . ALA A 1 200 ? 21.891 0.483 12.289 1 98.31 200 ALA A N 1
ATOM 1482 C CA . ALA A 1 200 ? 22.641 0.214 11.062 1 98.31 200 ALA A CA 1
ATOM 1483 C C . ALA A 1 200 ? 21.797 0.567 9.828 1 98.31 200 ALA A C 1
ATOM 1485 O O . ALA A 1 200 ? 22.312 1.136 8.867 1 98.31 200 ALA A O 1
ATOM 1486 N N . ILE A 1 201 ? 20.547 0.241 9.852 1 98.38 201 ILE A N 1
ATOM 1487 C CA . ILE A 1 201 ? 19.656 0.54 8.742 1 98.38 201 ILE A CA 1
ATOM 1488 C C . ILE A 1 201 ? 19.453 2.051 8.633 1 98.38 201 ILE A C 1
ATOM 1490 O O . ILE A 1 201 ? 19.531 2.609 7.535 1 98.38 201 ILE A O 1
ATOM 1494 N N . ALA A 1 202 ? 19.234 2.705 9.742 1 98.81 202 ALA A N 1
ATOM 1495 C CA . ALA A 1 202 ? 19.016 4.148 9.758 1 98.81 202 ALA A CA 1
ATOM 1496 C C . ALA A 1 202 ? 20.219 4.883 9.164 1 98.81 202 ALA A C 1
ATOM 1498 O O . ALA A 1 202 ? 20.047 5.883 8.461 1 98.81 202 ALA A O 1
ATOM 1499 N N . ARG A 1 203 ? 21.422 4.387 9.375 1 98.69 203 ARG A N 1
ATOM 1500 C CA . ARG A 1 203 ? 22.656 5.031 8.945 1 98.69 203 ARG A CA 1
ATOM 1501 C C . ARG A 1 203 ? 22.797 4.988 7.426 1 98.69 203 ARG A C 1
ATOM 1503 O O . ARG A 1 203 ? 23.625 5.688 6.852 1 98.69 203 ARG A O 1
ATOM 1510 N N . THR A 1 204 ? 21.984 4.23 6.754 1 98.25 204 THR A N 1
ATOM 1511 C CA . THR A 1 204 ? 22.062 4.148 5.301 1 98.25 204 THR A CA 1
ATOM 1512 C C . THR A 1 204 ? 21.188 5.223 4.656 1 98.25 204 THR A C 1
ATOM 1514 O O . THR A 1 204 ? 21.25 5.426 3.441 1 98.25 204 THR A O 1
ATOM 1517 N N . ALA A 1 205 ? 20.406 5.945 5.371 1 98.81 205 ALA A N 1
ATOM 1518 C CA . ALA A 1 205 ? 19.328 6.785 4.867 1 98.81 205 ALA A CA 1
ATOM 1519 C C . ALA A 1 205 ? 19.844 8.148 4.422 1 98.81 205 ALA A C 1
ATOM 1521 O O . ALA A 1 205 ? 20.469 8.867 5.211 1 98.81 205 ALA A O 1
ATOM 1522 N N . ASP A 1 206 ? 19.625 8.508 3.113 1 98.88 206 ASP A N 1
ATOM 1523 C CA . ASP A 1 206 ? 19.719 9.906 2.703 1 98.88 206 ASP A CA 1
ATOM 1524 C C . ASP A 1 206 ? 18.547 10.711 3.246 1 98.88 206 ASP A C 1
ATOM 1526 O O . ASP A 1 206 ? 18.672 11.914 3.5 1 98.88 206 ASP A O 1
ATOM 1530 N N . ILE A 1 207 ? 17.422 10.094 3.348 1 98.94 207 ILE A N 1
ATOM 1531 C CA . ILE A 1 207 ? 16.203 10.617 3.943 1 98.94 207 ILE A CA 1
ATOM 1532 C C . ILE A 1 207 ? 15.719 9.664 5.043 1 98.94 207 ILE A C 1
ATOM 1534 O O . ILE A 1 207 ? 15.414 8.5 4.777 1 98.94 207 ILE A O 1
ATOM 1538 N N . LEU A 1 208 ? 15.711 10.109 6.27 1 98.94 208 LEU A N 1
ATOM 1539 C CA . LEU A 1 208 ? 15.266 9.312 7.414 1 98.94 208 LEU A CA 1
ATOM 1540 C C . LEU A 1 208 ? 13.961 9.859 7.977 1 98.94 208 LEU A C 1
ATOM 1542 O O . LEU A 1 208 ? 13.906 11 8.445 1 98.94 208 LEU A O 1
ATOM 1546 N N . VAL A 1 209 ? 12.883 9.109 7.879 1 98.94 209 VAL A N 1
ATOM 1547 C CA . VAL A 1 209 ? 11.586 9.477 8.453 1 98.94 209 VAL A CA 1
ATOM 1548 C C . VAL A 1 209 ? 11.328 8.656 9.711 1 98.94 209 VAL A C 1
ATOM 1550 O O . VAL A 1 209 ? 11.281 7.426 9.656 1 98.94 209 VAL A O 1
ATOM 1553 N N . ALA A 1 210 ? 11.203 9.289 10.828 1 98.88 210 ALA A N 1
ATOM 1554 C CA . ALA A 1 210 ? 10.914 8.633 12.102 1 98.88 210 ALA A CA 1
ATOM 1555 C C . ALA A 1 210 ? 9.453 8.812 12.492 1 98.88 210 ALA A C 1
ATOM 1557 O O . ALA A 1 210 ? 9.008 9.93 12.75 1 98.88 210 ALA A O 1
ATOM 1558 N N . ALA A 1 211 ? 8.719 7.75 12.523 1 98.31 211 ALA A N 1
ATOM 1559 C CA . ALA A 1 211 ? 7.285 7.754 12.828 1 98.31 211 ALA A CA 1
ATOM 1560 C C . ALA A 1 211 ? 6.918 6.598 13.75 1 98.31 211 ALA A C 1
ATOM 1562 O O . ALA A 1 211 ? 6.047 5.785 13.43 1 98.31 211 ALA A O 1
ATOM 1563 N N . VAL A 1 212 ? 7.445 6.57 14.961 1 97.69 212 VAL A N 1
ATOM 1564 C CA . VAL A 1 212 ? 7.309 5.41 15.836 1 97.69 212 VAL A CA 1
ATOM 1565 C C . VAL A 1 212 ? 6.539 5.793 17.094 1 97.69 212 VAL A C 1
ATOM 1567 O O . VAL A 1 212 ? 6.02 4.926 17.797 1 97.69 212 VAL A O 1
ATOM 1570 N N . GLY A 1 213 ? 6.508 7.066 17.484 1 96.06 213 GLY A N 1
ATOM 1571 C CA . GLY A 1 213 ? 5.82 7.496 18.703 1 96.06 213 GLY A CA 1
ATOM 1572 C C . GLY A 1 213 ? 6.586 7.176 19.969 1 96.06 213 GLY A C 1
ATOM 1573 O O . GLY A 1 213 ? 5.988 6.848 21 1 96.06 213 GLY A O 1
ATOM 1574 N N . ARG A 1 214 ? 7.91 7.176 19.969 1 97.56 214 ARG A N 1
ATOM 1575 C CA . ARG A 1 214 ? 8.797 6.984 21.109 1 97.56 214 ARG A CA 1
ATOM 1576 C C . ARG A 1 214 ? 9.766 8.156 21.25 1 97.56 214 ARG A C 1
ATOM 1578 O O . ARG A 1 214 ? 10.602 8.391 20.375 1 97.56 214 ARG A O 1
ATOM 1585 N N . PRO A 1 215 ? 9.656 8.836 22.328 1 98.06 215 PRO A N 1
ATOM 1586 C CA . PRO A 1 215 ? 10.422 10.078 22.469 1 98.06 215 PRO A CA 1
ATOM 1587 C C . PRO A 1 215 ? 11.93 9.852 22.375 1 98.06 215 PRO A C 1
ATOM 1589 O O . PRO A 1 215 ? 12.492 9.102 23.188 1 98.06 215 PRO A O 1
ATOM 1592 N N . GLN A 1 216 ? 12.555 10.461 21.344 1 98.25 216 GLN A N 1
ATOM 1593 C CA . GLN A 1 216 ? 14 10.594 21.219 1 98.25 216 GLN A CA 1
ATOM 1594 C C . GLN A 1 216 ? 14.664 9.227 21.062 1 98.25 216 GLN A C 1
ATOM 1596 O O . GLN A 1 216 ? 15.781 9.016 21.547 1 98.25 216 GLN A O 1
ATOM 1601 N N . MET A 1 217 ? 13.93 8.312 20.531 1 98.25 217 MET A N 1
ATOM 1602 C CA . MET A 1 217 ? 14.438 6.961 20.312 1 98.25 217 MET A CA 1
ATOM 1603 C C . MET A 1 217 ? 15.594 6.961 19.312 1 98.25 217 MET A C 1
ATOM 1605 O O . MET A 1 217 ? 16.594 6.285 19.516 1 98.25 217 MET A O 1
ATOM 1609 N N . VAL A 1 218 ? 15.445 7.688 18.234 1 98.75 218 VAL A N 1
ATOM 1610 C CA . VAL A 1 218 ? 16.469 7.762 17.203 1 98.75 218 VAL A CA 1
ATOM 1611 C C . VAL A 1 218 ? 17.594 8.68 17.656 1 98.75 218 VAL A C 1
ATOM 1613 O O . VAL A 1 218 ? 17.391 9.883 17.828 1 98.75 218 VAL A O 1
ATOM 1616 N N . LYS A 1 219 ? 18.75 8.133 17.797 1 98.56 219 LYS A N 1
ATOM 1617 C CA . LYS A 1 219 ? 19.891 8.875 18.328 1 98.56 219 LYS A CA 1
ATOM 1618 C C . LYS A 1 219 ? 20.688 9.516 17.203 1 98.56 219 LYS A C 1
ATOM 1620 O O . LYS A 1 219 ? 20.516 9.164 16.031 1 98.56 219 LYS A O 1
ATOM 1625 N N . GLY A 1 220 ? 21.562 10.422 17.578 1 98.44 220 GLY A N 1
ATOM 1626 C CA . GLY A 1 220 ? 22.359 11.141 16.609 1 98.44 220 GLY A CA 1
ATOM 1627 C C . GLY A 1 220 ? 23.25 10.234 15.781 1 98.44 220 GLY A C 1
ATOM 1628 O O . GLY A 1 220 ? 23.438 10.461 14.578 1 98.44 220 GLY A O 1
ATOM 1629 N N . ASP A 1 221 ? 23.781 9.242 16.406 1 98.31 221 ASP A N 1
ATOM 1630 C CA . ASP A 1 221 ? 24.734 8.375 15.719 1 98.31 221 ASP A CA 1
ATOM 1631 C C . ASP A 1 221 ? 24.031 7.414 14.773 1 98.31 221 ASP A C 1
ATOM 1633 O O . ASP A 1 221 ? 24.672 6.656 14.047 1 98.31 221 ASP A O 1
ATOM 1637 N N . TRP A 1 222 ? 22.672 7.426 14.805 1 98.69 222 TRP A N 1
ATOM 1638 C CA . TRP A 1 222 ? 21.906 6.652 13.828 1 98.69 222 TRP A CA 1
ATOM 1639 C C . TRP A 1 222 ? 21.844 7.383 12.484 1 98.69 222 TRP A C 1
ATOM 1641 O O . TRP A 1 222 ? 21.516 6.781 11.461 1 98.69 222 TRP A O 1
ATOM 1651 N N . VAL A 1 223 ? 22.109 8.719 12.5 1 98.81 223 VAL A N 1
ATOM 1652 C CA . VAL A 1 223 ? 21.859 9.578 11.352 1 98.81 223 VAL A CA 1
ATOM 1653 C C . VAL A 1 223 ? 23.078 9.602 10.445 1 98.81 223 VAL A C 1
ATOM 1655 O O . VAL A 1 223 ? 24.203 9.852 10.906 1 98.81 223 VAL A O 1
ATOM 1658 N N . LYS A 1 224 ? 22.844 9.312 9.188 1 98.69 224 LYS A N 1
ATOM 1659 C CA . LYS A 1 224 ? 23.891 9.492 8.18 1 98.69 224 LYS A CA 1
ATOM 1660 C C . LYS A 1 224 ? 24.297 10.961 8.062 1 98.69 224 LYS A C 1
ATOM 1662 O O . LYS A 1 224 ? 23.438 11.844 8 1 98.69 224 LYS A O 1
ATOM 1667 N N . PRO A 1 225 ? 25.609 11.242 8.141 1 98.62 225 PRO A N 1
ATOM 1668 C CA . PRO A 1 225 ? 26.016 12.641 7.953 1 98.62 225 PRO A CA 1
ATOM 1669 C C . PRO A 1 225 ? 25.422 13.258 6.688 1 98.62 225 PRO A C 1
ATOM 1671 O O . PRO A 1 225 ? 25.531 12.68 5.605 1 98.62 225 PRO A O 1
ATOM 1674 N N . GLY A 1 226 ? 24.75 14.391 6.844 1 98.69 226 GLY A N 1
ATOM 1675 C CA . GLY A 1 226 ? 24.203 15.102 5.707 1 98.69 226 GLY A CA 1
ATOM 1676 C C . GLY A 1 226 ? 22.781 14.688 5.367 1 98.69 226 GLY A C 1
ATOM 1677 O O . GLY A 1 226 ? 22.156 15.258 4.473 1 98.69 226 GLY A O 1
ATOM 1678 N N . ALA A 1 227 ? 22.188 13.758 6.074 1 98.88 227 ALA A N 1
ATOM 1679 C CA . ALA A 1 227 ? 20.859 13.211 5.773 1 98.88 227 ALA A CA 1
ATOM 1680 C C . ALA A 1 227 ? 19.766 14.227 6.09 1 98.88 227 ALA A C 1
ATOM 1682 O O . ALA A 1 227 ? 19.953 15.125 6.914 1 98.88 227 ALA A O 1
ATOM 1683 N N . THR A 1 228 ? 18.688 14.125 5.363 1 98.94 228 THR A N 1
ATOM 1684 C CA . THR A 1 228 ? 17.453 14.812 5.73 1 98.94 228 THR A CA 1
ATOM 1685 C C . THR A 1 228 ? 16.656 13.984 6.727 1 98.94 228 THR A C 1
ATOM 1687 O O . THR A 1 228 ? 16.328 12.828 6.461 1 98.94 228 THR A O 1
ATOM 1690 N N . VAL A 1 229 ? 16.391 14.57 7.898 1 98.94 229 VAL A N 1
ATOM 1691 C CA . VAL A 1 229 ? 15.68 13.859 8.953 1 98.94 229 VAL A CA 1
ATOM 1692 C C . VAL A 1 229 ? 14.297 14.469 9.148 1 98.94 229 VAL A C 1
ATOM 1694 O O . VAL A 1 229 ? 14.172 15.656 9.453 1 98.94 229 VAL A O 1
ATOM 1697 N N . ILE A 1 230 ? 13.258 13.68 8.914 1 98.94 230 ILE A N 1
ATOM 1698 C CA . ILE A 1 230 ? 11.867 14.07 9.141 1 98.94 230 ILE A CA 1
ATOM 1699 C C . ILE A 1 230 ? 11.344 13.398 10.406 1 98.94 230 ILE A C 1
ATOM 1701 O O . ILE A 1 230 ? 11.102 12.188 10.414 1 98.94 230 ILE A O 1
ATOM 1705 N N . ASP A 1 231 ? 11.18 14.141 11.438 1 98.81 231 ASP A N 1
ATOM 1706 C CA . ASP A 1 231 ? 10.68 13.633 12.711 1 98.81 231 ASP A CA 1
ATOM 1707 C C . ASP A 1 231 ? 9.164 13.805 12.82 1 98.81 231 ASP A C 1
ATOM 1709 O O . ASP A 1 231 ? 8.68 14.883 13.172 1 98.81 231 ASP A O 1
ATOM 1713 N N . VAL A 1 232 ? 8.414 12.734 12.594 1 98.38 232 VAL A N 1
ATOM 1714 C CA . VAL A 1 232 ? 6.953 12.766 12.562 1 98.38 232 VAL A CA 1
ATOM 1715 C C . VAL A 1 232 ? 6.398 12.609 13.977 1 98.38 232 VAL A C 1
ATOM 1717 O O . VAL A 1 232 ? 5.293 13.07 14.266 1 98.38 232 VAL A O 1
ATOM 1720 N N . GLY A 1 233 ? 7.195 11.984 14.82 1 96.38 233 GLY A N 1
ATOM 1721 C CA . GLY A 1 233 ? 6.73 11.711 16.172 1 96.38 233 GLY A CA 1
ATOM 1722 C C . GLY A 1 233 ? 6.445 12.969 16.969 1 96.38 233 GLY A C 1
ATOM 1723 O O . GLY A 1 233 ? 7.18 13.953 16.875 1 96.38 233 GLY A O 1
ATOM 1724 N N . ILE A 1 234 ? 5.363 13 17.734 1 92.94 234 ILE A N 1
ATOM 1725 C CA . ILE A 1 234 ? 4.988 14.031 18.703 1 92.94 234 ILE A CA 1
ATOM 1726 C C . ILE A 1 234 ? 4.699 13.391 20.062 1 92.94 234 ILE A C 1
ATOM 1728 O O . ILE A 1 234 ? 3.691 12.703 20.219 1 92.94 234 ILE A O 1
ATOM 1732 N N . ASN A 1 235 ? 5.602 13.617 20.938 1 94.62 235 ASN A N 1
ATOM 1733 C CA . ASN A 1 235 ? 5.508 13.008 22.266 1 94.62 235 ASN A CA 1
ATOM 1734 C C . ASN A 1 235 ? 5.508 14.055 23.375 1 94.62 235 ASN A C 1
ATOM 1736 O O . ASN A 1 235 ? 6.379 14.93 23.406 1 94.62 235 ASN A O 1
ATOM 1740 N N . ARG A 1 236 ? 4.496 13.969 24.219 1 93.5 236 ARG A N 1
ATOM 1741 C CA . ARG A 1 236 ? 4.469 14.836 25.406 1 93.5 236 ARG A CA 1
ATOM 1742 C C . ARG A 1 236 ? 5.215 14.203 26.562 1 93.5 236 ARG A C 1
ATOM 1744 O O . ARG A 1 236 ? 4.879 13.094 27 1 93.5 236 ARG A O 1
ATOM 1751 N N . ILE A 1 237 ? 6.27 14.914 27 1 95.38 237 ILE A N 1
ATOM 1752 C CA . ILE A 1 237 ? 7.035 14.359 28.109 1 95.38 237 ILE A CA 1
ATOM 1753 C C . ILE A 1 237 ? 7.082 15.375 29.266 1 95.38 237 ILE A C 1
ATOM 1755 O O . ILE A 1 237 ? 6.906 16.578 29.047 1 95.38 237 ILE A O 1
ATOM 1759 N N . PRO A 1 238 ? 7.289 14.836 30.531 1 94.56 238 PRO A N 1
ATOM 1760 C CA . PRO A 1 238 ? 7.453 15.758 31.656 1 94.56 238 PRO A CA 1
ATOM 1761 C C . PRO A 1 238 ? 8.648 16.703 31.484 1 94.56 238 PRO A C 1
ATOM 1763 O O . PRO A 1 238 ? 9.688 16.297 30.969 1 94.56 238 PRO A O 1
ATOM 1766 N N . ALA A 1 239 ? 8.391 17.906 31.875 1 94.75 239 ALA A N 1
ATOM 1767 C CA . ALA A 1 239 ? 9.438 18.922 31.812 1 94.75 239 ALA A CA 1
ATOM 1768 C C . ALA A 1 239 ? 9.617 19.609 33.156 1 94.75 239 ALA A C 1
ATOM 1770 O O . ALA A 1 239 ? 9.367 20.797 33.312 1 94.75 239 ALA A O 1
ATOM 1771 N N . PRO A 1 240 ? 10.086 18.969 34.094 1 92.25 240 PRO A N 1
ATOM 1772 C CA . PRO A 1 240 ? 10.242 19.547 35.406 1 92.25 240 PRO A CA 1
ATOM 1773 C C . PRO A 1 240 ? 11.109 20.812 35.406 1 92.25 240 PRO A C 1
ATOM 1775 O O . PRO A 1 240 ? 10.938 21.688 36.25 1 92.25 240 PRO A O 1
ATOM 1778 N N . GLU A 1 241 ? 11.953 20.922 34.469 1 90.81 241 GLU A N 1
ATOM 1779 C CA . GLU A 1 241 ? 12.82 22.094 34.344 1 90.81 241 GLU A CA 1
ATOM 1780 C C . GLU A 1 241 ? 12.016 23.344 34 1 90.81 241 GLU A C 1
ATOM 1782 O O . GLU A 1 241 ? 12.492 24.469 34.219 1 90.81 241 GLU A O 1
ATOM 1787 N N . ARG A 1 242 ? 10.773 23.234 33.531 1 91.12 242 ARG A N 1
ATOM 1788 C CA . ARG A 1 242 ? 9.906 24.359 33.188 1 91.12 242 ARG A CA 1
ATOM 1789 C C . ARG A 1 242 ? 8.906 24.625 34.312 1 91.12 242 ARG A C 1
ATOM 1791 O O . ARG A 1 242 ? 8.062 25.531 34.219 1 91.12 242 ARG A O 1
ATOM 1798 N N . GLY A 1 243 ? 8.984 23.75 35.25 1 91.44 243 GLY A N 1
ATOM 1799 C CA . GLY A 1 243 ? 8.062 23.844 36.375 1 91.44 243 GLY A CA 1
ATOM 1800 C C . GLY A 1 243 ? 7.391 22.516 36.688 1 91.44 243 GLY A C 1
ATOM 1801 O O . GLY A 1 243 ? 7.352 21.609 35.844 1 91.44 243 GLY A O 1
ATOM 1802 N N . GLU A 1 244 ? 6.945 22.391 38 1 89.75 244 GLU A N 1
ATOM 1803 C CA . GLU A 1 244 ? 6.285 21.172 38.469 1 89.75 244 GLU A CA 1
ATOM 1804 C C . GLU A 1 244 ? 5.023 20.891 37.656 1 89.75 244 GLU A C 1
ATOM 1806 O O . GLU A 1 244 ? 4.199 21.781 37.438 1 89.75 244 GLU A O 1
ATOM 1811 N N . GLY A 1 245 ? 4.969 19.703 37.125 1 91.62 245 GLY A N 1
ATOM 1812 C CA . GLY A 1 245 ? 3.773 19.281 36.406 1 91.62 245 GLY A CA 1
ATOM 1813 C C . GLY A 1 245 ? 3.748 19.75 34.969 1 91.62 245 GLY A C 1
ATOM 1814 O O . GLY A 1 245 ? 2.781 19.484 34.25 1 91.62 245 GLY A O 1
ATOM 1815 N N . ARG A 1 246 ? 4.832 20.422 34.656 1 92.5 246 ARG A N 1
ATOM 1816 C CA . ARG A 1 246 ? 4.863 20.938 33.312 1 92.5 246 ARG A CA 1
ATOM 1817 C C . ARG A 1 246 ? 5.352 19.859 32.344 1 92.5 246 ARG A C 1
ATOM 1819 O O . ARG A 1 246 ? 6.012 18.906 32.719 1 92.5 246 ARG A O 1
ATOM 1826 N N . THR A 1 247 ? 4.848 19.969 31 1 94.44 247 THR A N 1
ATOM 1827 C CA . THR A 1 247 ? 5.23 19.031 29.953 1 94.44 247 THR A CA 1
ATOM 1828 C C . THR A 1 247 ? 5.793 19.781 28.75 1 94.44 247 THR A C 1
ATOM 1830 O O . THR A 1 247 ? 5.66 21 28.641 1 94.44 247 THR A O 1
ATOM 1833 N N . ARG A 1 248 ? 6.547 19.109 27.984 1 94.19 248 ARG A N 1
ATOM 1834 C CA . ARG A 1 248 ? 7.02 19.641 26.719 1 94.19 248 ARG A CA 1
ATOM 1835 C C . ARG A 1 248 ? 6.895 18.594 25.609 1 94.19 248 ARG A C 1
ATOM 1837 O O . ARG A 1 248 ? 6.805 17.391 25.891 1 94.19 248 ARG A O 1
ATOM 1844 N N . LEU A 1 249 ? 6.887 19.078 24.359 1 95.25 249 LEU A N 1
ATOM 1845 C CA . LEU A 1 249 ? 6.777 18.203 23.203 1 95.25 249 LEU A CA 1
ATOM 1846 C C . LEU A 1 249 ? 8.156 17.875 22.641 1 95.25 249 LEU A C 1
ATOM 1848 O O . LEU A 1 249 ? 9 18.766 22.484 1 95.25 249 LEU A O 1
ATOM 1852 N N . VAL A 1 250 ? 8.398 16.578 22.406 1 97.19 250 VAL A N 1
ATOM 1853 C CA . VAL A 1 250 ? 9.617 16.125 21.734 1 97.19 250 VAL A CA 1
ATOM 1854 C C . VAL A 1 250 ? 9.258 15.125 20.641 1 97.19 250 VAL A C 1
ATOM 1856 O O . VAL A 1 250 ? 8.164 14.562 20.641 1 97.19 250 VAL A O 1
ATOM 1859 N N . GLY A 1 251 ? 10.141 14.953 19.703 1 98.12 251 GLY A N 1
ATOM 1860 C CA . GLY A 1 251 ? 9.922 14 18.641 1 98.12 251 GLY A CA 1
ATOM 1861 C C . GLY A 1 251 ? 10.461 12.617 18.953 1 98.12 251 GLY A C 1
ATOM 1862 O O . GLY A 1 251 ? 10.773 12.312 20.094 1 98.12 251 GLY A O 1
ATOM 1863 N N . ASP A 1 252 ? 10.461 11.797 17.922 1 98.69 252 ASP A N 1
ATOM 1864 C CA . ASP A 1 252 ? 11.055 10.469 18 1 98.69 252 ASP A CA 1
ATOM 1865 C C . ASP A 1 252 ? 12.578 10.539 17.922 1 98.69 252 ASP A C 1
ATOM 1867 O O . ASP A 1 252 ? 13.266 9.609 18.344 1 98.69 252 ASP A O 1
ATOM 1871 N N . VAL A 1 253 ? 13.109 11.672 17.406 1 98.81 253 VAL A N 1
ATOM 1872 C CA . VAL A 1 253 ? 14.539 11.859 17.156 1 98.81 253 VAL A CA 1
ATOM 1873 C C . VAL A 1 253 ? 15.141 12.734 18.266 1 98.81 253 VAL A C 1
ATOM 1875 O O . VAL A 1 253 ? 14.539 13.734 18.656 1 98.81 253 VAL A O 1
ATOM 1878 N N . ASP A 1 254 ? 16.266 12.32 18.766 1 98.5 254 ASP A N 1
ATOM 1879 C CA . ASP A 1 254 ? 17.031 13.203 19.641 1 98.5 254 ASP A CA 1
ATOM 1880 C C . ASP A 1 254 ? 17.562 14.414 18.859 1 98.5 254 ASP A C 1
ATOM 1882 O O . ASP A 1 254 ? 18.656 14.375 18.312 1 98.5 254 ASP A O 1
ATOM 1886 N N . PHE A 1 255 ? 16.828 15.438 18.938 1 98.25 255 PHE A N 1
ATOM 1887 C CA . PHE A 1 255 ? 17.047 16.609 18.094 1 98.25 255 PHE A CA 1
ATOM 1888 C C . PHE A 1 255 ? 18.438 17.188 18.328 1 98.25 255 PHE A C 1
ATOM 1890 O O . PHE A 1 255 ? 19.156 17.5 17.375 1 98.25 255 PHE A O 1
ATOM 1897 N N . VAL A 1 256 ? 18.844 17.328 19.516 1 97.56 256 VAL A N 1
ATOM 1898 C CA . VAL A 1 256 ? 20.078 17.984 19.906 1 97.56 256 VAL A CA 1
ATOM 1899 C C . VAL A 1 256 ? 21.266 17.25 19.297 1 97.56 256 VAL A C 1
ATOM 1901 O O . VAL A 1 256 ? 22.172 17.875 18.734 1 97.56 256 VAL A O 1
ATOM 1904 N N . GLU A 1 257 ? 21.25 16 19.328 1 98.12 257 GLU A N 1
ATOM 1905 C CA . GLU A 1 257 ? 22.359 15.203 18.781 1 98.12 257 GLU A CA 1
ATOM 1906 C C . GLU A 1 257 ? 22.266 15.086 17.266 1 98.12 257 GLU A C 1
ATOM 1908 O O . GLU A 1 257 ? 23.266 15.164 16.562 1 98.12 257 GLU A O 1
ATOM 1913 N N . ALA A 1 258 ? 21.109 14.93 16.766 1 98.56 258 ALA A N 1
ATOM 1914 C CA . ALA A 1 258 ? 20.891 14.68 15.336 1 98.56 258 ALA A CA 1
ATOM 1915 C C . ALA A 1 258 ? 21.203 15.922 14.508 1 98.56 258 ALA A C 1
ATOM 1917 O O . ALA A 1 258 ? 21.672 15.828 13.375 1 98.56 258 ALA A O 1
ATOM 1918 N N . GLU A 1 259 ? 20.875 17.094 15.102 1 98.25 259 GLU A N 1
ATOM 1919 C CA . GLU A 1 259 ? 21.078 18.328 14.367 1 98.25 259 GLU A CA 1
ATOM 1920 C C . GLU A 1 259 ? 22.562 18.547 14.047 1 98.25 259 GLU A C 1
ATOM 1922 O O . GLU A 1 259 ? 22.891 19.203 13.062 1 98.25 259 GLU A O 1
ATOM 1927 N N . LYS A 1 260 ? 23.422 17.922 14.844 1 98.12 260 LYS A N 1
ATOM 1928 C CA . LYS A 1 260 ? 24.859 18.078 14.664 1 98.12 260 LYS A CA 1
ATOM 1929 C C . LYS A 1 260 ? 25.359 17.25 13.492 1 98.12 260 LYS A C 1
ATOM 1931 O O . LYS A 1 260 ? 26.469 17.469 12.984 1 98.12 260 LYS A O 1
ATOM 1936 N N . VAL A 1 261 ? 24.578 16.312 13.055 1 98.5 261 VAL A N 1
ATOM 1937 C CA . VAL A 1 261 ? 25.016 15.344 12.047 1 98.5 261 VAL A CA 1
ATOM 1938 C C . VAL A 1 261 ? 24.219 15.531 10.758 1 98.5 261 VAL A C 1
ATOM 1940 O O . VAL A 1 261 ? 24.781 15.445 9.664 1 98.5 261 VAL A O 1
ATOM 1943 N N . ALA A 1 262 ? 22.984 15.836 10.836 1 98.81 262 ALA A N 1
ATOM 1944 C CA . ALA A 1 262 ? 22.062 15.898 9.711 1 98.81 262 ALA A CA 1
ATOM 1945 C C . ALA A 1 262 ? 22.359 17.094 8.812 1 98.81 262 ALA A C 1
ATOM 1947 O O . ALA A 1 262 ? 22.953 18.078 9.25 1 98.81 262 ALA A O 1
ATOM 1948 N N . GLY A 1 263 ? 21.984 16.953 7.531 1 98.81 263 GLY A N 1
ATOM 1949 C CA . GLY A 1 263 ? 22 18.094 6.629 1 98.81 263 GLY A CA 1
ATOM 1950 C C . GLY A 1 263 ? 20.797 19 6.797 1 98.81 263 GLY A C 1
ATOM 1951 O O . GLY A 1 263 ? 20.906 20.219 6.707 1 98.81 263 GLY A O 1
ATOM 1952 N N . ALA A 1 264 ? 19.656 18.406 7.02 1 98.88 264 ALA A N 1
ATOM 1953 C CA . ALA A 1 264 ? 18.391 19.078 7.293 1 98.88 264 ALA A CA 1
ATOM 1954 C C . ALA A 1 264 ? 17.562 18.297 8.289 1 98.88 264 ALA A C 1
ATOM 1956 O O . ALA A 1 264 ? 17.625 17.062 8.328 1 98.88 264 ALA A O 1
ATOM 1957 N N . ILE A 1 265 ? 16.766 19.016 9.133 1 98.81 265 ILE A N 1
ATOM 1958 C CA . ILE A 1 265 ? 16.031 18.281 10.164 1 98.81 265 ILE A CA 1
ATOM 1959 C C . ILE A 1 265 ? 14.797 19.078 10.57 1 98.81 265 ILE A C 1
ATOM 1961 O O . ILE A 1 265 ? 14.828 20.312 10.625 1 98.81 265 ILE A O 1
ATOM 1965 N N . THR A 1 266 ? 13.664 18.406 10.781 1 98.75 266 THR A N 1
ATOM 1966 C CA . THR A 1 266 ? 12.461 19.047 11.281 1 98.75 266 THR A CA 1
ATOM 1967 C C . THR A 1 266 ? 12.5 19.172 12.805 1 98.75 266 THR A C 1
ATOM 1969 O O . THR A 1 266 ? 12.852 18.219 13.5 1 98.75 266 THR A O 1
ATOM 1972 N N . PRO A 1 267 ? 12.094 20.297 13.273 1 98.06 267 PRO A N 1
ATOM 1973 C CA . PRO A 1 267 ? 11.977 20.438 14.734 1 98.06 267 PRO A CA 1
ATOM 1974 C C . PRO A 1 267 ? 10.656 19.875 15.266 1 98.06 267 PRO A C 1
ATOM 1976 O O . PRO A 1 267 ? 9.711 19.688 14.5 1 98.06 267 PRO A O 1
ATOM 1979 N N . VAL A 1 268 ? 10.602 19.594 16.516 1 96.75 268 VAL A N 1
ATOM 1980 C CA . VAL A 1 268 ? 9.383 19.25 17.234 1 96.75 268 VAL A CA 1
ATOM 1981 C C . VAL A 1 268 ? 9.289 20.062 18.531 1 96.75 268 VAL A C 1
ATOM 1983 O O . VAL A 1 268 ? 10.094 19.891 19.438 1 96.75 268 VAL A O 1
ATOM 1986 N N . PRO A 1 269 ? 8.453 20.875 18.656 1 95.56 269 PRO A N 1
ATOM 1987 C CA . PRO A 1 269 ? 7.355 21.203 17.75 1 95.56 269 PRO A CA 1
ATOM 1988 C C . PRO A 1 269 ? 7.797 22.078 16.578 1 95.56 269 PRO A C 1
ATOM 1990 O O . PRO A 1 269 ? 8.938 22.547 16.562 1 95.56 269 PRO A O 1
ATOM 1993 N N . GLY A 1 270 ? 6.879 22.203 15.555 1 96.5 270 GLY A N 1
ATOM 1994 C CA . GLY A 1 270 ? 7.082 23.188 14.508 1 96.5 270 GLY A CA 1
ATOM 1995 C C . GLY A 1 270 ? 7.504 22.578 13.188 1 96.5 270 GLY A C 1
ATOM 1996 O O . GLY A 1 270 ? 7.699 23.281 12.195 1 96.5 270 GLY A O 1
ATOM 1997 N N . GLY A 1 271 ? 7.648 21.281 13.211 1 97.06 271 GLY A N 1
ATOM 1998 C CA . GLY A 1 271 ? 8.016 20.578 11.992 1 97.06 271 GLY A CA 1
ATOM 1999 C C . GLY A 1 271 ? 6.816 20.031 11.242 1 97.06 271 GLY A C 1
ATOM 2000 O O . GLY A 1 271 ? 6.062 20.781 10.617 1 97.06 271 GLY A O 1
ATOM 2001 N N . VAL A 1 272 ? 6.516 18.703 11.406 1 97.56 272 VAL A N 1
ATOM 2002 C CA . VAL A 1 272 ? 5.527 17.984 10.594 1 97.56 272 VAL A CA 1
ATOM 2003 C C . VAL A 1 272 ? 4.121 18.328 11.078 1 97.56 272 VAL A C 1
ATOM 2005 O O . VAL A 1 272 ? 3.184 18.406 10.281 1 97.56 272 VAL A O 1
ATOM 2008 N N . GLY A 1 273 ? 3.92 18.578 12.344 1 94.44 273 GLY A N 1
ATOM 2009 C CA . GLY A 1 273 ? 2.627 18.828 12.961 1 94.44 273 GLY A CA 1
ATOM 2010 C C . GLY A 1 273 ? 1.812 19.891 12.25 1 94.44 273 GLY A C 1
ATOM 2011 O O . GLY A 1 273 ? 0.705 19.609 11.773 1 94.44 273 GLY A O 1
ATOM 2012 N N . PRO A 1 274 ? 2.291 21.078 12.164 1 95.25 274 PRO A N 1
ATOM 2013 C CA . PRO A 1 274 ? 1.572 22.156 11.477 1 95.25 274 PRO A CA 1
ATOM 2014 C C . PRO A 1 274 ? 1.156 21.781 10.055 1 95.25 274 PRO A C 1
ATOM 2016 O O . PRO A 1 274 ? 0.087 22.172 9.594 1 95.25 274 PRO A O 1
ATOM 2019 N N . MET A 1 275 ? 1.932 20.969 9.414 1 97.12 275 MET A N 1
ATOM 2020 C CA . MET A 1 275 ? 1.656 20.562 8.039 1 97.12 275 MET A CA 1
ATOM 2021 C C . MET A 1 275 ? 0.437 19.656 7.969 1 97.12 275 MET A C 1
ATOM 2023 O O . MET A 1 275 ? -0.283 19.641 6.969 1 97.12 275 MET A O 1
ATOM 2027 N N . THR A 1 276 ? 0.217 18.859 9.039 1 95.56 276 THR A N 1
ATOM 2028 C CA . THR A 1 276 ? -0.912 17.938 9.062 1 95.56 276 THR A CA 1
ATOM 2029 C C . THR A 1 276 ? -2.229 18.688 8.898 1 95.56 276 THR A C 1
ATOM 2031 O O . THR A 1 276 ? -3.057 18.328 8.062 1 95.56 276 THR A O 1
ATOM 2034 N N . ILE A 1 277 ? -2.385 19.75 9.602 1 94.56 277 ILE A N 1
ATOM 2035 C CA . ILE A 1 277 ? -3.617 20.531 9.555 1 94.56 277 ILE A CA 1
ATOM 2036 C C . ILE A 1 277 ? -3.734 21.234 8.203 1 94.56 277 ILE A C 1
ATOM 2038 O O . ILE A 1 277 ? -4.809 21.25 7.602 1 94.56 277 ILE A O 1
ATOM 2042 N N . ALA A 1 278 ? -2.637 21.781 7.762 1 97.75 278 ALA A N 1
ATOM 2043 C CA . ALA A 1 278 ? -2.625 22.469 6.469 1 97.75 278 ALA A CA 1
ATOM 2044 C C . ALA A 1 278 ? -3.049 21.516 5.352 1 97.75 278 ALA A C 1
ATOM 2046 O O . ALA A 1 278 ? -3.842 21.891 4.48 1 97.75 278 ALA A O 1
ATOM 2047 N N . MET A 1 279 ? -2.588 20.297 5.434 1 98.19 279 MET A N 1
ATOM 2048 C CA . MET A 1 279 ? -2.875 19.344 4.367 1 98.19 279 MET A CA 1
ATOM 2049 C C . MET A 1 279 ? -4.32 18.859 4.445 1 98.19 279 MET A C 1
ATOM 2051 O O . MET A 1 279 ? -4.918 18.5 3.428 1 98.19 279 MET A O 1
ATOM 2055 N N . LEU A 1 280 ? -4.871 18.859 5.664 1 98.12 280 LEU A N 1
ATOM 2056 C CA . LEU A 1 280 ? -6.293 18.562 5.805 1 98.12 280 LEU A CA 1
ATOM 2057 C C . LEU A 1 280 ? -7.133 19.578 5.039 1 98.12 280 LEU A C 1
ATOM 2059 O O . LEU A 1 280 ? -8.086 19.219 4.352 1 98.12 280 LEU A O 1
ATOM 2063 N N . MET A 1 281 ? -6.766 20.859 5.121 1 98.62 281 MET A N 1
ATOM 2064 C CA . MET A 1 281 ? -7.453 21.906 4.371 1 98.62 281 MET A CA 1
ATOM 2065 C C . MET A 1 281 ? -7.254 21.719 2.871 1 98.62 281 MET A C 1
ATOM 2067 O O . MET A 1 281 ? -8.203 21.859 2.094 1 98.62 281 MET A O 1
ATOM 2071 N N . ALA A 1 282 ? -6.027 21.359 2.533 1 98.62 282 ALA A N 1
ATOM 2072 C CA . ALA A 1 282 ? -5.711 21.156 1.123 1 98.62 282 ALA A CA 1
ATOM 2073 C C . ALA A 1 282 ? -6.555 20.031 0.533 1 98.62 282 ALA A C 1
ATOM 2075 O O . ALA A 1 282 ? -7.121 20.172 -0.552 1 98.62 282 ALA A O 1
ATOM 2076 N N . ASN A 1 283 ? -6.66 18.922 1.247 1 98.69 283 ASN A N 1
ATOM 2077 C CA . ASN A 1 283 ? -7.461 17.797 0.786 1 98.69 283 ASN A CA 1
ATOM 2078 C C . ASN A 1 283 ? -8.938 18.156 0.695 1 98.69 283 ASN A C 1
ATOM 2080 O O . ASN A 1 283 ? -9.641 17.719 -0.221 1 98.69 283 ASN A O 1
ATOM 2084 N N . THR A 1 284 ? -9.406 18.938 1.648 1 98.75 284 THR A N 1
ATOM 2085 C CA . THR A 1 284 ? -10.805 19.359 1.637 1 98.75 284 THR A CA 1
ATOM 2086 C C . THR A 1 284 ? -11.094 20.234 0.417 1 98.75 284 THR A C 1
ATOM 2088 O O . THR A 1 284 ? -12.094 20.031 -0.272 1 98.75 284 THR A O 1
ATOM 2091 N N . LEU A 1 285 ? -10.227 21.156 0.164 1 98.81 285 LEU A N 1
ATOM 2092 C CA . LEU A 1 285 ? -10.375 21.984 -1.03 1 98.81 285 LEU A CA 1
ATOM 2093 C C . LEU A 1 285 ? -10.352 21.125 -2.291 1 98.81 285 LEU A C 1
ATOM 2095 O O . LEU A 1 285 ? -11.164 21.328 -3.197 1 98.81 285 LEU A O 1
ATOM 2099 N N . THR A 1 286 ? -9.422 20.172 -2.344 1 98.62 286 THR A N 1
ATOM 2100 C CA . THR A 1 286 ? -9.328 19.25 -3.475 1 98.62 286 THR A CA 1
ATOM 2101 C C . THR A 1 286 ? -10.648 18.516 -3.691 1 98.62 286 THR A C 1
ATOM 2103 O O . THR A 1 286 ? -11.117 18.406 -4.824 1 98.62 286 THR A O 1
ATOM 2106 N N . ALA A 1 287 ? -11.234 18.078 -2.592 1 98.62 287 ALA A N 1
ATOM 2107 C CA . ALA A 1 287 ? -12.516 17.375 -2.676 1 98.62 287 ALA A CA 1
ATOM 2108 C C . ALA A 1 287 ? -13.594 18.281 -3.27 1 98.62 287 ALA A C 1
ATOM 2110 O O . ALA A 1 287 ? -14.367 17.844 -4.129 1 98.62 287 ALA A O 1
ATOM 2111 N N . ALA A 1 288 ? -13.609 19.516 -2.861 1 98.75 288 ALA A N 1
ATOM 2112 C CA . ALA A 1 288 ? -14.586 20.469 -3.375 1 98.75 288 ALA A CA 1
ATOM 2113 C C . ALA A 1 288 ? -14.352 20.734 -4.859 1 98.75 288 ALA A C 1
ATOM 2115 O O . ALA A 1 288 ? -15.312 20.812 -5.637 1 98.75 288 ALA A O 1
ATOM 2116 N N . CYS A 1 289 ? -13.102 20.891 -5.195 1 98.56 289 CYS A N 1
ATOM 2117 C CA . CYS A 1 289 ? -12.766 21.109 -6.594 1 98.56 289 CYS A CA 1
ATOM 2118 C C . CYS A 1 289 ? -13.234 19.953 -7.465 1 98.56 289 CYS A C 1
ATOM 2120 O O . CYS A 1 289 ? -13.789 20.172 -8.547 1 98.56 289 CYS A O 1
ATOM 2122 N N . ARG A 1 290 ? -12.984 18.781 -6.977 1 97.81 290 ARG A N 1
ATOM 2123 C CA . ARG A 1 290 ? -13.43 17.594 -7.707 1 97.81 290 ARG A CA 1
ATOM 2124 C C . ARG A 1 290 ? -14.938 17.609 -7.914 1 97.81 290 ARG A C 1
ATOM 2126 O O . ARG A 1 290 ? -15.422 17.328 -9.008 1 97.81 290 ARG A O 1
ATOM 2133 N N . THR A 1 291 ? -15.648 17.938 -6.887 1 96.69 291 THR A N 1
ATOM 2134 C CA . THR A 1 291 ? -17.094 18.016 -6.953 1 96.69 291 THR A CA 1
ATOM 2135 C C . THR A 1 291 ? -17.547 19.062 -7.969 1 96.69 291 THR A C 1
ATOM 2137 O O . THR A 1 291 ? -18.516 18.859 -8.695 1 96.69 291 THR A O 1
ATOM 2140 N N . ALA A 1 292 ? -16.797 20.125 -8.062 1 97.19 292 ALA A N 1
ATOM 2141 C CA . ALA A 1 292 ? -17.125 21.25 -8.938 1 97.19 292 ALA A CA 1
ATOM 2142 C C . ALA A 1 292 ? -16.656 20.984 -10.367 1 97.19 292 ALA A C 1
ATOM 2144 O O . ALA A 1 292 ? -16.969 21.75 -11.281 1 97.19 292 ALA A O 1
ATOM 2145 N N . GLY A 1 293 ? -15.844 19.906 -10.539 1 96.5 293 GLY A N 1
ATOM 2146 C CA . GLY A 1 293 ? -15.312 19.625 -11.859 1 96.5 293 GLY A CA 1
ATOM 2147 C C . GLY A 1 293 ? -14.211 20.562 -12.289 1 96.5 293 GLY A C 1
ATOM 2148 O O . GLY A 1 293 ? -14.102 20.906 -13.469 1 96.5 293 GLY A O 1
ATOM 2149 N N . VAL A 1 294 ? -13.516 21.156 -11.305 1 96.31 294 VAL A N 1
ATOM 2150 C CA . VAL A 1 294 ? -12.422 22.062 -11.625 1 96.31 294 VAL A CA 1
ATOM 2151 C C . VAL A 1 294 ? -11.094 21.438 -11.203 1 96.31 294 VAL A C 1
ATOM 2153 O O . VAL A 1 294 ? -11.062 20.547 -10.359 1 96.31 294 VAL A O 1
ATOM 2156 N N . LYS A 1 295 ? -10.039 21.891 -11.805 1 94.69 295 LYS A N 1
ATOM 2157 C CA . LYS A 1 295 ? -8.703 21.391 -11.5 1 94.69 295 LYS A CA 1
ATOM 2158 C C . LYS A 1 295 ? -8.281 21.766 -10.086 1 94.69 295 LYS A C 1
ATOM 2160 O O . LYS A 1 295 ? -8.469 22.906 -9.656 1 94.69 295 LYS A O 1
ATOM 2165 N N . LYS A 1 296 ? -7.793 20.812 -9.367 1 94.56 296 LYS A N 1
ATOM 2166 C CA . LYS A 1 296 ? -7.328 21.094 -8.008 1 94.56 296 LYS A CA 1
ATOM 2167 C C . LYS A 1 296 ? -6.051 21.922 -8.023 1 94.56 296 LYS A C 1
ATOM 2169 O O . LYS A 1 296 ? -5.281 21.875 -8.992 1 94.56 296 LYS A O 1
ATOM 2174 N N . PRO A 1 297 ? -5.801 22.625 -6.957 1 93.5 297 PRO A N 1
ATOM 2175 C CA . PRO A 1 297 ? -4.539 23.375 -6.855 1 93.5 297 PRO A CA 1
ATOM 2176 C C . PRO A 1 297 ? -3.34 22.469 -6.594 1 93.5 297 PRO A C 1
ATOM 2178 O O . PRO A 1 297 ? -3.512 21.312 -6.199 1 93.5 297 PRO A O 1
ATOM 2181 N N . VAL A 1 298 ? -2.191 23.031 -6.922 1 89.69 298 VAL A N 1
ATOM 2182 C CA . VAL A 1 298 ? -0.931 22.375 -6.574 1 89.69 298 VAL A CA 1
ATOM 2183 C C . VAL A 1 298 ? -0.328 23.047 -5.34 1 89.69 298 VAL A C 1
ATOM 2185 O O . VAL A 1 298 ? -0.278 24.266 -5.25 1 89.69 298 VAL A O 1
ATOM 2188 N N . PHE A 1 299 ? -0.029 22.25 -4.457 1 90.31 299 PHE A N 1
ATOM 2189 C CA . PHE A 1 299 ? 0.508 22.781 -3.211 1 90.31 299 PHE A CA 1
ATOM 2190 C C . PHE A 1 299 ? 2.008 22.531 -3.117 1 90.31 299 PHE A C 1
ATOM 2192 O O . PHE A 1 299 ? 2.51 21.531 -3.643 1 90.31 299 PHE A O 1
ATOM 2199 N N . MET B 1 1 ? 25.188 -26.359 -2.393 1 85.44 1 MET B N 1
ATOM 2200 C CA . MET B 1 1 ? 24.156 -26.156 -3.408 1 85.44 1 MET B CA 1
ATOM 2201 C C . MET B 1 1 ? 22.844 -25.688 -2.773 1 85.44 1 MET B C 1
ATOM 2203 O O . MET B 1 1 ? 22.5 -26.125 -1.669 1 85.44 1 MET B O 1
ATOM 2207 N N . ALA B 1 2 ? 22.141 -24.734 -3.479 1 94.56 2 ALA B N 1
ATOM 2208 C CA . ALA B 1 2 ? 20.922 -24.156 -2.9 1 94.56 2 ALA B CA 1
ATOM 2209 C C . ALA B 1 2 ? 19.797 -25.172 -2.873 1 94.56 2 ALA B C 1
ATOM 2211 O O . ALA B 1 2 ? 19.734 -26.062 -3.713 1 94.56 2 ALA B O 1
ATOM 2212 N N . GLN B 1 3 ? 19.016 -25.203 -1.862 1 97.62 3 GLN B N 1
ATOM 2213 C CA . GLN B 1 3 ? 17.75 -25.938 -1.864 1 97.62 3 GLN B CA 1
ATOM 2214 C C . GLN B 1 3 ? 16.812 -25.391 -2.936 1 97.62 3 GLN B C 1
ATOM 2216 O O . GLN B 1 3 ? 16.531 -24.203 -2.977 1 97.62 3 GLN B O 1
ATOM 2221 N N . LEU B 1 4 ? 16.391 -26.281 -3.768 1 98 4 LEU B N 1
ATOM 2222 C CA . LEU B 1 4 ? 15.445 -25.875 -4.797 1 98 4 LEU B CA 1
ATOM 2223 C C . LEU B 1 4 ? 14.031 -25.781 -4.23 1 98 4 LEU B C 1
ATOM 2225 O O . LEU B 1 4 ? 13.555 -26.703 -3.578 1 98 4 LEU B O 1
ATOM 2229 N N . ILE B 1 5 ? 13.383 -24.672 -4.391 1 98.31 5 ILE B N 1
ATOM 2230 C CA . ILE B 1 5 ? 11.977 -24.5 -4.016 1 98.31 5 ILE B CA 1
ATOM 2231 C C . ILE B 1 5 ? 11.078 -24.938 -5.172 1 98.31 5 ILE B C 1
ATOM 2233 O O . ILE B 1 5 ? 10.922 -24.219 -6.156 1 98.31 5 ILE B O 1
ATOM 2237 N N . ASP B 1 6 ? 10.477 -26.031 -5.035 1 97.69 6 ASP B N 1
ATOM 2238 C CA . ASP B 1 6 ? 9.703 -26.672 -6.094 1 97.69 6 ASP B CA 1
ATOM 2239 C C . ASP B 1 6 ? 8.289 -26.109 -6.164 1 97.69 6 ASP B C 1
ATOM 2241 O O . ASP B 1 6 ? 7.379 -26.609 -5.504 1 97.69 6 ASP B O 1
ATOM 2245 N N . GLY B 1 7 ? 8.117 -25.125 -7.043 1 97.81 7 GLY B N 1
ATOM 2246 C CA . GLY B 1 7 ? 6.82 -24.469 -7.164 1 97.81 7 GLY B CA 1
ATOM 2247 C C . GLY B 1 7 ? 5.746 -25.359 -7.738 1 97.81 7 GLY B C 1
ATOM 2248 O O . GLY B 1 7 ? 4.559 -25.188 -7.453 1 97.81 7 GLY B O 1
ATOM 2249 N N . LYS B 1 8 ? 6.16 -26.344 -8.516 1 97.5 8 LYS B N 1
ATOM 2250 C CA . LYS B 1 8 ? 5.199 -27.281 -9.086 1 97.5 8 LYS B CA 1
ATOM 2251 C C . LYS B 1 8 ? 4.562 -28.141 -7.992 1 97.5 8 LYS B C 1
ATOM 2253 O O . LYS B 1 8 ? 3.34 -28.297 -7.949 1 97.5 8 LYS B O 1
ATOM 2258 N N . LYS B 1 9 ? 5.426 -28.641 -7.168 1 97.81 9 LYS B N 1
ATOM 2259 C CA . LYS B 1 9 ? 4.93 -29.469 -6.074 1 97.81 9 LYS B CA 1
ATOM 2260 C C . LYS B 1 9 ? 4.035 -28.656 -5.141 1 97.81 9 LYS B C 1
ATOM 2262 O O . LYS B 1 9 ? 2.967 -29.125 -4.734 1 97.81 9 LYS B O 1
ATOM 2267 N N . LEU B 1 10 ? 4.465 -27.484 -4.789 1 97.94 10 LEU B N 1
ATOM 2268 C CA . LEU B 1 10 ? 3.678 -26.625 -3.902 1 97.94 10 LEU B CA 1
ATOM 2269 C C . LEU B 1 10 ? 2.338 -26.281 -4.535 1 97.94 10 LEU B C 1
ATOM 2271 O O . LEU B 1 10 ? 1.311 -26.25 -3.857 1 97.94 10 LEU B O 1
ATOM 2275 N N . ALA B 1 11 ? 2.344 -25.953 -5.809 1 98 11 ALA B N 1
ATOM 2276 C CA . ALA B 1 11 ? 1.117 -25.641 -6.539 1 98 11 ALA B CA 1
ATOM 2277 C C . ALA B 1 11 ? 0.148 -26.828 -6.504 1 98 11 ALA B C 1
ATOM 2279 O O . ALA B 1 11 ? -1.055 -26.641 -6.305 1 98 11 ALA B O 1
ATOM 2280 N N . GLU B 1 12 ? 0.696 -27.984 -6.715 1 97.62 12 GLU B N 1
ATOM 2281 C CA . GLU B 1 12 ? -0.123 -29.188 -6.668 1 97.62 12 GLU B CA 1
ATOM 2282 C C . GLU B 1 12 ? -0.769 -29.375 -5.297 1 97.62 12 GLU B C 1
ATOM 2284 O O . GLU B 1 12 ? -1.925 -29.781 -5.199 1 97.62 12 GLU B O 1
ATOM 2289 N N . ASP B 1 13 ? 0.017 -29.078 -4.285 1 97.81 13 ASP B N 1
ATOM 2290 C CA . ASP B 1 13 ? -0.519 -29.156 -2.928 1 97.81 13 ASP B CA 1
ATOM 2291 C C . ASP B 1 13 ? -1.683 -28.188 -2.742 1 97.81 13 ASP B C 1
ATOM 2293 O O . ASP B 1 13 ? -2.711 -28.547 -2.164 1 97.81 13 ASP B O 1
ATOM 2297 N N . VAL B 1 14 ? -1.535 -26.953 -3.23 1 98.06 14 VAL B N 1
ATOM 2298 C CA . VAL B 1 14 ? -2.584 -25.953 -3.117 1 98.06 14 VAL B CA 1
ATOM 2299 C C . VAL B 1 14 ? -3.82 -26.406 -3.893 1 98.06 14 VAL B C 1
ATOM 2301 O O . VAL B 1 14 ? -4.938 -26.359 -3.373 1 98.06 14 VAL B O 1
ATOM 2304 N N . VAL B 1 15 ? -3.605 -26.922 -5.066 1 98.19 15 VAL B N 1
ATOM 2305 C CA . VAL B 1 15 ? -4.707 -27.328 -5.926 1 98.19 15 VAL B CA 1
ATOM 2306 C C . VAL B 1 15 ? -5.445 -28.516 -5.293 1 98.19 15 VAL B C 1
ATOM 2308 O O . VAL B 1 15 ? -6.676 -28.578 -5.332 1 98.19 15 VAL B O 1
ATOM 2311 N N . SER B 1 16 ? -4.691 -29.422 -4.719 1 98.19 16 SER B N 1
ATOM 2312 C CA . SER B 1 16 ? -5.301 -30.547 -4.031 1 98.19 16 SER B CA 1
ATOM 2313 C C . SER B 1 16 ? -6.199 -30.078 -2.891 1 98.19 16 SER B C 1
ATOM 2315 O O . SER B 1 16 ? -7.312 -30.578 -2.723 1 98.19 16 SER B O 1
ATOM 2317 N N . THR B 1 17 ? -5.703 -29.141 -2.174 1 98.31 17 THR B N 1
ATOM 2318 C CA . THR B 1 17 ? -6.5 -28.562 -1.094 1 98.31 17 THR B CA 1
ATOM 2319 C C . THR B 1 17 ? -7.746 -27.875 -1.646 1 98.31 17 THR B C 1
ATOM 2321 O O . THR B 1 17 ? -8.844 -28.031 -1.103 1 98.31 17 THR B O 1
ATOM 2324 N N . VAL B 1 18 ? -7.613 -27.109 -2.715 1 98.62 18 VAL B N 1
ATOM 2325 C CA . VAL B 1 18 ? -8.734 -26.438 -3.344 1 98.62 18 VAL B CA 1
ATOM 2326 C C . VAL B 1 18 ? -9.797 -27.453 -3.76 1 98.62 18 VAL B C 1
ATOM 2328 O O . VAL B 1 18 ? -10.984 -27.25 -3.496 1 98.62 18 VAL B O 1
ATOM 2331 N N . LYS B 1 19 ? -9.367 -28.562 -4.355 1 98.38 19 LYS B N 1
ATOM 2332 C CA . LYS B 1 19 ? -10.281 -29.609 -4.805 1 98.38 19 LYS B CA 1
ATOM 2333 C C . LYS B 1 19 ? -11.078 -30.188 -3.639 1 98.38 19 LYS B C 1
ATOM 2335 O O . LYS B 1 19 ? -12.305 -30.25 -3.689 1 98.38 19 LYS B O 1
ATOM 2340 N N . THR B 1 20 ? -10.359 -30.516 -2.629 1 98.44 20 THR B N 1
ATOM 2341 C CA . THR B 1 20 ? -10.977 -31.125 -1.458 1 98.44 20 THR B CA 1
ATOM 2342 C C . THR B 1 20 ? -11.961 -30.172 -0.801 1 98.44 20 THR B C 1
ATOM 2344 O O . THR B 1 20 ? -13.094 -30.562 -0.482 1 98.44 20 THR B O 1
ATOM 2347 N N . GLU B 1 21 ? -11.523 -28.953 -0.628 1 98.5 21 GLU B N 1
ATOM 2348 C CA . GLU B 1 21 ? -12.359 -27.953 0.049 1 98.5 21 GLU B CA 1
ATOM 2349 C C . GLU B 1 21 ? -13.539 -27.547 -0.823 1 98.5 21 GLU B C 1
ATOM 2351 O O . GLU B 1 21 ? -14.609 -27.203 -0.31 1 98.5 21 GLU B O 1
ATOM 2356 N N . THR B 1 22 ? -13.383 -27.562 -2.15 1 98.62 22 THR B N 1
ATOM 2357 C CA . THR B 1 22 ? -14.492 -27.312 -3.064 1 98.62 22 THR B CA 1
ATOM 2358 C C . THR B 1 22 ? -15.57 -28.375 -2.908 1 98.62 22 THR B C 1
ATOM 2360 O O . THR B 1 22 ? -16.766 -28.062 -2.809 1 98.62 22 THR B O 1
ATOM 2363 N N . GLU B 1 23 ? -15.156 -29.625 -2.869 1 98.38 23 GLU B N 1
ATOM 2364 C CA . GLU B 1 23 ? -16.109 -30.719 -2.678 1 98.38 23 GLU B CA 1
ATOM 2365 C C . GLU B 1 23 ? -16.891 -30.531 -1.383 1 98.38 23 GLU B C 1
ATOM 2367 O O . GLU B 1 23 ? -18.109 -30.719 -1.363 1 98.38 23 GLU B O 1
ATOM 2372 N N . LYS B 1 24 ? -16.188 -30.188 -0.347 1 98.25 24 LYS B N 1
ATOM 2373 C CA . LYS B 1 24 ? -16.828 -29.984 0.946 1 98.25 24 LYS B CA 1
ATOM 2374 C C . LYS B 1 24 ? -17.844 -28.828 0.877 1 98.25 24 LYS B C 1
ATOM 2376 O O . LYS B 1 24 ? -18.953 -28.938 1.408 1 98.25 24 LYS B O 1
ATOM 2381 N N . LEU B 1 25 ? -17.438 -27.734 0.249 1 98.44 25 LEU B N 1
ATOM 2382 C CA . LEU B 1 25 ? -18.297 -26.562 0.125 1 98.44 25 LEU B CA 1
ATOM 2383 C C . LEU B 1 25 ? -19.578 -26.922 -0.622 1 98.44 25 LEU B C 1
ATOM 2385 O O . LEU B 1 25 ? -20.688 -26.609 -0.163 1 98.44 25 LEU B O 1
ATOM 2389 N N . VAL B 1 26 ? -19.406 -27.625 -1.75 1 98.31 26 VAL B N 1
ATOM 2390 C CA . VAL B 1 26 ? -20.547 -27.984 -2.59 1 98.31 26 VAL B CA 1
ATOM 2391 C C . VAL B 1 26 ? -21.469 -28.922 -1.827 1 98.31 26 VAL B C 1
ATOM 2393 O O . VAL B 1 26 ? -22.703 -28.75 -1.851 1 98.31 26 VAL B O 1
ATOM 2396 N N . ALA B 1 27 ? -20.922 -29.875 -1.148 1 98.19 27 ALA B N 1
ATOM 2397 C CA . ALA B 1 27 ? -21.719 -30.828 -0.388 1 98.19 27 ALA B CA 1
ATOM 2398 C C . ALA B 1 27 ? -22.516 -30.141 0.715 1 98.19 27 ALA B C 1
ATOM 2400 O O . ALA B 1 27 ? -23.672 -30.469 0.966 1 98.19 27 ALA B O 1
ATOM 2401 N N . ALA B 1 28 ? -21.906 -29.141 1.321 1 97.88 28 ALA B N 1
ATOM 2402 C CA . ALA B 1 28 ? -22.484 -28.5 2.5 1 97.88 28 ALA B CA 1
ATOM 2403 C C . ALA B 1 28 ? -23.484 -27.422 2.104 1 97.88 28 ALA B C 1
ATOM 2405 O O . ALA B 1 28 ? -24.469 -27.172 2.814 1 97.88 28 ALA B O 1
ATOM 2406 N N . THR B 1 29 ? -23.266 -26.75 0.946 1 97.69 29 THR B N 1
ATOM 2407 C CA . THR B 1 29 ? -24.031 -25.531 0.702 1 97.69 29 THR B CA 1
ATOM 2408 C C . THR B 1 29 ? -24.703 -25.578 -0.661 1 97.69 29 THR B C 1
ATOM 2410 O O . THR B 1 29 ? -25.609 -24.781 -0.938 1 97.69 29 THR B O 1
ATOM 2413 N N . GLY B 1 30 ? -24.219 -26.438 -1.538 1 97.81 30 GLY B N 1
ATOM 2414 C CA . GLY B 1 30 ? -24.703 -26.469 -2.91 1 97.81 30 GLY B CA 1
ATOM 2415 C C . GLY B 1 30 ? -24.062 -25.422 -3.793 1 97.81 30 GLY B C 1
ATOM 2416 O O . GLY B 1 30 ? -24.297 -25.391 -5.004 1 97.81 30 GLY B O 1
ATOM 2417 N N . ILE B 1 31 ? -23.203 -24.625 -3.225 1 98.25 31 ILE B N 1
ATOM 2418 C CA . ILE B 1 31 ? -22.578 -23.547 -3.973 1 98.25 31 ILE B CA 1
ATOM 2419 C C . ILE B 1 31 ? -21.328 -24.078 -4.68 1 98.25 31 ILE B C 1
ATOM 2421 O O . ILE B 1 31 ? -20.422 -24.609 -4.035 1 98.25 31 ILE B O 1
ATOM 2425 N N . VAL B 1 32 ? -21.297 -23.969 -6.004 1 98.75 32 VAL B N 1
ATOM 2426 C CA . VAL B 1 32 ? -20.141 -24.312 -6.828 1 98.75 32 VAL B CA 1
ATOM 2427 C C . VAL B 1 32 ? -19.328 -23.062 -7.137 1 98.75 32 VAL B C 1
ATOM 2429 O O . VAL B 1 32 ? -19.859 -22.094 -7.703 1 98.75 32 VAL B O 1
ATOM 2432 N N . PRO B 1 33 ? -18.062 -23 -6.723 1 98.88 33 PRO B N 1
ATOM 2433 C CA . PRO B 1 33 ? -17.281 -21.812 -7.086 1 98.88 33 PRO B CA 1
ATOM 2434 C C . PRO B 1 33 ? -17.297 -21.531 -8.586 1 98.88 33 PRO B C 1
ATOM 2436 O O . PRO B 1 33 ? -17.156 -22.453 -9.398 1 98.88 33 PRO B O 1
ATOM 2439 N N . GLY B 1 34 ? -17.516 -20.312 -8.938 1 98.81 34 GLY B N 1
ATOM 2440 C CA . GLY B 1 34 ? -17.562 -19.891 -10.328 1 98.81 34 GLY B CA 1
ATOM 2441 C C . GLY B 1 34 ? -16.5 -18.859 -10.68 1 98.81 34 GLY B C 1
ATOM 2442 O O . GLY B 1 34 ? -16.297 -17.906 -9.938 1 98.81 34 GLY B O 1
ATOM 2443 N N . ILE B 1 35 ? -15.828 -19.094 -11.82 1 98.75 35 ILE B N 1
ATOM 2444 C CA . ILE B 1 35 ? -14.82 -18.156 -12.273 1 98.75 35 ILE B CA 1
ATOM 2445 C C . ILE B 1 35 ? -15.062 -17.812 -13.742 1 98.75 35 ILE B C 1
ATOM 2447 O O . ILE B 1 35 ? -15.344 -18.703 -14.555 1 98.75 35 ILE B O 1
ATOM 2451 N N . ALA B 1 36 ? -15.07 -16.516 -14.031 1 98.56 36 ALA B N 1
ATOM 2452 C CA . ALA B 1 36 ? -15.148 -16.031 -15.398 1 98.56 36 ALA B CA 1
ATOM 2453 C C . ALA B 1 36 ? -13.82 -15.43 -15.852 1 98.56 36 ALA B C 1
ATOM 2455 O O . ALA B 1 36 ? -13.266 -14.555 -15.18 1 98.56 36 ALA B O 1
ATOM 2456 N N . VAL B 1 37 ? -13.32 -15.906 -16.938 1 97.38 37 VAL B N 1
ATOM 2457 C CA . VAL B 1 37 ? -12.109 -15.359 -17.547 1 97.38 37 VAL B CA 1
ATOM 2458 C C . VAL B 1 37 ? -12.461 -14.633 -18.844 1 97.38 37 VAL B C 1
ATOM 2460 O O . VAL B 1 37 ? -13.117 -15.195 -19.719 1 97.38 37 VAL B O 1
ATOM 2463 N N . VAL B 1 38 ? -12.07 -13.367 -18.906 1 97.19 38 VAL B N 1
ATOM 2464 C CA . VAL B 1 38 ? -12.352 -12.547 -20.078 1 97.19 38 VAL B CA 1
ATOM 2465 C C . VAL B 1 38 ? -11.062 -12.25 -20.844 1 97.19 38 VAL B C 1
ATOM 2467 O O . VAL B 1 38 ? -10.078 -11.805 -20.234 1 97.19 38 VAL B O 1
ATOM 2470 N N . ILE B 1 39 ? -11.047 -12.516 -22.078 1 96.31 39 ILE B N 1
ATOM 2471 C CA . ILE B 1 39 ? -9.898 -12.219 -22.922 1 96.31 39 ILE B CA 1
ATOM 2472 C C . ILE B 1 39 ? -10.328 -11.312 -24.078 1 96.31 39 ILE B C 1
ATOM 2474 O O . ILE B 1 39 ? -11.414 -11.492 -24.641 1 96.31 39 ILE B O 1
ATOM 2478 N N . VAL B 1 40 ? -9.555 -10.273 -24.281 1 96.06 40 VAL B N 1
ATOM 2479 C CA . VAL B 1 40 ? -9.797 -9.367 -25.391 1 96.06 40 VAL B CA 1
ATOM 2480 C C . VAL B 1 40 ? -8.672 -9.5 -26.422 1 96.06 40 VAL B C 1
ATOM 2482 O O . VAL B 1 40 ? -7.516 -9.172 -26.125 1 96.06 40 VAL B O 1
ATOM 2485 N N . GLY B 1 41 ? -9.031 -9.922 -27.578 1 91.81 41 GLY B N 1
ATOM 2486 C CA . GLY B 1 41 ? -8.039 -10.117 -28.625 1 91.81 41 GLY B CA 1
ATOM 2487 C C . GLY B 1 41 ? -7.535 -11.539 -28.719 1 91.81 41 GLY B C 1
ATOM 2488 O O . GLY B 1 41 ? -8.016 -12.422 -28 1 91.81 41 GLY B O 1
ATOM 2489 N N . GLU B 1 42 ? -6.543 -11.773 -29.641 1 84.12 42 GLU B N 1
ATOM 2490 C CA . GLU B 1 42 ? -6.156 -13.141 -29.953 1 84.12 42 GLU B CA 1
ATOM 2491 C C . GLU B 1 42 ? -4.664 -13.359 -29.719 1 84.12 42 GLU B C 1
ATOM 2493 O O . GLU B 1 42 ? -4.047 -14.203 -30.375 1 84.12 42 GLU B O 1
ATOM 2498 N N . ASP B 1 43 ? -4.137 -12.602 -28.781 1 83.62 43 ASP B N 1
ATOM 2499 C CA . ASP B 1 43 ? -2.727 -12.82 -28.484 1 83.62 43 ASP B CA 1
ATOM 2500 C C . ASP B 1 43 ? -2.473 -14.266 -28.078 1 83.62 43 ASP B C 1
ATOM 2502 O O . ASP B 1 43 ? -3.066 -14.766 -27.109 1 83.62 43 ASP B O 1
ATOM 2506 N N . PRO B 1 44 ? -1.616 -14.977 -28.828 1 79.56 44 PRO B N 1
ATOM 2507 C CA . PRO B 1 44 ? -1.413 -16.406 -28.594 1 79.56 44 PRO B CA 1
ATOM 2508 C C . PRO B 1 44 ? -0.943 -16.703 -27.172 1 79.56 44 PRO B C 1
ATOM 2510 O O . PRO B 1 44 ? -1.374 -17.688 -26.562 1 79.56 44 PRO B O 1
ATOM 2513 N N . ALA B 1 45 ? -0.014 -15.953 -26.656 1 76.81 45 ALA B N 1
ATOM 2514 C CA . ALA B 1 45 ? 0.468 -16.172 -25.281 1 76.81 45 ALA B CA 1
ATOM 2515 C C . ALA B 1 45 ? -0.671 -16.062 -24.281 1 76.81 45 ALA B C 1
ATOM 2517 O O . ALA B 1 45 ? -0.792 -16.891 -23.375 1 76.81 45 ALA B O 1
ATOM 2518 N N . SER B 1 46 ? -1.507 -15.109 -24.422 1 81.81 46 SER B N 1
ATOM 2519 C CA . SER B 1 46 ? -2.658 -14.906 -23.547 1 81.81 46 SER B CA 1
ATOM 2520 C C . SER B 1 46 ? -3.637 -16.078 -23.641 1 81.81 46 SER B C 1
ATOM 2522 O O . SER B 1 46 ? -4.184 -16.516 -22.625 1 81.81 46 SER B O 1
ATOM 2524 N N . GLN B 1 47 ? -3.729 -16.562 -24.844 1 84.25 47 GLN B N 1
ATOM 2525 C CA . GLN B 1 47 ? -4.664 -17.656 -25.047 1 84.25 47 GLN B CA 1
ATOM 2526 C C . GLN B 1 47 ? -4.215 -18.906 -24.312 1 84.25 47 GLN B C 1
ATOM 2528 O O . GLN B 1 47 ? -5.035 -19.625 -23.734 1 84.25 47 GLN B O 1
ATOM 2533 N N . VAL B 1 48 ? -3.014 -19.141 -24.391 1 81.5 48 VAL B N 1
ATOM 2534 C CA . VAL B 1 48 ? -2.471 -20.312 -23.703 1 81.5 48 VAL B CA 1
ATOM 2535 C C . VAL B 1 48 ? -2.686 -20.188 -22.203 1 81.5 48 VAL B C 1
ATOM 2537 O O . VAL B 1 48 ? -3.104 -21.141 -21.547 1 81.5 48 VAL B O 1
ATOM 2540 N N . TYR B 1 49 ? -2.41 -19.016 -21.688 1 83.31 49 TYR B N 1
ATOM 2541 C CA . TYR B 1 49 ? -2.551 -18.797 -20.25 1 83.31 49 TYR B CA 1
ATOM 2542 C C . TYR B 1 49 ? -4.004 -18.938 -19.828 1 83.31 49 TYR B C 1
ATOM 2544 O O . TYR B 1 49 ? -4.293 -19.531 -18.781 1 83.31 49 TYR B O 1
ATOM 2552 N N . VAL B 1 50 ? -4.871 -18.422 -20.625 1 88.12 50 VAL B N 1
ATOM 2553 C CA . VAL B 1 50 ? -6.297 -18.469 -20.312 1 88.12 50 VAL B CA 1
ATOM 2554 C C . VAL B 1 50 ? -6.777 -19.922 -20.359 1 88.12 50 VAL B C 1
ATOM 2556 O O . VAL B 1 50 ? -7.547 -20.359 -19.5 1 88.12 50 VAL B O 1
ATOM 2559 N N . ALA B 1 51 ? -6.273 -20.625 -21.328 1 88 51 ALA B N 1
ATOM 2560 C CA . ALA B 1 51 ? -6.641 -22.031 -21.438 1 88 51 ALA B CA 1
ATOM 2561 C C . ALA B 1 51 ? -6.176 -22.828 -20.219 1 88 51 ALA B C 1
ATOM 2563 O O . ALA B 1 51 ? -6.906 -23.688 -19.719 1 88 51 ALA B O 1
ATOM 2564 N N . SER B 1 52 ? -5.059 -22.516 -19.797 1 89.25 52 SER B N 1
ATOM 2565 C CA . SER B 1 52 ? -4.516 -23.172 -18.609 1 89.25 52 SER B CA 1
ATOM 2566 C C . SER B 1 52 ? -5.367 -22.891 -17.375 1 89.25 52 SER B C 1
ATOM 2568 O O . SER B 1 52 ? -5.648 -23.781 -16.594 1 89.25 52 SER B O 1
ATOM 2570 N N . LYS B 1 53 ? -5.777 -21.672 -17.25 1 92.06 53 LYS B N 1
ATOM 2571 C CA . LYS B 1 53 ? -6.621 -21.281 -16.125 1 92.06 53 LYS B CA 1
ATOM 2572 C C . LYS B 1 53 ? -7.957 -22.016 -16.141 1 92.06 53 LYS B C 1
ATOM 2574 O O . LYS B 1 53 ? -8.414 -22.516 -15.109 1 92.06 53 LYS B O 1
ATOM 2579 N N . SER B 1 54 ? -8.492 -22.109 -17.328 1 93.56 54 SER B N 1
ATOM 2580 C CA . SER B 1 54 ? -9.781 -22.781 -17.469 1 93.56 54 SER B CA 1
ATOM 2581 C C . SER B 1 54 ? -9.672 -24.266 -17.156 1 93.56 54 SER B C 1
ATOM 2583 O O . SER B 1 54 ? -10.531 -24.812 -16.469 1 93.56 54 SER B O 1
ATOM 2585 N N . LYS B 1 55 ? -8.672 -24.812 -17.672 1 94.94 55 LYS B N 1
ATOM 2586 C CA . LYS B 1 55 ? -8.445 -26.234 -17.422 1 94.94 55 LYS B CA 1
ATOM 2587 C C . LYS B 1 55 ? -8.281 -26.5 -15.93 1 94.94 55 LYS B C 1
ATOM 2589 O O . LYS B 1 55 ? -8.883 -27.438 -15.391 1 94.94 55 LYS B O 1
ATOM 2594 N N . LYS B 1 56 ? -7.539 -25.734 -15.273 1 96.31 56 LYS B N 1
ATOM 2595 C CA . LYS B 1 56 ? -7.301 -25.891 -13.844 1 96.31 56 LYS B CA 1
ATOM 2596 C C . LYS B 1 56 ? -8.578 -25.672 -13.039 1 96.31 56 LYS B C 1
ATOM 2598 O O . LYS B 1 56 ? -8.844 -26.375 -12.062 1 96.31 56 LYS B O 1
ATOM 2603 N N . ALA B 1 57 ? -9.359 -24.703 -13.453 1 97.69 57 ALA B N 1
ATOM 2604 C CA . ALA B 1 57 ? -10.633 -24.422 -12.789 1 97.69 57 ALA B CA 1
ATOM 2605 C C . ALA B 1 57 ? -11.562 -25.625 -12.852 1 97.69 57 ALA B C 1
ATOM 2607 O O . ALA B 1 57 ? -12.156 -26.016 -11.844 1 97.69 57 ALA B O 1
ATOM 2608 N N . LYS B 1 58 ? -11.602 -26.219 -13.984 1 96.88 58 LYS B N 1
ATOM 2609 C CA . LYS B 1 58 ? -12.445 -27.406 -14.156 1 96.88 58 LYS B CA 1
ATOM 2610 C C . LYS B 1 58 ? -11.93 -28.562 -13.312 1 96.88 58 LYS B C 1
ATOM 2612 O O . LYS B 1 58 ? -12.711 -29.297 -12.703 1 96.88 58 LYS B O 1
ATOM 2617 N N . GLU B 1 59 ? -10.664 -28.656 -13.32 1 97.12 59 GLU B N 1
ATOM 2618 C CA . GLU B 1 59 ? -10.039 -29.672 -12.492 1 97.12 59 GLU B CA 1
ATOM 2619 C C . GLU B 1 59 ? -10.406 -29.5 -11.023 1 97.12 59 GLU B C 1
ATOM 2621 O O . GLU B 1 59 ? -10.523 -30.484 -10.289 1 97.12 59 GLU B O 1
ATOM 2626 N N . CYS B 1 60 ? -10.617 -28.328 -10.555 1 98.38 60 CYS B N 1
ATOM 2627 C CA . CYS B 1 60 ? -10.914 -28 -9.164 1 98.38 60 CYS B CA 1
ATOM 2628 C C . CYS B 1 60 ? -12.398 -28.156 -8.875 1 98.38 60 CYS B C 1
ATOM 2630 O O . CYS B 1 60 ? -12.844 -27.938 -7.746 1 98.38 60 CYS B O 1
ATOM 2632 N N . GLY B 1 61 ? -13.188 -28.438 -9.938 1 98.38 61 GLY B N 1
ATOM 2633 C CA . GLY B 1 61 ? -14.625 -28.594 -9.758 1 98.38 61 GLY B CA 1
ATOM 2634 C C . GLY B 1 61 ? -15.375 -27.281 -9.867 1 98.38 61 GLY B C 1
ATOM 2635 O O . GLY B 1 61 ? -16.5 -27.156 -9.367 1 98.38 61 GLY B O 1
ATOM 2636 N N . PHE B 1 62 ? -14.742 -26.266 -10.477 1 98.81 62 PHE B N 1
ATOM 2637 C CA . PHE B 1 62 ? -15.352 -24.953 -10.586 1 98.81 62 PHE B CA 1
ATOM 2638 C C . PHE B 1 62 ? -16.281 -24.875 -11.797 1 98.81 62 PHE B C 1
ATOM 2640 O O . PHE B 1 62 ? -16.109 -25.641 -12.75 1 98.81 62 PHE B O 1
ATOM 2647 N N . HIS B 1 63 ? -17.297 -24.047 -11.711 1 98.5 63 HIS B N 1
ATOM 2648 C CA . HIS B 1 63 ? -17.969 -23.516 -12.898 1 98.5 63 HIS B CA 1
ATOM 2649 C C . HIS B 1 63 ? -17.078 -22.484 -13.609 1 98.5 63 HIS B C 1
ATOM 2651 O O . HIS B 1 63 ? -16.859 -21.391 -13.094 1 98.5 63 HIS B O 1
ATOM 2657 N N . SER B 1 64 ? -16.516 -22.875 -14.734 1 98 64 SER B N 1
ATOM 2658 C CA . SER B 1 64 ? -15.57 -22.016 -15.453 1 98 64 SER B CA 1
ATOM 2659 C C . SER B 1 64 ? -16.156 -21.531 -16.766 1 98 64 SER B C 1
ATOM 2661 O O . SER B 1 64 ? -16.594 -22.328 -17.594 1 98 64 SER B O 1
ATOM 2663 N N . VAL B 1 65 ? -16.203 -20.219 -16.922 1 97.25 65 VAL B N 1
ATOM 2664 C CA . VAL B 1 65 ? -16.719 -19.609 -18.141 1 97.25 65 VAL B CA 1
ATOM 2665 C C . VAL B 1 65 ? -15.633 -18.734 -18.781 1 97.25 65 VAL B C 1
ATOM 2667 O O . VAL B 1 65 ? -14.914 -18.016 -18.062 1 97.25 65 VAL B O 1
ATOM 2670 N N . GLN B 1 66 ? -15.492 -18.859 -20.047 1 96.25 66 GLN B N 1
ATOM 2671 C CA . GLN B 1 66 ? -14.555 -18.016 -20.781 1 96.25 66 GLN B CA 1
ATOM 2672 C C . GLN B 1 66 ? -15.289 -17.109 -21.781 1 96.25 66 GLN B C 1
ATOM 2674 O O . GLN B 1 66 ? -16.203 -17.562 -22.469 1 96.25 66 GLN B O 1
ATOM 2679 N N . HIS B 1 67 ? -14.953 -15.852 -21.734 1 96.56 67 HIS B N 1
ATOM 2680 C CA . HIS B 1 67 ? -15.492 -14.875 -22.672 1 96.56 67 HIS B CA 1
ATOM 2681 C C . HIS B 1 67 ? -14.398 -14.32 -23.578 1 96.56 67 HIS B C 1
ATOM 2683 O O . HIS B 1 67 ? -13.43 -13.727 -23.094 1 96.56 67 HIS B O 1
ATOM 2689 N N . ASP B 1 68 ? -14.641 -14.492 -24.859 1 95.62 68 ASP B N 1
ATOM 2690 C CA . ASP B 1 68 ? -13.711 -13.977 -25.859 1 95.62 68 ASP B CA 1
ATOM 2691 C C . ASP B 1 68 ? -14.305 -12.773 -26.594 1 95.62 68 ASP B C 1
ATOM 2693 O O . ASP B 1 68 ? -15.359 -12.883 -27.234 1 95.62 68 ASP B O 1
ATOM 2697 N N . LEU B 1 69 ? -13.641 -11.68 -26.422 1 97.12 69 LEU B N 1
ATOM 2698 C CA . LEU B 1 69 ? -14.016 -10.484 -27.172 1 97.12 69 LEU B CA 1
ATOM 2699 C C . LEU B 1 69 ? -12.977 -10.164 -28.25 1 97.12 69 LEU B C 1
ATOM 2701 O O . LEU B 1 69 ? -11.789 -10.422 -28.062 1 97.12 69 LEU B O 1
ATOM 2705 N N . PRO B 1 70 ? -13.461 -9.695 -29.391 1 96.5 70 PRO B N 1
ATOM 2706 C CA . PRO B 1 70 ? -12.492 -9.312 -30.422 1 96.5 70 PRO B CA 1
ATOM 2707 C C . PRO B 1 70 ? -11.617 -8.133 -29.984 1 96.5 70 PRO B C 1
ATOM 2709 O O . PRO B 1 70 ? -11.992 -7.367 -29.094 1 96.5 70 PRO B O 1
ATOM 2712 N N . GLU B 1 71 ? -10.469 -8.023 -30.594 1 95.62 71 GLU B N 1
ATOM 2713 C CA . GLU B 1 71 ? -9.523 -6.945 -30.297 1 95.62 71 GLU B CA 1
ATOM 2714 C C . GLU B 1 71 ? -10.172 -5.578 -30.5 1 95.62 71 GLU B C 1
ATOM 2716 O O . GLU B 1 71 ? -9.758 -4.59 -29.891 1 95.62 71 GLU B O 1
ATOM 2721 N N . THR B 1 72 ? -11.219 -5.559 -31.344 1 96.75 72 THR B N 1
ATOM 2722 C CA . THR B 1 72 ? -11.875 -4.309 -31.719 1 96.75 72 THR B CA 1
ATOM 2723 C C . THR B 1 72 ? -12.992 -3.967 -30.734 1 96.75 72 THR B C 1
ATOM 2725 O O . THR B 1 72 ? -13.625 -2.916 -30.844 1 96.75 72 THR B O 1
ATOM 2728 N N . ALA B 1 73 ? -13.172 -4.844 -29.781 1 97.44 73 ALA B N 1
ATOM 2729 C CA . ALA B 1 73 ? -14.219 -4.578 -28.797 1 97.44 73 ALA B CA 1
ATOM 2730 C C . ALA B 1 73 ? -14.008 -3.225 -28.125 1 97.44 73 ALA B C 1
ATOM 2732 O O . ALA B 1 73 ? -12.875 -2.846 -27.828 1 97.44 73 ALA B O 1
ATOM 2733 N N . SER B 1 74 ? -15.102 -2.516 -27.875 1 98 74 SER B N 1
ATOM 2734 C CA . SER B 1 74 ? -15.016 -1.23 -27.188 1 98 74 SER B CA 1
ATOM 2735 C C . SER B 1 74 ? -14.844 -1.416 -25.688 1 98 74 SER B C 1
ATOM 2737 O O . SER B 1 74 ? -15.188 -2.469 -25.141 1 98 74 SER B O 1
ATOM 2739 N N . GLU B 1 75 ? -14.305 -0.411 -25.078 1 98.12 75 GLU B N 1
ATOM 2740 C CA . GLU B 1 75 ? -14.219 -0.42 -23.625 1 98.12 75 GLU B CA 1
ATOM 2741 C C . GLU B 1 75 ? -15.586 -0.644 -22.984 1 98.12 75 GLU B C 1
ATOM 2743 O O . GLU B 1 75 ? -15.719 -1.424 -22.047 1 98.12 75 GLU B O 1
ATOM 2748 N N . GLN B 1 76 ? -16.594 0.049 -23.547 1 98.5 76 GLN B N 1
ATOM 2749 C CA . GLN B 1 76 ? -17.938 -0.052 -22.984 1 98.5 76 GLN B CA 1
ATOM 2750 C C . GLN B 1 76 ? -18.469 -1.479 -23.094 1 98.5 76 GLN B C 1
ATOM 2752 O O . GLN B 1 76 ? -19.125 -1.969 -22.172 1 98.5 76 GLN B O 1
ATOM 2757 N N . GLU B 1 77 ? -18.234 -2.141 -24.188 1 98.5 77 GLU B N 1
ATOM 2758 C CA . GLU B 1 77 ? -18.625 -3.533 -24.344 1 98.5 77 GLU B CA 1
ATOM 2759 C C . GLU B 1 77 ? -18.016 -4.414 -23.266 1 98.5 77 GLU B C 1
ATOM 2761 O O . GLU B 1 77 ? -18.703 -5.262 -22.688 1 98.5 77 GLU B O 1
ATOM 2766 N N . LEU B 1 78 ? -16.75 -4.188 -23.047 1 98.5 78 LEU B N 1
ATOM 2767 C CA . LEU B 1 78 ? -16.047 -4.938 -22 1 98.5 78 LEU B CA 1
ATOM 2768 C C . LEU B 1 78 ? -16.609 -4.617 -20.625 1 98.5 78 LEU B C 1
ATOM 2770 O O . LEU B 1 78 ? -16.859 -5.523 -19.828 1 98.5 78 LEU B O 1
ATOM 2774 N N . LEU B 1 79 ? -16.875 -3.342 -20.328 1 98.75 79 LEU B N 1
ATOM 2775 C CA . LEU B 1 79 ? -17.422 -2.932 -19.031 1 98.75 79 LEU B CA 1
ATOM 2776 C C . LEU B 1 79 ? -18.797 -3.537 -18.812 1 98.75 79 LEU B C 1
ATOM 2778 O O . LEU B 1 79 ? -19.125 -3.984 -17.703 1 98.75 79 LEU B O 1
ATOM 2782 N N . ASP B 1 80 ? -19.625 -3.592 -19.875 1 98.69 80 ASP B N 1
ATOM 2783 C CA . ASP B 1 80 ? -20.953 -4.18 -19.781 1 98.69 80 ASP B CA 1
ATOM 2784 C C . ASP B 1 80 ? -20.875 -5.668 -19.453 1 98.69 80 ASP B C 1
ATOM 2786 O O . ASP B 1 80 ? -21.656 -6.168 -18.641 1 98.69 80 ASP B O 1
ATOM 2790 N N . LEU B 1 81 ? -19.953 -6.301 -20.094 1 98.75 81 LEU B N 1
ATOM 2791 C CA . LEU B 1 81 ? -19.766 -7.719 -19.812 1 98.75 81 LEU B CA 1
ATOM 2792 C C . LEU B 1 81 ? -19.359 -7.93 -18.344 1 98.75 81 LEU B C 1
ATOM 2794 O O . LEU B 1 81 ? -19.922 -8.781 -17.656 1 98.75 81 LEU B O 1
ATOM 2798 N N . ILE B 1 82 ? -18.422 -7.148 -17.844 1 98.81 82 ILE B N 1
ATOM 2799 C CA . ILE B 1 82 ? -17.938 -7.27 -16.469 1 98.81 82 ILE B CA 1
ATOM 2800 C C . ILE B 1 82 ? -19.078 -7 -15.492 1 98.81 82 ILE B C 1
ATOM 2802 O O . ILE B 1 82 ? -19.25 -7.711 -14.5 1 98.81 82 ILE B O 1
ATOM 2806 N N . GLU B 1 83 ? -19.891 -6 -15.805 1 98.81 83 GLU B N 1
ATOM 2807 C CA . GLU B 1 83 ? -21.031 -5.691 -14.953 1 98.81 83 GLU B CA 1
ATOM 2808 C C . GLU B 1 83 ? -22.016 -6.863 -14.891 1 98.81 83 GLU B C 1
ATOM 2810 O O . GLU B 1 83 ? -22.547 -7.172 -13.828 1 98.81 83 GLU B O 1
ATOM 2815 N N . SER B 1 84 ? -22.219 -7.461 -16.094 1 98.75 84 SER B N 1
ATOM 2816 C CA . SER B 1 84 ? -23.062 -8.648 -16.109 1 98.75 84 SER B CA 1
ATOM 2817 C C . SER B 1 84 ? -22.5 -9.75 -15.234 1 98.75 84 SER B C 1
ATOM 2819 O O . SER B 1 84 ? -23.234 -10.43 -14.523 1 98.75 84 SER B O 1
ATOM 2821 N N . LEU B 1 85 ? -21.219 -9.914 -15.242 1 98.81 85 LEU B N 1
ATOM 2822 C CA . LEU B 1 85 ? -20.547 -10.938 -14.453 1 98.81 85 LEU B CA 1
ATOM 2823 C C . LEU B 1 85 ? -20.562 -10.586 -12.969 1 98.81 85 LEU B C 1
ATOM 2825 O O . LEU B 1 85 ? -20.719 -11.469 -12.125 1 98.81 85 LEU B O 1
ATOM 2829 N N . ASN B 1 86 ? -20.422 -9.328 -12.625 1 98.81 86 ASN B N 1
ATOM 2830 C CA . ASN B 1 86 ? -20.562 -8.875 -11.25 1 98.81 86 ASN B CA 1
ATOM 2831 C C . ASN B 1 86 ? -21.891 -9.281 -10.641 1 98.81 86 ASN B C 1
ATOM 2833 O O . ASN B 1 86 ? -21.969 -9.609 -9.453 1 98.81 86 ASN B O 1
ATOM 2837 N N . ASN B 1 87 ? -22.875 -9.312 -11.461 1 98.56 87 ASN B N 1
ATOM 2838 C CA . ASN B 1 87 ? -24.234 -9.523 -10.984 1 98.56 87 ASN B CA 1
ATOM 2839 C C . ASN B 1 87 ? -24.672 -10.977 -11.133 1 98.56 87 ASN B C 1
ATOM 2841 O O . ASN B 1 87 ? -25.781 -11.344 -10.773 1 98.56 87 ASN B O 1
ATOM 2845 N N . ASP B 1 88 ? -23.828 -11.82 -11.711 1 98.56 88 ASP B N 1
ATOM 2846 C CA . ASP B 1 88 ? -24.141 -13.234 -11.883 1 98.56 88 ASP B CA 1
ATOM 2847 C C . ASP B 1 88 ? -23.812 -14.023 -10.609 1 98.56 88 ASP B C 1
ATOM 2849 O O . ASP B 1 88 ? -22.656 -14.164 -10.234 1 98.56 88 ASP B O 1
ATOM 2853 N N . PRO B 1 89 ? -24.781 -14.562 -9.938 1 98.06 89 PRO B N 1
ATOM 2854 C CA . PRO B 1 89 ? -24.547 -15.258 -8.672 1 98.06 89 PRO B CA 1
ATOM 2855 C C . PRO B 1 89 ? -23.75 -16.547 -8.852 1 98.06 89 PRO B C 1
ATOM 2857 O O . PRO B 1 89 ? -23.25 -17.109 -7.871 1 98.06 89 PRO B O 1
ATOM 2860 N N . ALA B 1 90 ? -23.672 -17 -10.109 1 98.38 90 ALA B N 1
ATOM 2861 C CA . ALA B 1 90 ? -22.922 -18.234 -10.367 1 98.38 90 ALA B CA 1
ATOM 2862 C C . ALA B 1 90 ? -21.422 -17.938 -10.508 1 98.38 90 ALA B C 1
ATOM 2864 O O . ALA B 1 90 ? -20.609 -18.875 -10.547 1 98.38 90 ALA B O 1
ATOM 2865 N N . ILE B 1 91 ? -21.078 -16.656 -10.547 1 98.81 91 ILE B N 1
ATOM 2866 C CA . ILE B 1 91 ? -19.688 -16.234 -10.711 1 98.81 91 ILE B CA 1
ATOM 2867 C C . ILE B 1 91 ? -19.172 -15.625 -9.414 1 98.81 91 ILE B C 1
ATOM 2869 O O . ILE B 1 91 ? -19.766 -14.703 -8.867 1 98.81 91 ILE B O 1
ATOM 2873 N N . HIS B 1 92 ? -18.047 -16.156 -8.953 1 98.88 92 HIS B N 1
ATOM 2874 C CA . HIS B 1 92 ? -17.453 -15.695 -7.703 1 98.88 92 HIS B CA 1
ATOM 2875 C C . HIS B 1 92 ? -16.125 -14.977 -7.957 1 98.88 92 HIS B C 1
ATOM 2877 O O . HIS B 1 92 ? -15.695 -14.164 -7.141 1 98.88 92 HIS B O 1
ATOM 2883 N N . GLY B 1 93 ? -15.469 -15.32 -8.969 1 98.75 93 GLY B N 1
ATOM 2884 C CA . GLY B 1 93 ? -14.234 -14.68 -9.383 1 98.75 93 GLY B CA 1
ATOM 2885 C C . GLY B 1 93 ? -14.25 -14.211 -10.82 1 98.75 93 GLY B C 1
ATOM 2886 O O . GLY B 1 93 ? -14.789 -14.891 -11.695 1 98.75 93 GLY B O 1
ATOM 2887 N N . ILE B 1 94 ? -13.727 -13.047 -11.078 1 98.75 94 ILE B N 1
ATOM 2888 C CA . ILE B 1 94 ? -13.617 -12.492 -12.422 1 98.75 94 ILE B CA 1
ATOM 2889 C C . ILE B 1 94 ? -12.156 -12.141 -12.719 1 98.75 94 ILE B C 1
ATOM 2891 O O . ILE B 1 94 ? -11.492 -11.492 -11.906 1 98.75 94 ILE B O 1
ATOM 2895 N N . LEU B 1 95 ? -11.672 -12.648 -13.781 1 97 95 LEU B N 1
ATOM 2896 C CA . LEU B 1 95 ? -10.328 -12.336 -14.242 1 97 95 LEU B CA 1
ATOM 2897 C C . LEU B 1 95 ? -10.359 -11.789 -15.672 1 97 95 LEU B C 1
ATOM 2899 O O . LEU B 1 95 ? -10.922 -12.422 -16.562 1 97 95 LEU B O 1
ATOM 2903 N N . VAL B 1 96 ? -9.859 -10.602 -15.844 1 96.38 96 VAL B N 1
ATOM 2904 C CA . VAL B 1 96 ? -9.633 -10.055 -17.188 1 96.38 96 VAL B CA 1
ATOM 2905 C C . VAL B 1 96 ? -8.156 -10.188 -17.547 1 96.38 96 VAL B C 1
ATOM 2907 O O . VAL B 1 96 ? -7.289 -9.641 -16.875 1 96.38 96 VAL B O 1
ATOM 2910 N N . GLN B 1 97 ? -7.941 -10.945 -18.547 1 93.5 97 GLN B N 1
ATOM 2911 C CA . GLN B 1 97 ? -6.566 -11.211 -18.969 1 93.5 97 GLN B CA 1
ATOM 2912 C C . GLN B 1 97 ? -5.898 -9.953 -19.5 1 93.5 97 GLN B C 1
ATOM 2914 O O . GLN B 1 97 ? -6.449 -9.273 -20.375 1 93.5 97 GLN B O 1
ATOM 2919 N N . LEU B 1 98 ? -4.762 -9.656 -18.969 1 89.56 98 LEU B N 1
ATOM 2920 C CA . LEU B 1 98 ? -3.949 -8.539 -19.438 1 89.56 98 LEU B CA 1
ATOM 2921 C C . LEU B 1 98 ? -2.812 -9.031 -20.328 1 89.56 98 LEU B C 1
ATOM 2923 O O . LEU B 1 98 ? -2.381 -10.18 -20.219 1 89.56 98 LEU B O 1
ATOM 2927 N N . PRO B 1 99 ? -2.301 -8.148 -21.234 1 89.81 99 PRO B N 1
ATOM 2928 C CA . PRO B 1 99 ? -2.689 -6.75 -21.438 1 89.81 99 PRO B CA 1
ATOM 2929 C C . PRO B 1 99 ? -3.949 -6.602 -22.281 1 89.81 99 PRO B C 1
ATOM 2931 O O . PRO B 1 99 ? -4.305 -7.516 -23.031 1 89.81 99 PRO B O 1
ATOM 2934 N N . LEU B 1 100 ? -4.594 -5.527 -22.141 1 95.12 100 LEU B N 1
ATOM 2935 C CA . LEU B 1 100 ? -5.738 -5.148 -22.969 1 95.12 100 LEU B CA 1
ATOM 2936 C C . LEU B 1 100 ? -5.289 -4.301 -24.156 1 95.12 100 LEU B C 1
ATOM 2938 O O . LEU B 1 100 ? -4.191 -3.74 -24.156 1 95.12 100 LEU B O 1
ATOM 2942 N N . PRO B 1 101 ? -6.109 -4.348 -25.172 1 95.06 101 PRO B N 1
ATOM 2943 C CA . PRO B 1 101 ? -5.801 -3.439 -26.281 1 95.06 101 PRO B CA 1
ATOM 2944 C C . PRO B 1 101 ? -5.594 -1.998 -25.828 1 95.06 101 PRO B C 1
ATOM 2946 O O . PRO B 1 101 ? -6.168 -1.58 -24.812 1 95.06 101 PRO B O 1
ATOM 2949 N N . LYS B 1 102 ? -4.832 -1.18 -26.578 1 94.81 102 LYS B N 1
ATOM 2950 C CA . LYS B 1 102 ? -4.355 0.146 -26.203 1 94.81 102 LYS B CA 1
ATOM 2951 C C . LYS B 1 102 ? -5.52 1.104 -25.969 1 94.81 102 LYS B C 1
ATOM 2953 O O . LYS B 1 102 ? -5.418 2.025 -25.156 1 94.81 102 LYS B O 1
ATOM 2958 N N . HIS B 1 103 ? -6.59 0.881 -26.75 1 96.94 103 HIS B N 1
ATOM 2959 C CA . HIS B 1 103 ? -7.688 1.836 -26.688 1 96.94 103 HIS B CA 1
ATOM 2960 C C . HIS B 1 103 ? -8.562 1.588 -25.469 1 96.94 103 HIS B C 1
ATOM 2962 O O . HIS B 1 103 ? -9.508 2.342 -25.203 1 96.94 103 HIS B O 1
ATOM 2968 N N . ILE B 1 104 ? -8.273 0.527 -24.688 1 97.5 104 ILE B N 1
ATOM 2969 C CA . ILE B 1 104 ? -9.039 0.194 -23.484 1 97.5 104 ILE B CA 1
ATOM 2970 C C . ILE B 1 104 ? -8.211 0.504 -22.234 1 97.5 104 ILE B C 1
ATOM 2972 O O . ILE B 1 104 ? -7.059 0.084 -22.141 1 97.5 104 ILE B O 1
ATOM 2976 N N . ASP B 1 105 ? -8.797 1.239 -21.297 1 97.06 105 ASP B N 1
ATOM 2977 C CA . ASP B 1 105 ? -8.133 1.583 -20.047 1 97.06 105 ASP B CA 1
ATOM 2978 C C . ASP B 1 105 ? -8.18 0.413 -19.062 1 97.06 105 ASP B C 1
ATOM 2980 O O . ASP B 1 105 ? -9.203 0.165 -18.422 1 97.06 105 ASP B O 1
ATOM 2984 N N . SER B 1 106 ? -7.082 -0.264 -18.891 1 96.44 106 SER B N 1
ATOM 2985 C CA . SER B 1 106 ? -7.004 -1.433 -18.016 1 96.44 106 SER B CA 1
ATOM 2986 C C . SER B 1 106 ? -7.379 -1.078 -16.578 1 96.44 106 SER B C 1
ATOM 2988 O O . SER B 1 106 ? -8 -1.878 -15.883 1 96.44 106 SER B O 1
ATOM 2990 N N . GLY B 1 107 ? -6.914 0.091 -16.156 1 96.5 107 GLY B N 1
ATOM 2991 C CA . GLY B 1 107 ? -7.254 0.522 -14.805 1 96.5 107 GLY B CA 1
ATOM 2992 C C . GLY B 1 107 ? -8.75 0.604 -14.562 1 96.5 107 GLY B C 1
ATOM 2993 O O . GLY B 1 107 ? -9.25 0.104 -13.547 1 96.5 107 GLY B O 1
ATOM 2994 N N . ARG B 1 108 ? -9.438 1.289 -15.508 1 96.69 108 ARG B N 1
ATOM 2995 C CA . ARG B 1 108 ? -10.891 1.407 -15.406 1 96.69 108 ARG B CA 1
ATOM 2996 C C . ARG B 1 108 ? -11.555 0.034 -15.398 1 96.69 108 ARG B C 1
ATOM 2998 O O . ARG B 1 108 ? -12.484 -0.208 -14.633 1 96.69 108 ARG B O 1
ATOM 3005 N N . VAL B 1 109 ? -11.07 -0.866 -16.219 1 98.12 109 VAL B N 1
ATOM 3006 C CA . VAL B 1 109 ? -11.617 -2.217 -16.328 1 98.12 109 VAL B CA 1
ATOM 3007 C C . VAL B 1 109 ? -11.453 -2.941 -14.992 1 98.12 109 VAL B C 1
ATOM 3009 O O . VAL B 1 109 ? -12.414 -3.508 -14.469 1 98.12 109 VAL B O 1
ATOM 3012 N N . ILE B 1 110 ? -10.312 -2.895 -14.391 1 97.69 110 ILE B N 1
ATOM 3013 C CA . ILE B 1 110 ? -10.008 -3.555 -13.125 1 97.69 110 ILE B CA 1
ATOM 3014 C C . ILE B 1 110 ? -10.922 -3.01 -12.031 1 97.69 110 ILE B C 1
ATOM 3016 O O . ILE B 1 110 ? -11.461 -3.773 -11.227 1 97.69 110 ILE B O 1
ATOM 3020 N N . GLN B 1 111 ? -11.141 -1.714 -12.047 1 98.19 111 GLN B N 1
ATOM 3021 C CA . GLN B 1 111 ? -11.922 -1.074 -10.992 1 98.19 111 GLN B CA 1
ATOM 3022 C C . GLN B 1 111 ? -13.414 -1.314 -11.195 1 98.19 111 GLN B C 1
ATOM 3024 O O . GLN B 1 111 ? -14.219 -1.041 -10.305 1 98.19 111 GLN B O 1
ATOM 3029 N N . THR B 1 112 ? -13.82 -1.816 -12.375 1 98.56 112 THR B N 1
ATOM 3030 C CA . THR B 1 112 ? -15.211 -2.174 -12.633 1 98.56 112 THR B CA 1
ATOM 3031 C C . THR B 1 112 ? -15.539 -3.531 -12.016 1 98.56 112 THR B C 1
ATOM 3033 O O . THR B 1 112 ? -16.703 -3.805 -11.695 1 98.56 112 THR B O 1
ATOM 3036 N N . ILE B 1 113 ? -14.516 -4.348 -11.867 1 98.81 113 ILE B N 1
ATOM 3037 C CA . ILE B 1 113 ? -14.719 -5.645 -11.234 1 98.81 113 ILE B CA 1
ATOM 3038 C C . ILE B 1 113 ? -15.078 -5.445 -9.758 1 98.81 113 ILE B C 1
ATOM 3040 O O . ILE B 1 113 ? -14.398 -4.703 -9.047 1 98.81 113 ILE B O 1
ATOM 3044 N N . SER B 1 114 ? -16.141 -6.113 -9.32 1 98.75 114 SER B N 1
ATOM 3045 C CA . SER B 1 114 ? -16.484 -6.055 -7.898 1 98.75 114 SER B CA 1
ATOM 3046 C C . SER B 1 114 ? -15.297 -6.473 -7.035 1 98.75 114 SER B C 1
ATOM 3048 O O . SER B 1 114 ? -14.648 -7.492 -7.305 1 98.75 114 SER B O 1
ATOM 3050 N N . PRO B 1 115 ? -15.016 -5.699 -5.953 1 98.62 115 PRO B N 1
ATOM 3051 C CA . PRO B 1 115 ? -13.914 -6.098 -5.078 1 98.62 115 PRO B CA 1
ATOM 3052 C C . PRO B 1 115 ? -14.078 -7.512 -4.527 1 98.62 115 PRO B C 1
ATOM 3054 O O . PRO B 1 115 ? -13.078 -8.195 -4.27 1 98.62 115 PRO B O 1
ATOM 3057 N N . ASP B 1 116 ? -15.297 -7.938 -4.391 1 98.44 116 ASP B N 1
ATOM 3058 C CA . ASP B 1 116 ? -15.57 -9.25 -3.818 1 98.44 116 ASP B CA 1
ATOM 3059 C C . ASP B 1 116 ? -15.359 -10.359 -4.852 1 98.44 116 ASP B C 1
ATOM 3061 O O . ASP B 1 116 ? -15.328 -11.539 -4.504 1 98.44 116 ASP B O 1
ATOM 3065 N N . LYS B 1 117 ? -15.172 -9.992 -6.129 1 98.81 117 LYS B N 1
ATOM 3066 C CA . LYS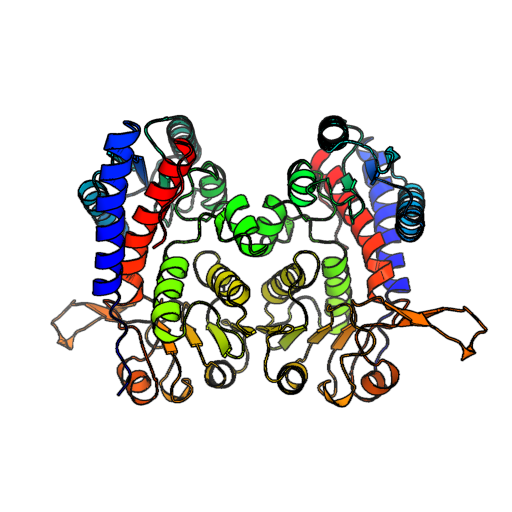 B 1 117 ? -14.945 -10.969 -7.184 1 98.81 117 LYS B CA 1
ATOM 3067 C C . LYS B 1 117 ? -13.586 -10.766 -7.844 1 98.81 117 LYS B C 1
ATOM 3069 O O . LYS B 1 117 ? -13.258 -11.43 -8.828 1 98.81 117 LYS B O 1
ATOM 3074 N N . ASP B 1 118 ? -12.836 -9.844 -7.336 1 98.75 118 ASP B N 1
ATOM 3075 C CA . ASP B 1 118 ? -11.508 -9.508 -7.828 1 98.75 118 ASP B CA 1
ATOM 3076 C C . ASP B 1 118 ? -10.477 -10.539 -7.371 1 98.75 118 ASP B C 1
ATOM 3078 O O . ASP B 1 118 ? -9.602 -10.234 -6.555 1 98.75 118 ASP B O 1
ATOM 3082 N N . VAL B 1 119 ? -10.445 -11.641 -7.953 1 98.44 119 VAL B N 1
ATOM 3083 C CA . VAL B 1 119 ? -9.672 -12.773 -7.441 1 98.44 119 VAL B CA 1
ATOM 3084 C C . VAL B 1 119 ? -8.211 -12.641 -7.863 1 98.44 119 VAL B C 1
ATOM 3086 O O . VAL B 1 119 ? -7.359 -13.406 -7.402 1 98.44 119 VAL B O 1
ATOM 3089 N N . ASP B 1 120 ? -7.926 -11.602 -8.672 1 96.69 120 ASP B N 1
ATOM 3090 C CA . ASP B 1 120 ? -6.531 -11.273 -8.953 1 96.69 120 ASP B CA 1
ATOM 3091 C C . ASP B 1 120 ? -5.988 -10.266 -7.941 1 96.69 120 ASP B C 1
ATOM 3093 O O . ASP B 1 120 ? -4.777 -10.07 -7.84 1 96.69 120 ASP B O 1
ATOM 3097 N N . GLY B 1 121 ? -6.848 -9.594 -7.25 1 97.94 121 GLY B N 1
ATOM 3098 C CA . GLY B 1 121 ? -6.48 -8.727 -6.141 1 97.94 121 GLY B CA 1
ATOM 3099 C C . GLY B 1 121 ? -5.984 -7.367 -6.586 1 97.94 121 GLY B C 1
ATOM 3100 O O . GLY B 1 121 ? -5.094 -6.789 -5.953 1 97.94 121 GLY B O 1
ATOM 3101 N N . PHE B 1 122 ? -6.551 -6.871 -7.73 1 97.81 122 PHE B N 1
ATOM 3102 C CA . PHE B 1 122 ? -5.969 -5.652 -8.289 1 97.81 122 PHE B CA 1
ATOM 3103 C C . PHE B 1 122 ? -6.867 -4.453 -8.016 1 97.81 122 PHE B C 1
ATOM 3105 O O . PHE B 1 122 ? -6.453 -3.307 -8.203 1 97.81 122 PHE B O 1
ATOM 3112 N N . HIS B 1 123 ? -8.141 -4.727 -7.551 1 98.5 123 HIS B N 1
ATOM 3113 C CA . HIS B 1 123 ? -9.039 -3.627 -7.219 1 98.5 123 HIS B CA 1
ATOM 3114 C C . HIS B 1 123 ? -8.477 -2.777 -6.086 1 98.5 123 HIS B C 1
ATOM 3116 O O . HIS B 1 123 ? -7.91 -3.311 -5.125 1 98.5 123 HIS B O 1
ATOM 3122 N N . PHE B 1 124 ? -8.695 -1.483 -6.102 1 98.56 124 PHE B N 1
ATOM 3123 C CA . PHE B 1 124 ? -8.141 -0.572 -5.109 1 98.56 124 PHE B CA 1
ATOM 3124 C C . PHE B 1 124 ? -8.523 -1.011 -3.699 1 98.56 124 PHE B C 1
ATOM 3126 O O . PHE B 1 124 ? -7.73 -0.871 -2.766 1 98.56 124 PHE B O 1
ATOM 3133 N N . ILE B 1 125 ? -9.672 -1.537 -3.529 1 98.69 125 ILE B N 1
ATOM 3134 C CA . ILE B 1 125 ? -10.133 -1.979 -2.219 1 98.69 125 ILE B CA 1
ATOM 3135 C C . ILE B 1 125 ? -9.219 -3.092 -1.698 1 98.69 125 ILE B C 1
ATOM 3137 O O . ILE B 1 125 ? -8.773 -3.049 -0.551 1 98.69 125 ILE B O 1
ATOM 3141 N N . ASN B 1 126 ? -8.922 -4.051 -2.559 1 98.75 126 ASN B N 1
ATOM 3142 C CA . ASN B 1 126 ? -8.07 -5.152 -2.117 1 98.75 126 ASN B CA 1
ATOM 3143 C C . ASN B 1 126 ? -6.617 -4.715 -1.96 1 98.75 126 ASN B C 1
ATOM 3145 O O . ASN B 1 126 ? -5.926 -5.16 -1.044 1 98.75 126 ASN B O 1
ATOM 3149 N N . VAL B 1 127 ? -6.203 -3.834 -2.855 1 98.62 127 VAL B N 1
ATOM 3150 C CA . VAL B 1 127 ? -4.879 -3.242 -2.699 1 98.62 127 VAL B CA 1
ATOM 3151 C C . VAL B 1 127 ? -4.797 -2.5 -1.368 1 98.62 127 VAL B C 1
ATOM 3153 O O . VAL B 1 127 ? -3.809 -2.617 -0.642 1 98.62 127 VAL B O 1
ATOM 3156 N N . GLY B 1 128 ? -5.84 -1.735 -1.07 1 98.62 128 GLY B N 1
ATOM 3157 C CA . GLY B 1 128 ? -5.891 -1.002 0.185 1 98.62 128 GLY B CA 1
ATOM 3158 C C . GLY B 1 128 ? -5.898 -1.905 1.403 1 98.62 128 GLY B C 1
ATOM 3159 O O . GLY B 1 128 ? -5.211 -1.636 2.389 1 98.62 128 GLY B O 1
ATOM 3160 N N . LYS B 1 129 ? -6.703 -2.969 1.339 1 98.38 129 LYS B N 1
ATOM 3161 C CA . LYS B 1 129 ? -6.715 -3.943 2.426 1 98.38 129 LYS B CA 1
ATOM 3162 C C . LYS B 1 129 ? -5.32 -4.516 2.666 1 98.38 129 LYS B C 1
ATOM 3164 O O . LYS B 1 129 ? -4.836 -4.531 3.799 1 98.38 129 LYS B O 1
ATOM 3169 N N . LEU B 1 130 ? -4.707 -4.895 1.574 1 98.31 130 LEU B N 1
ATOM 3170 C CA . LEU B 1 130 ? -3.357 -5.434 1.684 1 98.31 130 LEU B CA 1
ATOM 3171 C C . LEU B 1 130 ? -2.395 -4.383 2.219 1 98.31 130 LEU B C 1
ATOM 3173 O O . LEU B 1 130 ? -1.563 -4.676 3.082 1 98.31 130 LEU B O 1
ATOM 3177 N N . GLY B 1 131 ? -2.529 -3.18 1.798 1 97.94 131 GLY B N 1
ATOM 3178 C CA . GLY B 1 131 ? -1.669 -2.076 2.188 1 97.94 131 GLY B CA 1
ATOM 3179 C C . GLY B 1 131 ? -1.798 -1.707 3.654 1 97.94 131 GLY B C 1
ATOM 3180 O O . GLY B 1 131 ? -0.879 -1.127 4.234 1 97.94 131 GLY B O 1
ATOM 3181 N N . THR B 1 132 ? -2.912 -2.033 4.234 1 97.31 132 THR B N 1
ATOM 3182 C CA . THR B 1 132 ? -3.123 -1.711 5.641 1 97.31 132 THR B CA 1
ATOM 3183 C C . THR B 1 132 ? -2.896 -2.939 6.52 1 97.31 132 THR B C 1
ATOM 3185 O O . THR B 1 132 ? -3.197 -2.922 7.715 1 97.31 132 THR B O 1
ATOM 3188 N N . GLY B 1 133 ? -2.471 -4.031 5.898 1 96.06 133 GLY B N 1
ATOM 3189 C CA . GLY B 1 133 ? -2.107 -5.223 6.645 1 96.06 133 GLY B CA 1
ATOM 3190 C C . GLY B 1 133 ? -3.281 -6.156 6.891 1 96.06 133 GLY B C 1
ATOM 3191 O O . GLY B 1 133 ? -3.178 -7.098 7.676 1 96.06 133 GLY B O 1
ATOM 3192 N N . GLU B 1 134 ? -4.41 -5.836 6.25 1 95.81 134 GLU B N 1
ATOM 3193 C CA . GLU B 1 134 ? -5.57 -6.711 6.367 1 95.81 134 GLU B CA 1
ATOM 3194 C C . GLU B 1 134 ? -5.504 -7.855 5.359 1 95.81 134 GLU B C 1
ATOM 3196 O O . GLU B 1 134 ? -6.41 -8.016 4.539 1 95.81 134 GLU B O 1
ATOM 3201 N N . VAL B 1 135 ? -4.559 -8.695 5.504 1 95.56 135 VAL B N 1
ATOM 3202 C CA . VAL B 1 135 ? -4.246 -9.758 4.555 1 95.56 135 VAL B CA 1
ATOM 3203 C C . VAL B 1 135 ? -5.375 -10.789 4.539 1 95.56 135 VAL B C 1
ATOM 3205 O O . VAL B 1 135 ? -5.727 -11.312 3.48 1 95.56 135 VAL B O 1
ATOM 3208 N N . GLU B 1 136 ? -6.031 -10.984 5.652 1 94.5 136 GLU B N 1
ATOM 3209 C CA . GLU B 1 136 ? -7.035 -12.031 5.797 1 94.5 136 GLU B CA 1
ATOM 3210 C C . GLU B 1 136 ? -8.312 -11.68 5.035 1 94.5 136 GLU B C 1
ATOM 3212 O O . GLU B 1 136 ? -9.055 -12.57 4.613 1 94.5 136 GLU B O 1
ATOM 3217 N N . THR B 1 137 ? -8.555 -10.406 4.844 1 96 137 THR B N 1
ATOM 3218 C CA . THR B 1 137 ? -9.812 -10.008 4.211 1 96 137 THR B CA 1
ATOM 3219 C C . THR B 1 137 ? -9.562 -9.531 2.783 1 96 137 THR B C 1
ATOM 3221 O O . THR B 1 137 ? -10.516 -9.266 2.041 1 96 137 THR B O 1
ATOM 3224 N N . ALA B 1 138 ? -8.312 -9.477 2.395 1 97.81 138 ALA B N 1
ATOM 3225 C CA . ALA B 1 138 ? -7.953 -9.039 1.048 1 97.81 138 ALA B CA 1
ATOM 3226 C C . ALA B 1 138 ? -7.898 -10.227 0.085 1 97.81 138 ALA B C 1
ATOM 3228 O O . ALA B 1 138 ? -7.531 -11.336 0.476 1 97.81 138 ALA B O 1
ATOM 3229 N N . PHE B 1 139 ? -8.352 -10.008 -1.127 1 98.44 139 PHE B N 1
ATOM 3230 C CA . PHE B 1 139 ? -7.809 -10.867 -2.17 1 98.44 139 PHE B CA 1
ATOM 3231 C C . PHE B 1 139 ? -6.383 -10.453 -2.521 1 98.44 139 PHE B C 1
ATOM 3233 O O . PHE B 1 139 ? -6.164 -9.383 -3.086 1 98.44 139 PHE B O 1
ATOM 3240 N N . VAL B 1 140 ? -5.441 -11.305 -2.162 1 98.19 140 VAL B N 1
ATOM 3241 C CA . VAL B 1 140 ? -4.023 -11.055 -2.391 1 98.19 140 VAL B CA 1
ATOM 3242 C C . VAL B 1 140 ? -3.66 -11.406 -3.832 1 98.19 140 VAL B C 1
ATOM 3244 O O . VAL B 1 140 ? -4.105 -12.43 -4.359 1 98.19 140 VAL B O 1
ATOM 3247 N N . PRO B 1 141 ? -2.9 -10.516 -4.496 1 98.38 141 PRO B N 1
ATOM 3248 C CA . PRO B 1 141 ? -2.463 -10.867 -5.848 1 98.38 141 PRO B CA 1
ATOM 3249 C C . PRO B 1 141 ? -1.833 -12.258 -5.922 1 98.38 141 PRO B C 1
ATOM 3251 O O . PRO B 1 141 ? -1.063 -12.633 -5.035 1 98.38 141 PRO B O 1
ATOM 3254 N N . CYS B 1 142 ? -2.123 -12.977 -6.941 1 97.94 142 CYS B N 1
ATOM 3255 C CA . CYS B 1 142 ? -1.864 -14.414 -7.012 1 97.94 142 CYS B CA 1
ATOM 3256 C C . CYS B 1 142 ? -0.368 -14.703 -6.969 1 97.94 142 CYS B C 1
ATOM 3258 O O . CYS B 1 142 ? 0.081 -15.57 -6.215 1 97.94 142 CYS B O 1
ATOM 3260 N N . THR B 1 143 ? 0.42 -13.953 -7.77 1 97.62 143 THR B N 1
ATOM 3261 C CA . THR B 1 143 ? 1.852 -14.219 -7.875 1 97.62 143 THR B CA 1
ATOM 3262 C C . THR B 1 143 ? 2.547 -13.945 -6.543 1 97.62 143 THR B C 1
ATOM 3264 O O . THR B 1 143 ? 3.209 -14.828 -5.992 1 97.62 143 THR B O 1
ATOM 3267 N N . PRO B 1 144 ? 2.33 -12.812 -5.891 1 98.56 144 PRO B N 1
ATOM 3268 C CA . PRO B 1 144 ? 2.928 -12.586 -4.574 1 98.56 144 PRO B CA 1
ATOM 3269 C C . PRO B 1 144 ? 2.428 -13.562 -3.516 1 98.56 144 PRO B C 1
ATOM 3271 O O . PRO B 1 144 ? 3.184 -13.953 -2.619 1 98.56 144 PRO B O 1
ATOM 3274 N N . ALA B 1 145 ? 1.177 -13.891 -3.59 1 98.31 145 ALA B N 1
ATOM 3275 C CA . ALA B 1 145 ? 0.64 -14.859 -2.635 1 98.31 145 ALA B CA 1
ATOM 3276 C C . ALA B 1 145 ? 1.39 -16.188 -2.715 1 98.31 145 ALA B C 1
ATOM 3278 O O . ALA B 1 145 ? 1.752 -16.766 -1.688 1 98.31 145 ALA B O 1
ATOM 3279 N N . GLY B 1 146 ? 1.58 -16.656 -3.938 1 98.5 146 GLY B N 1
ATOM 3280 C CA . GLY B 1 146 ? 2.355 -17.859 -4.141 1 98.5 146 GLY B CA 1
ATOM 3281 C C . GLY B 1 146 ? 3.783 -17.75 -3.639 1 98.5 146 GLY B C 1
ATOM 3282 O O . GLY B 1 146 ? 4.293 -18.656 -2.986 1 98.5 146 GLY B O 1
ATOM 3283 N N . ALA B 1 147 ? 4.426 -16.641 -3.947 1 98.69 147 ALA B N 1
ATOM 3284 C CA . ALA B 1 147 ? 5.793 -16.406 -3.49 1 98.69 147 ALA B CA 1
ATOM 3285 C C . ALA B 1 147 ? 5.879 -16.438 -1.968 1 98.69 147 ALA B C 1
ATOM 3287 O O . ALA B 1 147 ? 6.848 -16.953 -1.407 1 98.69 147 ALA B O 1
ATOM 3288 N N . MET B 1 148 ? 4.879 -15.93 -1.303 1 98.56 148 MET B N 1
ATOM 3289 C CA . MET B 1 148 ? 4.887 -15.883 0.156 1 98.56 148 MET B CA 1
ATOM 3290 C C . MET B 1 148 ? 4.816 -17.297 0.743 1 98.56 148 MET B C 1
ATOM 3292 O O . MET B 1 148 ? 5.469 -17.594 1.745 1 98.56 148 MET B O 1
ATOM 3296 N N . ILE B 1 149 ? 3.982 -18.141 0.114 1 98.25 149 ILE B N 1
ATOM 3297 C CA . ILE B 1 149 ? 3.904 -19.531 0.57 1 98.25 149 ILE B CA 1
ATOM 3298 C C . ILE B 1 149 ? 5.281 -20.188 0.477 1 98.25 149 ILE B C 1
ATOM 3300 O O . ILE B 1 149 ? 5.703 -20.891 1.394 1 98.25 149 ILE B O 1
ATOM 3304 N N . MET B 1 150 ? 5.992 -19.922 -0.595 1 98.62 150 MET B N 1
ATOM 3305 C CA . MET B 1 150 ? 7.336 -20.453 -0.791 1 98.62 150 MET B CA 1
ATOM 3306 C C . MET B 1 150 ? 8.289 -19.953 0.288 1 98.62 150 MET B C 1
ATOM 3308 O O . MET B 1 150 ? 9.055 -20.734 0.86 1 98.62 150 MET B O 1
ATOM 3312 N N . ILE B 1 151 ? 8.234 -18.688 0.592 1 98.81 151 ILE B N 1
ATOM 3313 C CA . ILE B 1 151 ? 9.094 -18.062 1.601 1 98.81 151 ILE B CA 1
ATOM 3314 C C . ILE B 1 151 ? 8.789 -18.672 2.971 1 98.81 151 ILE B C 1
ATOM 3316 O O . ILE B 1 151 ? 9.703 -19 3.727 1 98.81 151 ILE B O 1
ATOM 3320 N N . GLU B 1 152 ? 7.504 -18.844 3.23 1 98 152 GLU B N 1
ATOM 3321 C CA . GLU B 1 152 ? 7.074 -19.375 4.52 1 98 152 GLU B CA 1
ATOM 3322 C C . GLU B 1 152 ? 7.551 -20.812 4.715 1 98 152 GLU B C 1
ATOM 3324 O O . GLU B 1 152 ? 7.812 -21.234 5.84 1 9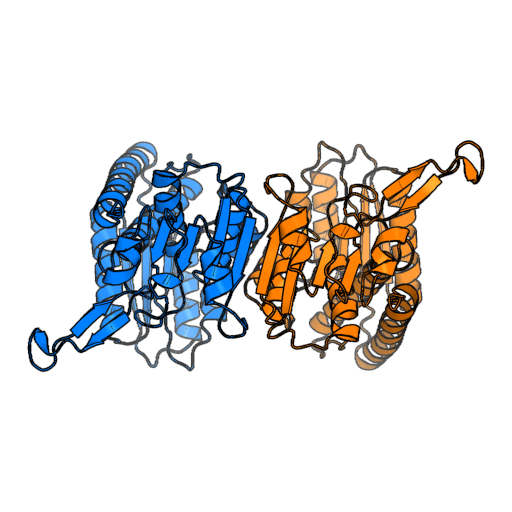8 152 GLU B O 1
ATOM 3329 N N . ARG B 1 153 ? 7.621 -21.562 3.619 1 97.19 153 ARG B N 1
ATOM 3330 C CA . ARG B 1 153 ? 8.102 -22.938 3.695 1 97.19 153 ARG B CA 1
ATOM 3331 C C . ARG B 1 153 ? 9.547 -22.984 4.16 1 97.19 153 ARG B C 1
ATOM 3333 O O . ARG B 1 153 ? 9.969 -23.953 4.801 1 97.19 153 ARG B O 1
ATOM 3340 N N . ILE B 1 154 ? 10.305 -21.938 3.828 1 98.31 154 ILE B N 1
ATOM 3341 C CA . ILE B 1 154 ? 11.727 -21.891 4.145 1 98.31 154 ILE B CA 1
ATOM 3342 C C . ILE B 1 154 ? 11.938 -21.266 5.52 1 98.31 154 ILE B C 1
ATOM 3344 O O . ILE B 1 154 ? 12.719 -21.766 6.328 1 98.31 154 ILE B O 1
ATOM 3348 N N . HIS B 1 155 ? 11.172 -20.172 5.844 1 98.5 155 HIS B N 1
ATOM 3349 C CA . HIS B 1 155 ? 11.516 -19.344 6.984 1 98.5 155 HIS B CA 1
ATOM 3350 C C . HIS B 1 155 ? 10.422 -19.375 8.039 1 98.5 155 HIS B C 1
ATOM 3352 O O . HIS B 1 155 ? 10.594 -18.828 9.133 1 98.5 155 HIS B O 1
ATOM 3358 N N . GLY B 1 156 ? 9.211 -19.938 7.723 1 97.94 156 GLY B N 1
ATOM 3359 C CA . GLY B 1 156 ? 8.047 -19.828 8.586 1 97.94 156 GLY B CA 1
ATOM 3360 C C . GLY B 1 156 ? 7.234 -18.578 8.336 1 97.94 156 GLY B C 1
ATOM 3361 O O . GLY B 1 156 ? 7.559 -17.781 7.445 1 97.94 156 GLY B O 1
ATOM 3362 N N . ARG B 1 157 ? 6.223 -18.406 9.141 1 97.31 157 ARG B N 1
ATOM 3363 C CA . ARG B 1 157 ? 5.258 -17.344 8.906 1 97.31 157 ARG B CA 1
ATOM 3364 C C . ARG B 1 157 ? 5.73 -16.031 9.516 1 97.31 157 ARG B C 1
ATOM 3366 O O . ARG B 1 157 ? 5.266 -14.953 9.133 1 97.31 157 ARG B O 1
ATOM 3373 N N . ASP B 1 158 ? 6.527 -16.078 10.578 1 98.62 158 ASP B N 1
ATOM 3374 C CA . ASP B 1 158 ? 7.09 -14.883 11.203 1 98.62 158 ASP B CA 1
ATOM 3375 C C . ASP B 1 158 ? 8.5 -14.602 10.688 1 98.62 158 ASP B C 1
ATOM 3377 O O . ASP B 1 158 ? 9.43 -15.359 10.977 1 98.62 158 ASP B O 1
ATOM 3381 N N . LEU B 1 159 ? 8.695 -13.5 9.977 1 98.81 159 LEU B N 1
ATOM 3382 C CA . LEU B 1 159 ? 9.961 -13.188 9.336 1 98.81 159 LEU B CA 1
ATOM 3383 C C . LEU B 1 159 ? 10.734 -12.141 10.133 1 98.81 159 LEU B C 1
ATOM 3385 O O . LEU B 1 159 ? 11.594 -11.453 9.586 1 98.81 159 LEU B O 1
ATOM 3389 N N . SER B 1 160 ? 10.414 -12.047 11.422 1 98.69 160 SER B N 1
ATOM 3390 C CA . SER B 1 160 ? 11.078 -11.086 12.297 1 98.69 160 SER B CA 1
ATOM 3391 C C . SER B 1 160 ? 12.594 -11.234 12.234 1 98.69 160 SER B C 1
ATOM 3393 O O . SER B 1 160 ? 13.117 -12.352 12.273 1 98.69 160 SER B O 1
ATOM 3395 N N . GLY B 1 161 ? 13.242 -10.102 12.047 1 98.44 161 GLY B N 1
ATOM 3396 C CA . GLY B 1 161 ? 14.695 -10.078 12.078 1 98.44 161 GLY B CA 1
ATOM 3397 C C . GLY B 1 161 ? 15.328 -10.273 10.711 1 98.44 161 GLY B C 1
ATOM 3398 O O . GLY B 1 161 ? 16.531 -10.102 10.547 1 98.44 161 GLY B O 1
ATOM 3399 N N . LEU B 1 162 ? 14.531 -10.633 9.672 1 98.81 162 LEU B N 1
ATOM 3400 C CA . LEU B 1 162 ? 15.07 -10.859 8.336 1 98.81 162 LEU B CA 1
ATOM 3401 C C . LEU B 1 162 ? 14.945 -9.609 7.477 1 98.81 162 LEU B C 1
ATOM 3403 O O . LEU B 1 162 ? 13.945 -8.891 7.559 1 98.81 162 LEU B O 1
ATOM 3407 N N . ASN B 1 163 ? 15.938 -9.344 6.66 1 98.75 163 ASN B N 1
ATOM 3408 C CA . ASN B 1 163 ? 15.914 -8.305 5.637 1 98.75 163 ASN B CA 1
ATOM 3409 C C . ASN B 1 163 ? 15.445 -8.859 4.293 1 98.75 163 ASN B C 1
ATOM 3411 O O . ASN B 1 163 ? 16.078 -9.758 3.734 1 98.75 163 ASN B O 1
ATOM 3415 N N . ALA B 1 164 ? 14.367 -8.344 3.846 1 98.94 164 ALA B N 1
ATOM 3416 C CA . ALA B 1 164 ? 13.875 -8.711 2.52 1 98.94 164 ALA B CA 1
ATOM 3417 C C . ALA B 1 164 ? 14.062 -7.562 1.53 1 98.94 164 ALA B C 1
ATOM 3419 O O . ALA B 1 164 ? 13.852 -6.398 1.873 1 98.94 164 ALA B O 1
ATOM 3420 N N . VAL B 1 165 ? 14.523 -7.879 0.336 1 98.94 165 VAL B N 1
ATOM 3421 C CA . VAL B 1 165 ? 14.664 -6.906 -0.742 1 98.94 165 VAL B CA 1
ATOM 3422 C C . VAL B 1 165 ? 13.805 -7.332 -1.935 1 98.94 165 VAL B C 1
ATOM 3424 O O . VAL B 1 165 ? 13.906 -8.469 -2.4 1 98.94 165 VAL B O 1
ATOM 3427 N N . VAL B 1 166 ? 12.945 -6.488 -2.338 1 98.94 166 VAL B N 1
ATOM 3428 C CA . VAL B 1 166 ? 12.164 -6.668 -3.557 1 98.94 166 VAL B CA 1
ATOM 3429 C C . VAL B 1 166 ? 12.734 -5.793 -4.668 1 98.94 166 VAL B C 1
ATOM 3431 O O . VAL B 1 166 ? 12.797 -4.57 -4.535 1 98.94 166 VAL B O 1
ATOM 3434 N N . ILE B 1 167 ? 13.188 -6.395 -5.715 1 98.94 167 ILE B N 1
ATOM 3435 C CA . ILE B 1 167 ? 13.617 -5.637 -6.887 1 98.94 167 ILE B CA 1
ATOM 3436 C C . ILE B 1 167 ? 12.477 -5.582 -7.902 1 98.94 167 ILE B C 1
ATOM 3438 O O . ILE B 1 167 ? 12.125 -6.602 -8.5 1 98.94 167 ILE B O 1
ATOM 3442 N N . GLY B 1 168 ? 11.961 -4.426 -8.125 1 98.62 168 GLY B N 1
ATOM 3443 C CA . GLY B 1 168 ? 10.758 -4.195 -8.906 1 98.62 168 GLY B CA 1
ATOM 3444 C C . GLY B 1 168 ? 9.617 -3.617 -8.094 1 98.62 168 GLY B C 1
ATOM 3445 O O . GLY B 1 168 ? 9.375 -4.039 -6.961 1 98.62 168 GLY B O 1
ATOM 3446 N N . ARG B 1 169 ? 8.93 -2.686 -8.617 1 98.56 169 ARG B N 1
ATOM 3447 C CA . ARG B 1 169 ? 7.867 -2.029 -7.859 1 98.56 169 ARG B CA 1
ATOM 3448 C C . ARG B 1 169 ? 6.57 -1.996 -8.664 1 98.56 169 ARG B C 1
ATOM 3450 O O . ARG B 1 169 ? 5.852 -0.997 -8.641 1 98.56 169 ARG B O 1
ATOM 3457 N N . SER B 1 170 ? 6.273 -3.033 -9.398 1 97.25 170 SER B N 1
ATOM 3458 C CA . SER B 1 170 ? 5.016 -3.131 -10.133 1 97.25 170 SER B CA 1
ATOM 3459 C C . SER B 1 170 ? 3.828 -3.232 -9.18 1 97.25 170 SER B C 1
ATOM 3461 O O . SER B 1 170 ? 3.982 -3.629 -8.023 1 97.25 170 SER B O 1
ATOM 3463 N N . ASN B 1 171 ? 2.686 -2.926 -9.703 1 96.44 171 ASN B N 1
ATOM 3464 C CA . ASN B 1 171 ? 1.464 -2.945 -8.906 1 96.44 171 ASN B CA 1
ATOM 3465 C C . ASN B 1 171 ? 0.967 -4.371 -8.68 1 96.44 171 ASN B C 1
ATOM 3467 O O . ASN B 1 171 ? 0.186 -4.621 -7.758 1 96.44 171 ASN B O 1
ATOM 3471 N N . ILE B 1 172 ? 1.432 -5.285 -9.523 1 94.38 172 ILE B N 1
ATOM 3472 C CA . ILE B 1 172 ? 0.816 -6.609 -9.492 1 94.38 172 ILE B CA 1
ATOM 3473 C C . ILE B 1 172 ? 1.722 -7.582 -8.734 1 94.38 172 ILE B C 1
ATOM 3475 O O . ILE B 1 172 ? 1.287 -8.672 -8.344 1 94.38 172 ILE B O 1
ATOM 3479 N N . VAL B 1 173 ? 3.053 -7.191 -8.602 1 97.81 173 VAL B N 1
ATOM 3480 C CA . VAL B 1 173 ? 3.951 -8.117 -7.914 1 97.81 173 VAL B CA 1
ATOM 3481 C C . VAL B 1 173 ? 4.766 -7.363 -6.867 1 97.81 173 VAL B C 1
ATOM 3483 O O . VAL B 1 173 ? 4.625 -7.609 -5.664 1 97.81 173 VAL B O 1
ATOM 3486 N N . GLY B 1 174 ? 5.531 -6.359 -7.297 1 98.44 174 GLY B N 1
ATOM 3487 C CA . GLY B 1 174 ? 6.492 -5.703 -6.43 1 98.44 174 GLY B CA 1
ATOM 3488 C C . GLY B 1 174 ? 5.863 -5.121 -5.176 1 98.44 174 GLY B C 1
ATOM 3489 O O . GLY B 1 174 ? 6.211 -5.516 -4.062 1 98.44 174 GLY B O 1
ATOM 3490 N N . LYS B 1 175 ? 4.93 -4.273 -5.352 1 98.69 175 LYS B N 1
ATOM 3491 C CA . LYS B 1 175 ? 4.324 -3.555 -4.234 1 98.69 175 LYS B CA 1
ATOM 3492 C C . LYS B 1 175 ? 3.51 -4.496 -3.354 1 98.69 175 LYS B C 1
ATOM 3494 O O . LYS B 1 175 ? 3.635 -4.469 -2.127 1 98.69 175 LYS B O 1
ATOM 3499 N N . PRO B 1 176 ? 2.729 -5.406 -3.947 1 98.69 176 PRO B N 1
ATOM 3500 C CA . PRO B 1 176 ? 2.062 -6.379 -3.078 1 98.69 176 PRO B CA 1
ATOM 3501 C C . PRO B 1 176 ? 3.047 -7.254 -2.309 1 98.69 176 PRO B C 1
ATOM 3503 O O . PRO B 1 176 ? 2.785 -7.621 -1.159 1 98.69 176 PRO B O 1
ATOM 3506 N N . MET B 1 177 ? 4.164 -7.621 -2.924 1 98.81 177 MET B N 1
ATOM 3507 C CA . MET B 1 177 ? 5.188 -8.398 -2.229 1 98.81 177 MET B CA 1
ATOM 3508 C C . MET B 1 177 ? 5.723 -7.637 -1.021 1 98.81 177 MET B C 1
ATOM 3510 O O . MET B 1 177 ? 5.883 -8.203 0.059 1 98.81 177 MET B O 1
ATOM 3514 N N . PHE B 1 178 ? 5.984 -6.371 -1.239 1 98.88 178 PHE B N 1
ATOM 3515 C CA . PHE B 1 178 ? 6.391 -5.523 -0.125 1 98.88 178 PHE B CA 1
ATOM 3516 C C . PHE B 1 178 ? 5.402 -5.633 1.028 1 98.88 178 PHE B C 1
ATOM 3518 O O . PHE B 1 178 ? 5.797 -5.871 2.172 1 98.88 178 PHE B O 1
ATOM 3525 N N . ASN B 1 179 ? 4.113 -5.445 0.768 1 98.81 179 ASN B N 1
ATOM 3526 C CA . ASN B 1 179 ? 3.086 -5.434 1.806 1 98.81 179 ASN B CA 1
ATOM 3527 C C . ASN B 1 179 ? 3.016 -6.766 2.543 1 98.81 179 ASN B C 1
ATOM 3529 O O . ASN B 1 179 ? 2.859 -6.797 3.764 1 98.81 179 ASN B O 1
ATOM 3533 N N . LEU B 1 180 ? 3.133 -7.883 1.795 1 98.81 180 LEU B N 1
ATOM 3534 C CA . LEU B 1 180 ? 3.051 -9.203 2.406 1 98.81 180 LEU B CA 1
ATOM 3535 C C . LEU B 1 180 ? 4.246 -9.453 3.32 1 98.81 180 LEU B C 1
ATOM 3537 O O . LEU B 1 180 ? 4.086 -9.953 4.438 1 98.81 180 LEU B O 1
ATOM 3541 N N . LEU B 1 181 ? 5.445 -9.109 2.83 1 98.94 181 LEU B N 1
ATOM 3542 C CA . LEU B 1 181 ? 6.66 -9.297 3.615 1 98.94 181 LEU B CA 1
ATOM 3543 C C . LEU B 1 181 ? 6.629 -8.438 4.875 1 98.94 181 LEU B C 1
ATOM 3545 O O . LEU B 1 181 ? 7.004 -8.898 5.957 1 98.94 181 LEU B O 1
ATOM 3549 N N . LEU B 1 182 ? 6.164 -7.215 4.703 1 98.88 182 LEU B N 1
ATOM 3550 C CA . LEU B 1 182 ? 6.066 -6.305 5.84 1 98.88 182 LEU B CA 1
ATOM 3551 C C . LEU B 1 182 ? 5.082 -6.836 6.875 1 98.88 182 LEU B C 1
ATOM 3553 O O . LEU B 1 182 ? 5.363 -6.805 8.078 1 98.88 182 LEU B O 1
ATOM 3557 N N . ALA B 1 183 ? 3.939 -7.336 6.402 1 98.44 183 ALA B N 1
ATOM 3558 C CA . ALA B 1 183 ? 2.928 -7.895 7.297 1 98.44 183 ALA B CA 1
ATOM 3559 C C . ALA B 1 183 ? 3.475 -9.094 8.062 1 98.44 183 ALA B C 1
ATOM 3561 O O . ALA B 1 183 ? 3.031 -9.383 9.172 1 98.44 183 ALA B O 1
ATOM 3562 N N . ALA B 1 184 ? 4.457 -9.797 7.484 1 98.62 184 ALA B N 1
ATOM 3563 C CA . ALA B 1 184 ? 5.09 -10.945 8.133 1 98.62 184 ALA B CA 1
ATOM 3564 C C . ALA B 1 184 ? 6.273 -10.508 8.984 1 98.62 184 ALA B C 1
ATOM 3566 O O . ALA B 1 184 ? 7.051 -11.344 9.461 1 98.62 184 ALA B O 1
ATOM 3567 N N . ASN B 1 185 ? 6.48 -9.227 9.141 1 98.69 185 ASN B N 1
ATOM 3568 C CA . ASN B 1 185 ? 7.395 -8.594 10.078 1 98.69 185 ASN B CA 1
ATOM 3569 C C . ASN B 1 185 ? 8.828 -8.57 9.547 1 98.69 185 ASN B C 1
ATOM 3571 O O . ASN B 1 185 ? 9.781 -8.461 10.312 1 98.69 185 ASN B O 1
ATOM 3575 N N . ALA B 1 186 ? 9 -8.719 8.242 1 98.88 186 ALA B N 1
ATOM 3576 C CA . ALA B 1 186 ? 10.328 -8.484 7.676 1 98.88 186 ALA B CA 1
ATOM 3577 C C . ALA B 1 186 ? 10.641 -6.996 7.613 1 98.88 186 ALA B C 1
ATOM 3579 O O . ALA B 1 186 ? 9.734 -6.16 7.609 1 98.88 186 ALA B O 1
ATOM 3580 N N . THR B 1 187 ? 11.93 -6.668 7.711 1 98.88 187 THR B N 1
ATOM 3581 C CA . THR B 1 187 ? 12.391 -5.371 7.227 1 98.88 187 THR B CA 1
ATOM 3582 C C . THR B 1 187 ? 12.492 -5.367 5.703 1 98.88 187 THR B C 1
ATOM 3584 O O . THR B 1 187 ? 13.164 -6.223 5.121 1 98.88 187 THR B O 1
ATOM 3587 N N . VAL B 1 188 ? 11.812 -4.461 5.027 1 98.94 188 VAL B N 1
ATOM 3588 C CA . VAL B 1 188 ? 11.664 -4.637 3.584 1 98.94 188 VAL B CA 1
ATOM 3589 C C . VAL B 1 188 ? 12.234 -3.42 2.855 1 98.94 188 VAL B C 1
ATOM 3591 O O . VAL B 1 188 ? 11.953 -2.277 3.223 1 98.94 188 VAL B O 1
ATOM 3594 N N . THR B 1 189 ? 13.062 -3.627 1.9 1 98.94 189 THR B N 1
ATOM 3595 C CA . THR B 1 189 ? 13.547 -2.627 0.957 1 98.94 189 THR B CA 1
ATOM 3596 C C . THR B 1 189 ? 12.977 -2.871 -0.436 1 98.94 189 THR B C 1
ATOM 3598 O O . THR B 1 189 ? 12.984 -4.004 -0.925 1 98.94 189 THR B O 1
ATOM 3601 N N . VAL B 1 190 ? 12.445 -1.861 -1.027 1 98.94 190 VAL B N 1
ATOM 3602 C CA . VAL B 1 190 ? 12.008 -1.945 -2.418 1 98.94 190 VAL B CA 1
ATOM 3603 C C . VAL B 1 190 ? 12.977 -1.164 -3.307 1 98.94 190 VAL B C 1
ATOM 3605 O O . VAL B 1 190 ? 13.148 0.044 -3.135 1 98.94 190 VAL B O 1
ATOM 3608 N N . ALA B 1 191 ? 13.625 -1.859 -4.207 1 98.88 191 ALA B N 1
ATOM 3609 C CA . ALA B 1 191 ? 14.547 -1.286 -5.184 1 98.88 191 ALA B CA 1
ATOM 3610 C C . ALA B 1 191 ? 13.969 -1.371 -6.594 1 98.88 191 ALA B C 1
ATOM 3612 O O . ALA B 1 191 ? 13.016 -2.113 -6.84 1 98.88 191 ALA B O 1
ATOM 3613 N N . HIS B 1 192 ? 14.484 -0.595 -7.465 1 98.69 192 HIS B N 1
ATOM 3614 C CA . HIS B 1 192 ? 13.969 -0.498 -8.828 1 98.69 192 HIS B CA 1
ATOM 3615 C C . HIS B 1 192 ? 14.992 0.149 -9.758 1 98.69 192 HIS B C 1
ATOM 3617 O O . HIS B 1 192 ? 16.156 0.29 -9.398 1 98.69 192 HIS B O 1
ATOM 3623 N N . SER B 1 193 ? 14.594 0.498 -10.961 1 98.06 193 SER B N 1
ATOM 3624 C CA . SER B 1 193 ? 15.492 0.923 -12.031 1 98.06 193 SER B CA 1
ATOM 3625 C C . SER B 1 193 ? 16.203 2.229 -11.672 1 98.06 193 SER B C 1
ATOM 3627 O O . SER B 1 193 ? 17.266 2.529 -12.211 1 98.06 193 SER B O 1
ATOM 3629 N N . ARG B 1 194 ? 15.672 3.051 -10.766 1 98.19 194 ARG B N 1
ATOM 3630 C CA . ARG B 1 194 ? 16.266 4.336 -10.398 1 98.19 194 ARG B CA 1
ATOM 3631 C C . ARG B 1 194 ? 17.141 4.207 -9.156 1 98.19 194 ARG B C 1
ATOM 3633 O O . ARG B 1 194 ? 17.703 5.195 -8.688 1 98.19 194 ARG B O 1
ATOM 3640 N N . THR B 1 195 ? 17.25 2.986 -8.672 1 98.31 195 THR B N 1
ATOM 3641 C CA . THR B 1 195 ? 18.141 2.727 -7.543 1 98.31 195 THR B CA 1
ATOM 3642 C C . THR B 1 195 ? 19.594 2.781 -7.988 1 98.31 195 THR B C 1
ATOM 3644 O O . THR B 1 195 ? 19.969 2.174 -8.992 1 98.31 195 THR B O 1
ATOM 3647 N N . LYS B 1 196 ? 20.484 3.506 -7.363 1 96.19 196 LYS B N 1
ATOM 3648 C CA . LYS B 1 196 ? 21.859 3.754 -7.758 1 96.19 196 LYS B CA 1
ATOM 3649 C C . LYS B 1 196 ? 22.703 2.488 -7.629 1 96.19 196 LYS B C 1
ATOM 3651 O O . LYS B 1 196 ? 23.469 2.148 -8.539 1 96.19 196 LYS B O 1
ATOM 3656 N N . ASP B 1 197 ? 22.719 1.709 -6.566 1 96.75 197 ASP B N 1
ATOM 3657 C CA . ASP B 1 197 ? 23.562 0.546 -6.324 1 96.75 197 ASP B CA 1
ATOM 3658 C C . ASP B 1 197 ? 22.719 -0.686 -5.992 1 96.75 197 ASP B C 1
ATOM 3660 O O . ASP B 1 197 ? 22.734 -1.165 -4.855 1 96.75 197 ASP B O 1
ATOM 3664 N N . LEU B 1 198 ? 22.188 -1.262 -7.078 1 98 198 LEU B N 1
ATOM 3665 C CA . LEU B 1 198 ? 21.281 -2.389 -6.918 1 98 198 LEU B CA 1
ATOM 3666 C C . LEU B 1 198 ? 22 -3.604 -6.355 1 98 198 LEU B C 1
ATOM 3668 O O . LEU B 1 198 ? 21.516 -4.242 -5.414 1 98 198 LEU B O 1
ATOM 3672 N N . PRO B 1 199 ? 23.266 -3.889 -6.844 1 98.56 199 PRO B N 1
ATOM 3673 C CA . PRO B 1 199 ? 23.969 -5.051 -6.301 1 98.56 199 PRO B CA 1
ATOM 3674 C C . PRO B 1 199 ? 24.234 -4.938 -4.801 1 98.56 199 PRO B C 1
ATOM 3676 O O . PRO B 1 199 ? 24.031 -5.902 -4.059 1 98.56 199 PRO B O 1
ATOM 3679 N N . ALA B 1 200 ? 24.625 -3.781 -4.355 1 98.31 200 ALA B N 1
ATOM 3680 C CA . ALA B 1 200 ? 24.922 -3.576 -2.938 1 98.31 200 ALA B CA 1
ATOM 3681 C C . ALA B 1 200 ? 23.672 -3.791 -2.088 1 98.31 200 ALA B C 1
ATOM 3683 O O . ALA B 1 200 ? 23.734 -4.395 -1.016 1 98.31 200 ALA B O 1
ATOM 3684 N N . ILE B 1 201 ? 22.562 -3.312 -2.545 1 98.38 201 ILE B N 1
ATOM 3685 C CA . ILE B 1 201 ? 21.297 -3.469 -1.831 1 98.38 201 ILE B CA 1
ATOM 3686 C C . ILE B 1 201 ? 20.891 -4.941 -1.823 1 98.38 201 ILE B C 1
ATOM 3688 O O . ILE B 1 201 ? 20.5 -5.477 -0.784 1 98.38 201 ILE B O 1
ATOM 3692 N N . ALA B 1 202 ? 20.984 -5.586 -2.957 1 98.81 202 ALA B N 1
ATOM 3693 C CA . ALA B 1 202 ? 20.609 -6.996 -3.076 1 98.81 202 ALA B CA 1
ATOM 3694 C C . ALA B 1 202 ? 21.422 -7.859 -2.113 1 98.81 202 ALA B C 1
ATOM 3696 O O . ALA B 1 202 ? 20.906 -8.812 -1.533 1 98.81 202 ALA B O 1
ATOM 3697 N N . ARG B 1 203 ? 22.672 -7.523 -1.88 1 98.69 203 ARG B N 1
ATOM 3698 C CA . ARG B 1 203 ? 23.578 -8.312 -1.055 1 98.69 203 ARG B CA 1
ATOM 3699 C C . ARG B 1 203 ? 23.188 -8.25 0.415 1 98.69 203 ARG B C 1
ATOM 3701 O O . ARG B 1 203 ? 23.672 -9.031 1.23 1 98.69 203 ARG B O 1
ATOM 3708 N N . THR B 1 204 ? 22.297 -7.375 0.774 1 98.25 204 THR B N 1
ATOM 3709 C CA . THR B 1 204 ? 21.859 -7.27 2.162 1 98.25 204 THR B CA 1
ATOM 3710 C C . THR B 1 204 ? 20.703 -8.211 2.439 1 98.25 204 THR B C 1
ATOM 3712 O O . THR B 1 204 ? 20.297 -8.391 3.59 1 98.25 204 THR B O 1
ATOM 3715 N N . ALA B 1 205 ? 20.141 -8.852 1.48 1 98.81 205 ALA B N 1
ATOM 3716 C CA . ALA B 1 205 ? 18.844 -9.531 1.554 1 98.81 205 ALA B CA 1
ATOM 3717 C C . ALA B 1 205 ? 19 -10.938 2.123 1 98.81 205 ALA B C 1
ATOM 3719 O O . ALA B 1 205 ? 19.766 -11.75 1.595 1 98.81 205 ALA B O 1
ATOM 3720 N N . ASP B 1 206 ? 18.297 -11.234 3.252 1 98.88 206 ASP B N 1
ATOM 3721 C CA . ASP B 1 206 ? 18.047 -12.617 3.639 1 98.88 206 ASP B CA 1
ATOM 3722 C C . ASP B 1 206 ? 17.047 -13.289 2.699 1 98.88 206 ASP B C 1
ATOM 3724 O O . ASP B 1 206 ? 17.109 -14.5 2.48 1 98.88 206 ASP B O 1
ATOM 3728 N N . ILE B 1 207 ? 16.125 -12.531 2.234 1 98.94 207 ILE B N 1
ATOM 3729 C CA . ILE B 1 207 ? 15.133 -12.898 1.232 1 98.94 207 ILE B CA 1
ATOM 3730 C C . ILE B 1 207 ? 15.195 -11.93 0.059 1 98.94 207 ILE B C 1
ATOM 3732 O O . ILE B 1 207 ? 14.984 -10.727 0.23 1 98.94 207 ILE B O 1
ATOM 3736 N N . LEU B 1 208 ? 15.562 -12.391 -1.104 1 98.94 208 LEU B N 1
ATOM 3737 C CA . LEU B 1 208 ? 15.656 -11.578 -2.312 1 98.94 208 LEU B CA 1
ATOM 3738 C C . LEU B 1 208 ? 14.57 -11.969 -3.311 1 98.94 208 LEU B C 1
ATOM 3740 O O . LEU B 1 208 ? 14.547 -13.102 -3.799 1 98.94 208 LEU B O 1
ATOM 3744 N N . VAL B 1 209 ? 13.625 -11.086 -3.59 1 98.94 209 VAL B N 1
ATOM 3745 C CA . VAL B 1 209 ? 12.578 -11.297 -4.586 1 98.94 209 VAL B CA 1
ATOM 3746 C C . VAL B 1 209 ? 12.891 -10.477 -5.84 1 98.94 209 VAL B C 1
ATOM 3748 O O . VAL B 1 209 ? 12.984 -9.25 -5.777 1 98.94 209 VAL B O 1
ATOM 3751 N N . ALA B 1 210 ? 13.078 -11.125 -6.941 1 98.88 210 ALA B N 1
ATOM 3752 C CA . ALA B 1 210 ? 13.344 -10.461 -8.219 1 98.88 210 ALA B CA 1
ATOM 3753 C C . ALA B 1 210 ? 12.102 -10.461 -9.102 1 98.88 210 ALA B C 1
ATOM 3755 O O . ALA B 1 210 ? 11.641 -11.523 -9.531 1 98.88 210 ALA B O 1
ATOM 3756 N N . ALA B 1 211 ? 11.57 -9.305 -9.367 1 98.31 211 ALA B N 1
ATOM 3757 C CA . ALA B 1 211 ? 10.352 -9.141 -10.156 1 98.31 211 ALA B CA 1
ATOM 3758 C C . ALA B 1 211 ? 10.484 -7.969 -11.125 1 98.31 211 ALA B C 1
ATOM 3760 O O . ALA B 1 211 ? 9.664 -7.043 -11.109 1 98.31 211 ALA B O 1
ATOM 3761 N N . VAL B 1 212 ? 11.398 -8.039 -12.07 1 97.69 212 VAL B N 1
ATOM 3762 C CA . VAL B 1 212 ? 11.727 -6.891 -12.906 1 97.69 212 VAL B CA 1
ATOM 3763 C C . VAL B 1 212 ? 11.406 -7.203 -14.367 1 97.69 212 VAL B C 1
ATOM 3765 O O . VAL B 1 212 ? 11.273 -6.293 -15.188 1 97.69 212 VAL B O 1
ATOM 3768 N N . GLY B 1 213 ? 11.352 -8.477 -14.773 1 96.12 213 GLY B N 1
ATOM 3769 C CA . GLY B 1 213 ? 11.078 -8.844 -16.156 1 96.12 213 GLY B CA 1
ATOM 3770 C C . GLY B 1 213 ? 12.273 -8.648 -17.078 1 96.12 213 GLY B C 1
ATOM 3771 O O . GLY B 1 213 ? 12.125 -8.273 -18.234 1 96.12 213 GLY B O 1
ATOM 3772 N N . ARG B 1 214 ? 13.508 -8.82 -16.594 1 97.56 214 ARG B N 1
ATOM 3773 C CA . ARG B 1 214 ? 14.758 -8.773 -17.359 1 97.56 214 ARG B CA 1
ATOM 3774 C C . ARG B 1 214 ? 15.562 -10.055 -17.172 1 97.56 214 ARG B C 1
ATOM 3776 O O . ARG B 1 214 ? 15.992 -10.375 -16.062 1 97.56 214 ARG B O 1
ATOM 3783 N N . PRO B 1 215 ? 15.758 -10.734 -18.234 1 98.06 215 PRO B N 1
ATOM 3784 C CA . PRO B 1 215 ? 16.359 -12.07 -18.125 1 98.06 215 PRO B CA 1
ATOM 3785 C C . PRO B 1 215 ? 17.75 -12.039 -17.516 1 98.06 215 PRO B C 1
ATOM 3787 O O . PRO B 1 215 ? 18.656 -11.383 -18.047 1 98.06 215 PRO B O 1
ATOM 3790 N N . GLN B 1 216 ? 17.906 -12.695 -16.328 1 98.25 216 GLN B N 1
ATOM 3791 C CA . GLN B 1 216 ? 19.172 -13 -15.703 1 98.25 216 GLN B CA 1
ATOM 3792 C C . GLN B 1 216 ? 19.922 -11.727 -15.305 1 98.25 216 GLN B C 1
ATOM 3794 O O . GLN B 1 216 ? 21.141 -11.672 -15.359 1 98.25 216 GLN B O 1
ATOM 3799 N N . MET B 1 217 ? 19.156 -10.719 -15.039 1 98.25 217 MET B N 1
ATOM 3800 C CA . MET B 1 217 ? 19.703 -9.43 -14.625 1 98.25 217 MET B CA 1
ATOM 3801 C C . MET B 1 217 ? 20.422 -9.555 -13.281 1 98.25 217 MET B C 1
ATOM 3803 O O . MET B 1 217 ? 21.531 -9.016 -13.109 1 98.25 217 MET B O 1
ATOM 3807 N N . VAL B 1 218 ? 19.828 -10.242 -12.352 1 98.75 218 VAL B N 1
ATOM 3808 C CA . VAL B 1 218 ? 20.406 -10.422 -11.023 1 98.75 218 VAL B CA 1
ATOM 3809 C C . VAL B 1 218 ? 21.5 -11.484 -11.07 1 98.75 218 VAL B C 1
ATOM 3811 O O . VAL B 1 218 ? 21.219 -12.664 -11.328 1 98.75 218 VAL B O 1
ATOM 3814 N N . LYS B 1 219 ? 22.672 -11.086 -10.789 1 98.56 219 LYS B N 1
ATOM 3815 C CA . LYS B 1 219 ? 23.828 -11.984 -10.898 1 98.56 219 LYS B CA 1
ATOM 3816 C C . LYS B 1 219 ? 24.094 -12.695 -9.578 1 98.56 219 LYS B C 1
ATOM 3818 O O . LYS B 1 219 ? 23.562 -12.305 -8.539 1 98.56 219 LYS B O 1
ATOM 3823 N N . GLY B 1 220 ? 24.922 -13.711 -9.648 1 98.44 220 GLY B N 1
ATOM 3824 C CA . GLY B 1 220 ? 25.234 -14.508 -8.477 1 98.44 220 GLY B CA 1
ATOM 3825 C C . GLY B 1 220 ? 25.875 -13.703 -7.363 1 98.44 220 GLY B C 1
ATOM 3826 O O . GLY B 1 220 ? 25.594 -13.93 -6.184 1 98.44 220 GLY B O 1
ATOM 3827 N N . ASP B 1 221 ? 26.719 -12.805 -7.738 1 98.31 221 ASP B N 1
ATOM 3828 C CA . ASP B 1 221 ? 27.469 -12.055 -6.738 1 98.31 221 ASP B CA 1
ATOM 3829 C C . ASP B 1 221 ? 26.594 -10.992 -6.082 1 98.31 221 ASP B C 1
ATOM 3831 O O . ASP B 1 221 ? 27.031 -10.305 -5.156 1 98.31 221 ASP B O 1
ATOM 3835 N N . TRP B 1 222 ? 25.344 -10.82 -6.582 1 98.69 222 TRP B N 1
ATOM 3836 C CA . TRP B 1 222 ? 24.391 -9.938 -5.918 1 98.69 222 TRP B CA 1
ATOM 3837 C C . TRP B 1 222 ? 23.766 -10.617 -4.707 1 98.69 222 TRP B C 1
ATOM 3839 O O . TRP B 1 222 ? 23.188 -9.961 -3.842 1 98.69 222 TRP B O 1
ATOM 3849 N N . VAL B 1 223 ? 23.859 -11.977 -4.66 1 98.81 223 VAL B N 1
ATOM 3850 C CA . VAL B 1 223 ? 23.109 -12.773 -3.693 1 98.81 223 VAL B CA 1
ATOM 3851 C C . VAL B 1 223 ? 23.922 -12.93 -2.414 1 98.81 223 VAL B C 1
ATOM 3853 O O . VAL B 1 223 ? 25.094 -13.336 -2.459 1 98.81 223 VAL B O 1
ATOM 3856 N N . LYS B 1 224 ? 23.297 -12.586 -1.313 1 98.69 224 LYS B N 1
ATOM 3857 C CA . LYS B 1 224 ? 23.891 -12.875 -0.009 1 98.69 224 LYS B CA 1
ATOM 3858 C C . LYS B 1 224 ? 24.047 -14.375 0.207 1 98.69 224 LYS B C 1
ATOM 3860 O O . LYS B 1 224 ? 23.109 -15.141 -0.055 1 98.69 224 LYS B O 1
ATOM 3865 N N . PRO B 1 225 ? 25.25 -14.82 0.594 1 98.62 225 PRO B N 1
ATOM 3866 C CA . PRO B 1 225 ? 25.375 -16.25 0.875 1 98.62 225 PRO B CA 1
ATOM 3867 C C . PRO B 1 225 ? 24.312 -16.766 1.839 1 98.62 225 PRO B C 1
ATOM 3869 O O . PRO B 1 225 ? 24.109 -16.172 2.906 1 98.62 225 PRO B O 1
ATOM 3872 N N . GLY B 1 226 ? 23.594 -17.812 1.437 1 98.62 226 GLY B N 1
ATOM 3873 C CA . GLY B 1 226 ? 22.594 -18.422 2.291 1 98.62 226 GLY B CA 1
ATOM 3874 C C . GLY B 1 226 ? 21.219 -17.812 2.117 1 98.62 226 GLY B C 1
ATOM 3875 O O . GLY B 1 226 ? 20.25 -18.281 2.723 1 98.62 226 GLY B O 1
ATOM 3876 N N . ALA B 1 227 ? 21.031 -16.844 1.266 1 98.88 227 ALA B N 1
ATOM 3877 C CA . ALA B 1 227 ? 19.766 -16.125 1.094 1 98.88 227 ALA B CA 1
ATOM 3878 C C . ALA B 1 227 ? 18.734 -17 0.392 1 98.88 227 ALA B C 1
ATOM 3880 O O . ALA B 1 227 ? 19.094 -17.922 -0.336 1 98.88 227 ALA B O 1
ATOM 3881 N N . THR B 1 228 ? 17.5 -16.734 0.693 1 98.94 228 THR B N 1
ATOM 3882 C CA . THR B 1 228 ? 16.391 -17.266 -0.1 1 98.94 228 THR B CA 1
ATOM 3883 C C . THR B 1 228 ? 16.109 -16.359 -1.298 1 98.94 228 THR B C 1
ATOM 3885 O O . THR B 1 228 ? 15.852 -15.172 -1.136 1 98.94 228 THR B O 1
ATOM 3888 N N . VAL B 1 229 ? 16.203 -16.938 -2.498 1 98.94 229 VAL B N 1
ATOM 3889 C CA . VAL B 1 229 ? 16 -16.172 -3.721 1 98.94 229 VAL B CA 1
ATOM 3890 C C . VAL B 1 229 ? 14.703 -16.609 -4.398 1 98.94 229 VAL B C 1
ATOM 3892 O O . VAL B 1 229 ? 14.539 -17.766 -4.758 1 98.94 229 VAL B O 1
ATOM 3895 N N . ILE B 1 230 ? 13.758 -15.688 -4.531 1 98.94 230 ILE B N 1
ATOM 3896 C CA . ILE B 1 230 ? 12.5 -15.898 -5.238 1 98.94 230 ILE B CA 1
ATOM 3897 C C . ILE B 1 230 ? 12.547 -15.195 -6.594 1 98.94 230 ILE B C 1
ATOM 3899 O O . ILE B 1 230 ? 12.477 -13.961 -6.664 1 98.94 230 ILE B O 1
ATOM 3903 N N . ASP B 1 231 ? 12.664 -15.93 -7.633 1 98.81 231 ASP B N 1
ATOM 3904 C CA . ASP B 1 231 ? 12.711 -15.391 -8.992 1 98.81 231 ASP B CA 1
ATOM 3905 C C . ASP B 1 231 ? 11.328 -15.375 -9.625 1 98.81 231 ASP B C 1
ATOM 3907 O O . ASP B 1 231 ? 10.867 -16.391 -10.156 1 98.81 231 ASP B O 1
ATOM 3911 N N . VAL B 1 232 ? 10.688 -14.211 -9.664 1 98.44 232 VAL B N 1
ATOM 3912 C CA . VAL B 1 232 ? 9.32 -14.062 -10.148 1 98.44 232 VAL B CA 1
ATOM 3913 C C . VAL B 1 232 ? 9.32 -13.867 -11.656 1 98.44 232 VAL B C 1
ATOM 3915 O O . VAL B 1 232 ? 8.344 -14.188 -12.336 1 98.44 232 VAL B O 1
ATOM 3918 N N . GLY B 1 233 ? 10.438 -13.367 -12.164 1 96.38 233 GLY B N 1
ATOM 3919 C CA . GLY B 1 233 ? 10.523 -13.062 -13.586 1 96.38 233 GLY B CA 1
ATOM 3920 C C . GLY B 1 233 ? 10.375 -14.289 -14.461 1 96.38 233 GLY B C 1
ATOM 3921 O O . GLY B 1 233 ? 10.891 -15.359 -14.141 1 96.38 233 GLY B O 1
ATOM 3922 N N . ILE B 1 234 ? 9.633 -14.203 -15.562 1 93.12 234 ILE B N 1
ATOM 3923 C CA . ILE B 1 234 ? 9.484 -15.203 -16.625 1 93.12 234 ILE B CA 1
ATOM 3924 C C . ILE B 1 234 ? 9.781 -14.562 -17.969 1 93.12 234 ILE B C 1
ATOM 3926 O O . ILE B 1 234 ? 9 -13.758 -18.469 1 93.12 234 ILE B O 1
ATOM 3930 N N . ASN B 1 235 ? 10.898 -14.93 -18.484 1 94.69 235 ASN B N 1
ATOM 3931 C CA . ASN B 1 235 ? 11.359 -14.344 -19.734 1 94.69 235 ASN B CA 1
ATOM 3932 C C . ASN B 1 235 ? 11.609 -15.414 -20.797 1 94.69 235 ASN B C 1
ATOM 3934 O O . ASN B 1 235 ? 12.32 -16.391 -20.547 1 94.69 235 ASN B O 1
ATOM 3938 N N . ARG B 1 236 ? 10.992 -15.219 -21.953 1 93.44 236 ARG B N 1
ATOM 3939 C CA . ARG B 1 236 ? 11.266 -16.109 -23.078 1 93.44 236 ARG B CA 1
ATOM 3940 C C . ARG B 1 236 ? 12.445 -15.602 -23.906 1 93.44 236 ARG B C 1
ATOM 3942 O O . ARG B 1 236 ? 12.43 -14.477 -24.391 1 93.44 236 ARG B O 1
ATOM 3949 N N . ILE B 1 237 ? 13.484 -16.453 -23.953 1 95.38 237 ILE B N 1
ATOM 3950 C CA . ILE B 1 237 ? 14.656 -16.047 -24.719 1 95.38 237 ILE B CA 1
ATOM 3951 C C . ILE B 1 237 ? 14.977 -17.078 -25.781 1 95.38 237 ILE B C 1
ATOM 3953 O O . ILE B 1 237 ? 14.586 -18.25 -25.672 1 95.38 237 ILE B O 1
ATOM 3957 N N . PRO B 1 238 ? 15.68 -16.609 -26.875 1 94.5 238 PRO B N 1
ATOM 3958 C CA . PRO B 1 238 ? 16.109 -17.562 -27.906 1 94.5 238 PRO B CA 1
ATOM 3959 C C . PRO B 1 238 ? 17.031 -18.641 -27.344 1 94.5 238 PRO B C 1
ATOM 3961 O O . PRO B 1 238 ? 17.859 -18.359 -26.469 1 94.5 238 PRO B O 1
ATOM 3964 N N . ALA B 1 239 ? 16.781 -19.828 -27.812 1 94.75 239 ALA B N 1
ATOM 3965 C CA . ALA B 1 239 ? 17.594 -20.969 -27.406 1 94.75 239 ALA B CA 1
ATOM 3966 C C . ALA B 1 239 ? 18.156 -21.703 -28.625 1 94.75 239 ALA B C 1
ATOM 3968 O O . ALA B 1 239 ? 17.797 -22.859 -28.875 1 94.75 239 ALA B O 1
ATOM 3969 N N . PRO B 1 240 ? 19 -21.141 -29.312 1 92.19 240 PRO B N 1
ATOM 3970 C CA . PRO B 1 240 ? 19.516 -21.781 -30.516 1 92.19 240 PRO B CA 1
ATOM 3971 C C . PRO B 1 240 ? 20.156 -23.141 -30.234 1 92.19 240 PRO B C 1
ATOM 3973 O O . PRO B 1 240 ? 20.188 -24.016 -31.125 1 92.19 240 PRO B O 1
ATOM 3976 N N . GLU B 1 241 ? 20.594 -23.328 -29.078 1 90.81 241 GLU B N 1
ATOM 3977 C CA . GLU B 1 241 ? 21.203 -24.609 -28.672 1 90.81 241 GLU B CA 1
ATOM 3978 C C . GLU B 1 241 ? 20.172 -25.734 -28.672 1 90.81 241 GLU B C 1
ATOM 3980 O O . GLU B 1 241 ? 20.547 -26.906 -28.719 1 90.81 241 GLU B O 1
ATOM 3985 N N . ARG B 1 242 ? 18.875 -25.453 -28.672 1 91.12 242 ARG B N 1
ATOM 3986 C CA . ARG B 1 242 ? 17.812 -26.453 -28.688 1 91.12 242 ARG B CA 1
ATOM 3987 C C . ARG B 1 242 ? 17.234 -26.609 -30.094 1 91.12 242 ARG B C 1
ATOM 3989 O O . ARG B 1 242 ? 16.297 -27.391 -30.297 1 91.12 242 ARG B O 1
ATOM 3996 N N . GLY B 1 243 ? 17.75 -25.766 -30.922 1 91.38 243 GLY B N 1
ATOM 3997 C CA . GLY B 1 243 ? 17.266 -25.781 -32.281 1 91.38 243 GLY B CA 1
ATOM 3998 C C . GLY B 1 243 ? 16.938 -24.391 -32.812 1 91.38 243 GLY B C 1
ATOM 3999 O O . GLY B 1 243 ? 16.734 -23.453 -32.031 1 91.38 243 GLY B O 1
ATOM 4000 N N . GLU B 1 244 ? 16.984 -24.234 -34.188 1 89.69 244 GLU B N 1
ATOM 4001 C CA . GLU B 1 244 ? 16.688 -22.969 -34.812 1 89.69 244 GLU B CA 1
ATOM 4002 C C . GLU B 1 244 ? 15.281 -22.5 -34.5 1 89.69 244 GLU B C 1
ATOM 4004 O O . GLU B 1 244 ? 14.32 -23.266 -34.594 1 89.69 244 GLU B O 1
ATOM 4009 N N . GLY B 1 245 ? 15.203 -21.297 -34 1 91.56 245 GLY B N 1
ATOM 4010 C CA . GLY B 1 245 ? 13.898 -20.703 -33.719 1 91.56 245 GLY B CA 1
ATOM 4011 C C . GLY B 1 245 ? 13.312 -21.125 -32.375 1 91.56 245 GLY B C 1
ATOM 4012 O O . GLY B 1 245 ? 12.203 -20.719 -32.031 1 91.56 245 GLY B O 1
ATOM 4013 N N . ARG B 1 246 ? 14.133 -21.906 -31.734 1 92.5 246 ARG B N 1
ATOM 4014 C CA . ARG B 1 246 ? 13.617 -22.391 -30.453 1 92.5 246 ARG B CA 1
ATOM 4015 C C . ARG B 1 246 ? 13.867 -21.375 -29.359 1 92.5 246 ARG B C 1
ATOM 4017 O O . ARG B 1 246 ? 14.758 -20.531 -29.469 1 92.5 246 ARG B O 1
ATOM 4024 N N . THR B 1 247 ? 12.922 -21.391 -28.312 1 94.44 247 THR B N 1
ATOM 4025 C CA . THR B 1 247 ? 13.031 -20.484 -27.172 1 94.44 247 THR B CA 1
ATOM 4026 C C . THR B 1 247 ? 13.031 -21.25 -25.859 1 94.44 247 THR B C 1
ATOM 4028 O O . THR B 1 247 ? 12.719 -22.453 -25.828 1 94.44 247 THR B O 1
ATOM 4031 N N . ARG B 1 248 ? 13.547 -20.672 -24.859 1 94.19 248 ARG B N 1
ATOM 4032 C CA . ARG B 1 248 ? 13.477 -21.219 -23.516 1 94.19 248 ARG B CA 1
ATOM 4033 C C . ARG B 1 248 ? 13.102 -20.141 -22.5 1 94.19 248 ARG B C 1
ATOM 4035 O O . ARG B 1 248 ? 13.281 -18.953 -22.766 1 94.19 248 ARG B O 1
ATOM 4042 N N . LEU B 1 249 ? 12.594 -20.594 -21.359 1 95.31 249 LEU B N 1
ATOM 4043 C CA . LEU B 1 249 ? 12.188 -19.688 -20.281 1 95.31 249 LEU B CA 1
ATOM 4044 C C . LEU B 1 249 ? 13.312 -19.516 -19.266 1 95.31 249 LEU B C 1
ATOM 4046 O O . LEU B 1 249 ? 13.922 -20.5 -18.844 1 95.31 249 LEU B O 1
ATOM 4050 N N . VAL B 1 250 ? 13.633 -18.25 -18.922 1 97.19 250 VAL B N 1
ATOM 4051 C CA . VAL B 1 250 ? 14.578 -17.953 -17.859 1 97.19 250 VAL B CA 1
ATOM 4052 C C . VAL B 1 250 ? 13.992 -16.891 -16.938 1 97.19 250 VAL B C 1
ATOM 4054 O O . VAL B 1 250 ? 13.055 -16.188 -17.312 1 97.19 250 VAL B O 1
ATOM 4057 N N . GLY B 1 251 ? 14.5 -16.812 -15.758 1 98.12 251 GLY B N 1
ATOM 4058 C CA . GLY B 1 251 ? 14.031 -15.805 -14.812 1 98.12 251 GLY B CA 1
ATOM 4059 C C . GLY B 1 251 ? 14.828 -14.508 -14.883 1 98.12 251 GLY B C 1
ATOM 4060 O O . GLY B 1 251 ? 15.562 -14.273 -15.844 1 98.12 251 GLY B O 1
ATOM 4061 N N . ASP B 1 252 ? 14.578 -13.672 -13.898 1 98.69 252 ASP B N 1
ATOM 4062 C CA . ASP B 1 252 ? 15.32 -12.43 -13.734 1 98.69 252 ASP B CA 1
ATOM 4063 C C . ASP B 1 252 ? 16.703 -12.695 -13.133 1 98.69 252 ASP B C 1
ATOM 4065 O O . ASP B 1 252 ? 17.609 -11.875 -13.266 1 98.69 252 ASP B O 1
ATOM 4069 N N . VAL B 1 253 ? 16.875 -13.875 -12.477 1 98.81 253 VAL B N 1
ATOM 4070 C CA . VAL B 1 253 ? 18.094 -14.242 -11.75 1 98.81 253 VAL B CA 1
ATOM 4071 C C . VAL B 1 253 ? 18.922 -15.211 -12.586 1 98.81 253 VAL B C 1
ATOM 4073 O O . VAL B 1 253 ? 18.375 -16.141 -13.195 1 98.81 253 VAL B O 1
ATOM 4076 N N . ASP B 1 254 ? 20.188 -14.945 -12.656 1 98.5 254 ASP B N 1
ATOM 4077 C CA . ASP B 1 254 ? 21.094 -15.945 -13.219 1 98.5 254 ASP B CA 1
ATOM 4078 C C . ASP B 1 254 ? 21.156 -17.188 -12.336 1 98.5 254 ASP B C 1
ATOM 4080 O O . ASP B 1 254 ? 22 -17.281 -11.438 1 98.5 254 ASP B O 1
ATOM 4084 N N . PHE B 1 255 ? 20.359 -18.125 -12.688 1 98.19 255 PHE B N 1
ATOM 4085 C CA . PHE B 1 255 ? 20.125 -19.281 -11.844 1 98.19 255 PHE B CA 1
ATOM 4086 C C . PHE B 1 255 ? 21.422 -20.047 -11.594 1 98.19 255 PHE B C 1
ATOM 4088 O O . PHE B 1 255 ? 21.719 -20.422 -10.461 1 98.19 255 PHE B O 1
ATOM 4095 N N . VAL B 1 256 ? 22.203 -20.25 -12.562 1 97.56 256 VAL B N 1
ATOM 4096 C CA . VAL B 1 256 ? 23.406 -21.078 -12.508 1 97.56 256 VAL B CA 1
ATOM 4097 C C . VAL B 1 256 ? 24.391 -20.484 -11.5 1 97.56 256 VAL B C 1
ATOM 4099 O O . VAL B 1 256 ? 24.953 -21.203 -10.672 1 97.56 256 VAL B O 1
ATOM 4102 N N . GLU B 1 257 ? 24.531 -19.234 -11.5 1 98.12 257 GLU B N 1
ATOM 4103 C CA . GLU B 1 257 ? 25.469 -18.578 -10.594 1 98.12 257 GLU B CA 1
ATOM 4104 C C . GLU B 1 257 ? 24.859 -18.422 -9.203 1 98.12 257 GLU B C 1
ATOM 4106 O O . GLU B 1 257 ? 25.547 -18.609 -8.195 1 98.12 257 GLU B O 1
ATOM 4111 N N . ALA B 1 258 ? 23.641 -18.109 -9.133 1 98.56 258 ALA B N 1
ATOM 4112 C CA . ALA B 1 258 ? 22.969 -17.797 -7.871 1 98.56 258 ALA B CA 1
ATOM 4113 C C . ALA B 1 258 ? 22.797 -19.062 -7.02 1 98.56 258 ALA B C 1
ATOM 4115 O O . ALA B 1 258 ? 22.859 -19 -5.789 1 98.56 258 ALA B O 1
ATOM 4116 N N . GLU B 1 259 ? 22.562 -20.188 -7.711 1 98.25 259 GLU B N 1
ATOM 4117 C CA . GLU B 1 259 ? 22.344 -21.422 -6.984 1 98.25 259 GLU B CA 1
ATOM 4118 C C . GLU B 1 259 ? 23.562 -21.828 -6.176 1 98.25 259 GLU B C 1
ATOM 4120 O O . GLU B 1 259 ? 23.453 -22.5 -5.148 1 98.25 259 GLU B O 1
ATOM 4125 N N . LYS B 1 260 ? 24.734 -21.328 -6.602 1 98.12 260 LYS B N 1
ATOM 4126 C C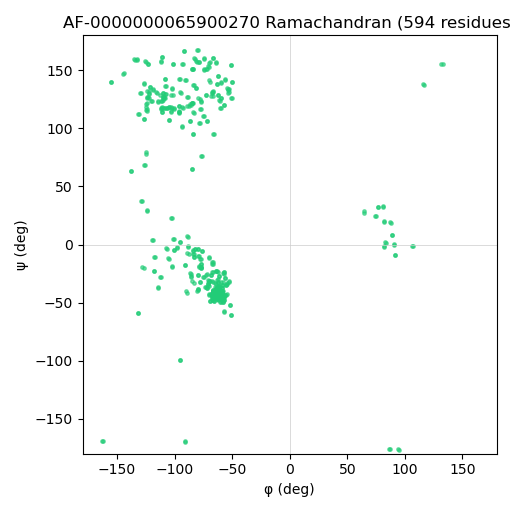A . LYS B 1 260 ? 25.984 -21.656 -5.93 1 98.12 260 LYS B CA 1
ATOM 4127 C C . LYS B 1 260 ? 26.141 -20.875 -4.637 1 98.12 260 LYS B C 1
ATOM 4129 O O . LYS B 1 260 ? 26.953 -21.219 -3.783 1 98.12 260 LYS B O 1
ATOM 4134 N N . VAL B 1 261 ? 25.375 -19.828 -4.488 1 98.5 261 VAL B N 1
ATOM 4135 C CA . VAL B 1 261 ? 25.562 -18.922 -3.371 1 98.5 261 VAL B CA 1
ATOM 4136 C C . VAL B 1 261 ? 24.344 -18.969 -2.449 1 98.5 261 VAL B C 1
ATOM 4138 O O . VAL B 1 261 ? 24.484 -18.938 -1.225 1 98.5 261 VAL B O 1
ATOM 4141 N N . ALA B 1 262 ? 23.188 -19.109 -2.955 1 98.81 262 ALA B N 1
ATOM 4142 C CA . ALA B 1 262 ? 21.922 -19.031 -2.232 1 98.81 262 ALA B CA 1
ATOM 4143 C C . ALA B 1 262 ? 21.734 -20.234 -1.312 1 98.81 262 ALA B C 1
ATOM 4145 O O . ALA B 1 262 ? 22.312 -21.297 -1.541 1 98.81 262 ALA B O 1
ATOM 4146 N N . GLY B 1 263 ? 20.953 -20 -0.244 1 98.81 263 GLY B N 1
ATOM 4147 C CA . GLY B 1 263 ? 20.5 -21.125 0.578 1 98.81 263 GLY B CA 1
ATOM 4148 C C . GLY B 1 263 ? 19.328 -21.875 -0.024 1 98.81 263 GLY B C 1
ATOM 4149 O O . GLY B 1 263 ? 19.266 -23.094 0.068 1 98.81 263 GLY B O 1
ATOM 4150 N N . ALA B 1 264 ? 18.438 -21.156 -0.619 1 98.88 264 ALA B N 1
ATOM 4151 C CA . ALA B 1 264 ? 17.266 -21.656 -1.336 1 98.88 264 ALA B CA 1
ATOM 4152 C C . ALA B 1 264 ? 16.938 -20.797 -2.545 1 98.88 264 ALA B C 1
ATOM 4154 O O . ALA B 1 264 ? 17.188 -19.578 -2.527 1 98.88 264 ALA B O 1
ATOM 4155 N N . ILE B 1 265 ? 16.406 -21.422 -3.627 1 98.81 265 ILE B N 1
ATOM 4156 C CA . ILE B 1 265 ? 16.188 -20.625 -4.832 1 98.81 265 ILE B CA 1
ATOM 4157 C C . ILE B 1 265 ? 15.078 -21.281 -5.668 1 98.81 265 ILE B C 1
ATOM 4159 O O . ILE B 1 265 ? 14.977 -22.5 -5.73 1 98.81 265 ILE B O 1
ATOM 4163 N N . THR B 1 266 ? 14.195 -20.469 -6.25 1 98.75 266 THR B N 1
ATOM 4164 C CA . THR B 1 266 ? 13.172 -20.969 -7.156 1 98.75 266 THR B CA 1
ATOM 4165 C C . THR B 1 266 ? 13.727 -21.125 -8.57 1 98.75 266 THR B C 1
ATOM 4167 O O . THR B 1 266 ? 14.414 -20.234 -9.078 1 98.75 266 THR B O 1
ATOM 4170 N N . PRO B 1 267 ? 13.375 -22.203 -9.18 1 98 267 PRO B N 1
ATOM 4171 C CA . PRO B 1 267 ? 13.75 -22.359 -10.586 1 98 267 PRO B CA 1
ATOM 4172 C C . PRO B 1 267 ? 12.789 -21.656 -11.531 1 98 267 PRO B C 1
ATOM 4174 O O . PRO B 1 267 ? 11.664 -21.328 -11.148 1 98 267 PRO B O 1
ATOM 4177 N N . VAL B 1 268 ? 13.219 -21.391 -12.719 1 96.81 268 VAL B N 1
ATOM 4178 C CA . VAL B 1 268 ? 12.375 -20.906 -13.812 1 96.81 268 VAL B CA 1
ATOM 4179 C C . VAL B 1 268 ? 12.633 -21.734 -15.07 1 96.81 268 VAL B C 1
ATOM 4181 O O . VAL B 1 268 ? 13.734 -21.672 -15.633 1 96.81 268 VAL B O 1
ATOM 4184 N N . PRO B 1 269 ? 11.812 -22.438 -15.5 1 95.5 269 PRO B N 1
ATOM 4185 C CA . PRO B 1 269 ? 10.43 -22.594 -15.039 1 95.5 269 PRO B CA 1
ATOM 4186 C C . PRO B 1 269 ? 10.32 -23.5 -13.82 1 95.5 269 PRO B C 1
ATOM 4188 O O . PRO B 1 269 ? 11.312 -24.125 -13.406 1 95.5 269 PRO B O 1
ATOM 4191 N N . GLY B 1 270 ? 9.094 -23.469 -13.172 1 96.44 270 GLY B N 1
ATOM 4192 C CA . GLY B 1 270 ? 8.789 -24.453 -12.141 1 96.44 270 GLY B CA 1
ATOM 4193 C C . GLY B 1 270 ? 8.805 -23.875 -10.742 1 96.44 270 GLY B C 1
ATOM 4194 O O . GLY B 1 270 ? 8.562 -24.578 -9.766 1 96.44 270 GLY B O 1
ATOM 4195 N N . GLY B 1 271 ? 9.102 -22.625 -10.688 1 97.06 271 GLY B N 1
ATOM 4196 C CA . GLY B 1 271 ? 9.102 -21.938 -9.406 1 97.06 271 GLY B CA 1
ATOM 4197 C C . GLY B 1 271 ? 7.793 -21.219 -9.109 1 97.06 271 GLY B C 1
ATOM 4198 O O . GLY B 1 271 ? 6.785 -21.859 -8.812 1 97.06 271 GLY B O 1
ATOM 4199 N N . VAL B 1 272 ? 7.738 -19.859 -9.336 1 97.56 272 VAL B N 1
ATOM 4200 C CA . VAL B 1 272 ? 6.629 -19.016 -8.914 1 97.56 272 VAL B CA 1
ATOM 4201 C C . VAL B 1 272 ? 5.449 -19.188 -9.867 1 97.56 272 VAL B C 1
ATOM 4203 O O . VAL B 1 272 ? 4.289 -19.125 -9.453 1 97.56 272 VAL B O 1
ATOM 4206 N N . GLY B 1 273 ? 5.672 -19.438 -11.125 1 94.56 273 GLY B N 1
ATOM 4207 C CA . GLY B 1 273 ? 4.66 -19.531 -12.164 1 94.56 273 GLY B CA 1
ATOM 4208 C C . GLY B 1 273 ? 3.52 -20.469 -11.812 1 94.56 273 GLY B C 1
ATOM 4209 O O . GLY B 1 273 ? 2.361 -20.047 -11.75 1 94.56 273 GLY B O 1
ATOM 4210 N N . PRO B 1 274 ? 3.785 -21.719 -11.586 1 95.31 274 PRO B N 1
ATOM 4211 C CA . PRO B 1 274 ? 2.738 -22.672 -11.219 1 95.31 274 PRO B CA 1
ATOM 4212 C C . PRO B 1 274 ? 1.902 -22.203 -10.031 1 95.31 274 PRO B C 1
ATOM 4214 O O . PRO B 1 274 ? 0.696 -22.453 -9.984 1 95.31 274 PRO B O 1
ATOM 4217 N N . MET B 1 275 ? 2.502 -21.484 -9.141 1 97.19 275 MET B N 1
ATOM 4218 C CA . MET B 1 275 ? 1.815 -21.016 -7.941 1 97.19 275 MET B CA 1
ATOM 4219 C C . MET B 1 275 ? 0.778 -19.953 -8.289 1 97.19 275 MET B C 1
ATOM 4221 O O . MET B 1 275 ? -0.239 -19.828 -7.605 1 97.19 275 MET B O 1
ATOM 4225 N N . THR B 1 276 ? 1.049 -19.156 -9.344 1 95.62 276 THR B N 1
ATOM 4226 C CA . THR B 1 276 ? 0.129 -18.109 -9.75 1 95.62 276 THR B CA 1
ATOM 4227 C C . THR B 1 276 ? -1.247 -18.672 -10.07 1 95.62 276 THR B C 1
ATOM 4229 O O . THR B 1 276 ? -2.262 -18.188 -9.57 1 95.62 276 THR B O 1
ATOM 4232 N N . ILE B 1 277 ? -1.281 -19.734 -10.812 1 94.69 277 ILE B N 1
ATOM 4233 C CA . ILE B 1 277 ? -2.541 -20.344 -11.219 1 94.69 277 ILE B CA 1
ATOM 4234 C C . ILE B 1 277 ? -3.213 -21 -10.016 1 94.69 277 ILE B C 1
ATOM 4236 O O . ILE B 1 277 ? -4.426 -20.859 -9.828 1 94.69 277 ILE B O 1
ATOM 4240 N N . ALA B 1 278 ? -2.422 -21.672 -9.227 1 97.81 278 ALA B N 1
ATOM 4241 C CA . ALA B 1 278 ? -2.951 -22.328 -8.031 1 97.81 278 ALA B CA 1
ATOM 4242 C C . ALA B 1 278 ? -3.617 -21.312 -7.105 1 97.81 278 ALA B C 1
ATOM 4244 O O . ALA B 1 278 ? -4.707 -21.547 -6.582 1 97.81 278 ALA B O 1
ATOM 4245 N N . MET B 1 279 ? -3.008 -20.156 -6.988 1 98.25 279 MET B N 1
ATOM 4246 C CA . MET B 1 279 ? -3.525 -19.141 -6.07 1 98.25 279 MET B CA 1
ATOM 4247 C C . MET B 1 279 ? -4.773 -18.484 -6.641 1 98.25 279 MET B C 1
ATOM 4249 O O . MET B 1 279 ? -5.641 -18.031 -5.887 1 98.25 279 MET B O 1
ATOM 4253 N N . LEU B 1 280 ? -4.859 -18.453 -7.977 1 98.12 280 LEU B N 1
ATOM 4254 C CA . LEU B 1 280 ? -6.094 -17.969 -8.602 1 98.12 280 LEU B CA 1
ATOM 4255 C C . LEU B 1 280 ? -7.273 -18.859 -8.203 1 98.12 280 LEU B C 1
ATOM 4257 O O . LEU B 1 280 ? -8.352 -18.359 -7.887 1 98.12 280 LEU B O 1
ATOM 4261 N N . MET B 1 281 ? -7.059 -20.156 -8.18 1 98.62 281 MET B N 1
ATOM 4262 C CA . MET B 1 281 ? -8.094 -21.094 -7.742 1 98.62 281 MET B CA 1
ATOM 4263 C C . MET B 1 281 ? -8.414 -20.906 -6.266 1 98.62 281 MET B C 1
ATOM 4265 O O . MET B 1 281 ? -9.578 -20.891 -5.875 1 98.62 281 MET B O 1
ATOM 4269 N N . ALA B 1 282 ? -7.352 -20.688 -5.516 1 98.62 282 ALA B N 1
ATOM 4270 C CA . ALA B 1 282 ? -7.527 -20.5 -4.078 1 98.62 282 ALA B CA 1
ATOM 4271 C C . ALA B 1 282 ? -8.375 -19.25 -3.797 1 98.62 282 ALA B C 1
ATOM 4273 O O . ALA B 1 282 ? -9.297 -19.297 -2.984 1 98.62 282 ALA B O 1
ATOM 4274 N N . ASN B 1 283 ? -8.078 -18.172 -4.469 1 98.69 283 ASN B N 1
ATOM 4275 C CA . ASN B 1 283 ? -8.836 -16.938 -4.293 1 98.69 283 ASN B CA 1
ATOM 4276 C C . ASN B 1 283 ? -10.289 -17.109 -4.738 1 98.69 283 ASN B C 1
ATOM 4278 O O . ASN B 1 283 ? -11.203 -16.562 -4.113 1 98.69 283 ASN B O 1
ATOM 4282 N N . THR B 1 284 ? -10.492 -17.844 -5.809 1 98.75 284 THR B N 1
ATOM 4283 C CA . THR B 1 284 ? -11.844 -18.078 -6.297 1 98.75 284 THR B CA 1
ATOM 4284 C C . THR B 1 284 ? -12.648 -18.875 -5.277 1 98.75 284 THR B C 1
ATOM 4286 O O . THR B 1 284 ? -13.797 -18.531 -4.977 1 98.75 284 THR B O 1
ATOM 4289 N N . LEU B 1 285 ? -12.055 -19.906 -4.758 1 98.81 285 LEU B N 1
ATOM 4290 C CA . LEU B 1 285 ? -12.719 -20.672 -3.711 1 98.81 285 LEU B CA 1
ATOM 4291 C C . LEU B 1 285 ? -13.023 -19.797 -2.504 1 98.81 285 LEU B C 1
ATOM 4293 O O . LEU B 1 285 ? -14.125 -19.875 -1.943 1 98.81 285 LEU B O 1
ATOM 4297 N N . THR B 1 286 ? -12.062 -18.969 -2.105 1 98.62 286 THR B N 1
ATOM 4298 C CA . THR B 1 286 ? -12.25 -18.047 -0.991 1 98.62 286 THR B CA 1
ATOM 4299 C C . THR B 1 286 ? -13.453 -17.141 -1.235 1 98.62 286 THR B C 1
ATOM 4301 O O . THR B 1 286 ? -14.273 -16.938 -0.337 1 98.62 286 THR B O 1
ATOM 4304 N N . ALA B 1 287 ? -13.562 -16.641 -2.463 1 98.62 287 ALA B N 1
ATOM 4305 C CA . ALA B 1 287 ? -14.695 -15.789 -2.818 1 98.62 287 ALA B CA 1
ATOM 4306 C C . ALA B 1 287 ? -16.016 -16.531 -2.658 1 98.62 287 ALA B C 1
ATOM 4308 O O . ALA B 1 287 ? -16.984 -15.984 -2.119 1 98.62 287 ALA B O 1
ATOM 4309 N N . ALA B 1 288 ? -16.047 -17.766 -3.074 1 98.75 288 ALA B N 1
ATOM 4310 C CA . ALA B 1 288 ? -17.25 -18.578 -2.955 1 98.75 288 ALA B CA 1
ATOM 4311 C C . ALA B 1 288 ? -17.594 -18.844 -1.492 1 98.75 288 ALA B C 1
ATOM 4313 O O . ALA B 1 288 ? -18.75 -18.766 -1.101 1 98.75 288 ALA B O 1
ATOM 4314 N N . CYS B 1 289 ? -16.562 -19.141 -0.741 1 98.56 289 CYS B N 1
ATOM 4315 C CA . CYS B 1 289 ? -16.766 -19.375 0.684 1 98.56 289 CYS B CA 1
ATOM 4316 C C . CYS B 1 289 ? -17.359 -18.141 1.356 1 98.56 289 CYS B C 1
ATOM 4318 O O . CYS B 1 289 ? -18.281 -18.25 2.17 1 98.56 289 CYS B O 1
ATOM 4320 N N . ARG B 1 290 ? -16.812 -17.016 1.015 1 97.81 290 ARG B N 1
ATOM 4321 C CA . ARG B 1 290 ? -17.328 -15.758 1.57 1 97.81 290 ARG B CA 1
ATOM 4322 C C . ARG B 1 290 ? -18.797 -15.578 1.229 1 97.81 290 ARG B C 1
ATOM 4324 O O . ARG B 1 290 ? -19.609 -15.211 2.092 1 97.81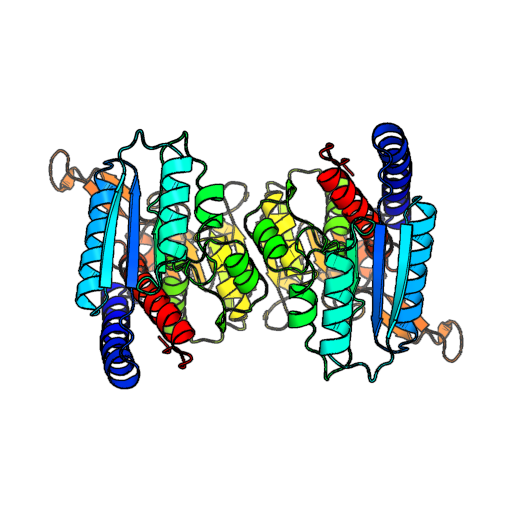 290 ARG B O 1
ATOM 4331 N N . THR B 1 291 ? -19.141 -15.836 0.006 1 96.75 291 THR B N 1
ATOM 4332 C CA . THR B 1 291 ? -20.531 -15.727 -0.444 1 96.75 291 THR B CA 1
ATOM 4333 C C . THR B 1 291 ? -21.422 -16.688 0.329 1 96.75 291 THR B C 1
ATOM 4335 O O . THR B 1 291 ? -22.562 -16.344 0.662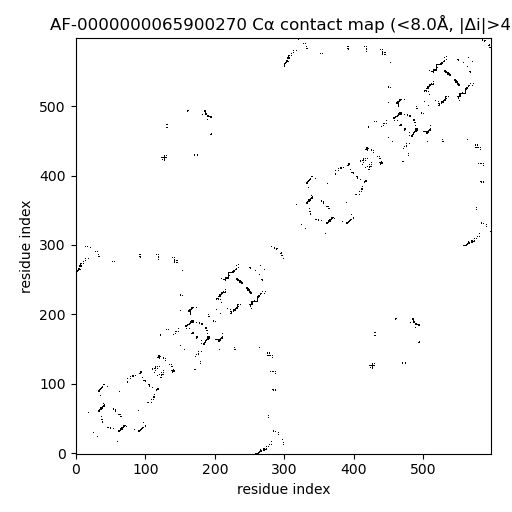 1 96.75 291 THR B O 1
ATOM 4338 N N . ALA B 1 292 ? -20.891 -17.844 0.656 1 97.19 292 ALA B N 1
ATOM 4339 C CA . ALA B 1 292 ? -21.656 -18.891 1.333 1 97.19 292 ALA B CA 1
ATOM 4340 C C . ALA B 1 292 ? -21.688 -18.656 2.842 1 97.19 292 ALA B C 1
ATOM 4342 O O . ALA B 1 292 ? -22.406 -19.344 3.568 1 97.19 292 ALA B O 1
ATOM 4343 N N . GLY B 1 293 ? -20.859 -17.703 3.311 1 96.5 293 GLY B N 1
ATOM 4344 C CA . GLY B 1 293 ? -20.797 -17.453 4.742 1 96.5 293 GLY B CA 1
ATOM 4345 C C . GLY B 1 293 ? -20.031 -18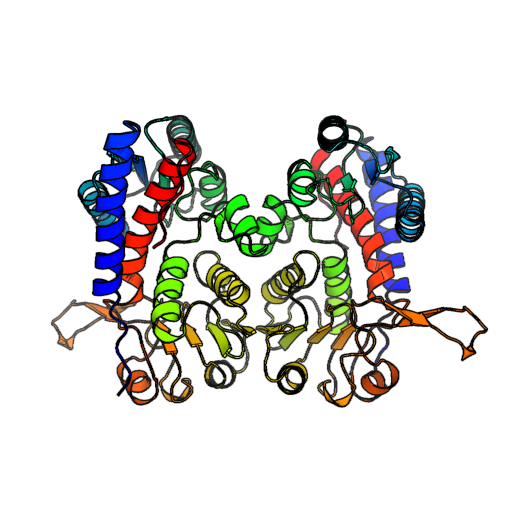.516 5.508 1 96.5 293 GLY B C 1
ATOM 4346 O O . GLY B 1 293 ? -20.391 -18.828 6.648 1 96.5 293 GLY B O 1
ATOM 4347 N N . VAL B 1 294 ? -19.125 -19.219 4.824 1 96.31 294 VAL B N 1
ATOM 4348 C CA . VAL B 1 294 ? -18.344 -20.25 5.48 1 96.31 294 VAL B CA 1
ATOM 4349 C C . VAL B 1 294 ? -16.875 -19.828 5.57 1 96.31 294 VAL B C 1
ATOM 4351 O O . VAL B 1 294 ? -16.438 -18.953 4.82 1 96.31 294 VAL B O 1
ATOM 4354 N N . LYS B 1 295 ? -16.156 -20.391 6.496 1 94.62 295 LYS B N 1
ATOM 4355 C CA . LYS B 1 295 ? -14.75 -20.062 6.695 1 94.62 295 LYS B CA 1
ATOM 4356 C C . LYS B 1 295 ? -13.906 -20.531 5.508 1 94.62 295 LYS B C 1
ATOM 4358 O O . LYS B 1 295 ? -14.078 -21.641 5.016 1 94.62 295 LYS B O 1
ATOM 4363 N N . LYS B 1 296 ? -13.086 -19.656 5.027 1 94.5 296 LYS B N 1
ATOM 4364 C CA . LYS B 1 296 ? -12.211 -20.016 3.916 1 94.5 296 LYS B CA 1
ATOM 4365 C C . LYS B 1 296 ? -11.141 -21.016 4.359 1 94.5 296 LYS B C 1
ATOM 4367 O O . LYS B 1 296 ? -10.758 -21.031 5.531 1 94.5 296 LYS B O 1
ATOM 4372 N N . PRO B 1 297 ? -10.617 -21.75 3.439 1 93.38 297 PRO B N 1
ATOM 4373 C CA . PRO B 1 297 ? -9.508 -22.641 3.768 1 93.38 297 PRO B CA 1
ATOM 4374 C C . PRO B 1 297 ? -8.188 -21.906 3.963 1 93.38 297 PRO B C 1
ATOM 4376 O O . PRO B 1 297 ? -8.062 -20.75 3.562 1 93.38 297 PRO B O 1
ATOM 4379 N N . VAL B 1 298 ? -7.297 -22.609 4.652 1 89.44 298 VAL B N 1
ATOM 4380 C CA . VAL B 1 298 ? -5.926 -22.125 4.785 1 89.44 298 VAL B CA 1
ATOM 4381 C C . VAL B 1 298 ? -5.012 -22.906 3.834 1 89.44 298 VAL B C 1
ATOM 4383 O O . VAL B 1 298 ? -5.09 -24.125 3.75 1 89.44 298 VAL B O 1
ATOM 4386 N N . PHE B 1 299 ? -4.324 -22.172 3.123 1 90.19 299 PHE B N 1
ATOM 4387 C CA . PHE B 1 299 ? -3.457 -22.812 2.135 1 90.19 299 PHE B CA 1
ATOM 4388 C C . PHE B 1 299 ? -2 -22.766 2.578 1 90.19 299 PHE B C 1
ATOM 4390 O O . PHE B 1 299 ? -1.587 -21.812 3.26 1 90.19 299 PHE B O 1
#

Secondary structure (DSSP, 8-state):
-PEE--HHHHHHHHHHHHHHHHHHHHHHH-PPPEEEEEEES--HHHHHHHHHHHHHHHHTT-EEEEEEE-TT--HHHHHHHHHHHHT-TT--EEEEPSPPPTTS-HHHHHHHS-GGG-TT--SHHHHHHHHTT-TTTS---HHHHHHHHHHHHHH-S--TT-EEEEE---TTTHHHHHHHHHHTT-EEEEE-TT-S-HHHHHTT-SEEEE-S--TT-B-GGGSPTT-EEEE---EEEE-GGG-TT-EEEE-SB-HHHHTTT-SEE--TTTSHHHHHHHHHHHHHHHHHHHHHT-PPPP-/-PEE--HHHHHHHHHHHHHHHHHHHHHHH-PPPEEEEEEES--HHHHHHHHHHHHHHHHTT-EEEEEEE-TT--HHHHHHHHHHHHT-TT--EEEEPSPPPTTS-HHHHHHHS-GGG-TT--SHHHHHHHHTT-TTTS---HHHHHHHHHHHHHH-S--TT-EEEEE---TTTHHHHHHHHHHTT-EEEEE-TT-S-HHHHHTT-SEEEE-S--TT-B-GGGSPTT-EEEE---EEEE-GGG-TT-EEEE-SB-HHHHTTT-SEE--TTTSHHHHHHHHHHHHHHHHHHHHHT-PPPP-

Nearest PDB structures (foldseek):
  6jid-assembly1_A  TM=9.449E-01  e=2.580E-34  Homo sapiens
  6jib-assembly1_A  TM=9.339E-01  e=5.428E-34  Homo sapiens
  4a26-assembly1_A  TM=9.337E-01  e=7.120E-33  Leishmania major
  4cjx-assembly1_B  TM=9.347E-01  e=1.883E-32  Trypanosoma brucei brucei TREU927
  7ehv-assembly1_A  TM=9.377E-01  e=1.225E-30  Homo sapiens

pLDDT: mean 96.92, std 3.35, range [76.75, 98.94]

Radius of gyration: 25.33 Å; Cα contacts (8 Å, |Δi|>4): 1406; chains: 2; bounding box: 53×64×73 Å

Sequence (598 aa):
MAQLIDGKKLAEDVVSTVKTETEKLVAATGIVPGIAVVIVGEDPASQVYVASKSKKAKECGFHSVQHDLPETASEQELLDLIESLNNDPAIHGILVQLPLPKHIDSGRVIQTISPDKDVDGFHFINVGKLGTGEVETAFVPCTPAGAMIMIERIHGRDLSGLNAVVIGRSNIVGKPMFNLLLAANATVTVAHSRTKDLPAIARTADILVAAVGRPQMVKGDWVKPGATVIDVGINRIPAPERGEGRTRLVGDVDFVEAEKVAGAITPVPGGVGPMTIAMLMANTLTAACRTAGVKKPVFMAQLIDGKKLAEDVVSTVKTETEKLVAATGIVPGIAVVIVGEDPASQVYVASKSKKAKECGFHSVQHDLPETASEQELLDLIESLNNDPAIHGILVQLPLPKHIDSGRVIQTISPDKDVDGFHFINVGKLGTGEVETAFVPCTPAGAMIMIERIHGRDLSGLNAVVIGRSNIVGKPMFNLLLAANATVTVAHSRTKDLPAIARTADILVAAVGRPQMVKGDWVKPGATVIDVGINRIPAPERGEGRTRLVGDVDFVEAEKVAGAITPVPGGVGPMTIAMLMANTLTAACRTAGVKKPVF

Foldseek 3Di:
DAAAQFLQVVLVVLLVVLLVVQVVCCVVFVQAQEEEEEEEACPPVLVVVVVVLQVSCVVSRHHYHYHYHYLPDALVNLLVVLLVLQPDSNYLAYHYGDDHRPNHDVLVSLCSHDQLRDLQQLHVVLLVCLQVLVPVPHNQHQLLVSVLVSVCVVCNQACAPFEEEEEDCDSRHRVSNQSSCVSSPHRYHYHYPPHDCQLVSLQRGLEYEYDHQAFQQAEQSSHHAAHEYHFSHWYWDDDCVVHPPDIDIGTNHPCVNNSVRYNYYYGPPRGSVSRSSSSSSLSSQVSSCVVSVHDRDDD/DAAAQFLQVVLVVLLVVLLVVQVVCCVVFVQAQEEEEEEEACDPVLVVVVVVLQVSCVVSRHHYHYHYHYLPDAQVNLLVVLLVLQPDSNYLAYHYGDDHRPNHDVLVSLCSHDQLRDLQQLHVVLLVCLQVLVPVPHNQHQLLVSVLVSVCVVCNQACAPFEEEEEDCDSRHRVSNQSSCVSSPHRYHYHYPPHDCQLVSLQRGLEYEYDHQAFQQAEQSSHHAAHEYHFSHWYWDDDCVVHPPDIDIGTNHPCVNNSVRYNYYYGPPRGSVSRSSSSSSLSSQCSSCVVSVHDRDDD